Protein AF-0000000086522653 (afdb_homodimer)

Sequence (694 aa):
MHWLTQPCPIPDAALYQAAQQRQAQLTKPTGALGELETVVMRLAALQRRELPTLNAVHISVFAADHGVADEAVSAFPQAVTTQMVANFLHGGAAINVLAQALGATLEVIDVGVKTALTHPALISQRAGDGTANSALHPAMSHAQLHLALQAGADAANRAHTQQADLFIGGEMGIANTTAATALYCALLDLVPLEVTGAGTGLDRAGILHKVTVVQRILNLHRAAHHDPLESLRCMGGFEIAALTGAYLRAAQLGIPVLVDGFISTAAALLAARIQPSMHPWLFLSHTSAEPGHAFAIDALQLRPLLDLGMRLGEGSGAAVAVPLLRMACALHAGMATFAEAAVAGKLMHWLTQPCPIPDAALYQAAQQRQAQLTKPTGALGELETVVMRLAALQRRELPTLNAVHISVFAADHGVADEAVSAFPQAVTTQMVANFLHGGAAINVLAQALGATLEVIDVGVKTALTHPALISQRAGDGTANSALHPAMSHAQLHLALQAGADAANRAHTQQADLFIGGEMGIANTTAATALYCALLDLVPLEVTGAGTGLDRAGILHKVTVVQRILNLHRAAHHDPLESLRCMGGFEIAALTGAYLRAAQLGIPVLVDGFISTAAALLAARIQPSMHPWLFLSHTSAEPGHAFAIDALQLRPLLDLGMRLGEGSGAAVAVPLLRMACALHAGMATFAEAAVAGKL

Foldseek 3Di:
DVLLADFFDFFAPVLLVLLQVLQPFFPDPRCVVPVLSVLQSLLCRLLVHNQAAQLEEEEEEEAAEAQQVVLVLAPDDQVVRVVVLVCVVVQNDLVSVLCVVSVYHYAYEYAADQDDDDDPRYHYQYLYNHFHNLLVWARADPSSLVSLLVLLLVSLVVCVVVVGQEYFYFYTYTCQLLLLLLLLCQQLVDQSLQQFDQQNHNDPVSSVSSSVSSVSSCVVQVVQGNVLSSSCRNRHISSLSSLLSNLLNNSNSSHAYEAEERSSLSSVLSSCSSYVSSLSSYAYQEYELRRNRVSSCVVSVHDHPYYDNDRDTSRNSSSVRVVSNNVSSCCSPPGDGCVRVVNDDDD/DVLLADFFDFFAVVLLVLLQVLQPFFPDPRCVVPVLSVLQSLLCRLLVHNQAAQLEEEEEEEEAEAQQVVLVLAPDDQVVRVVVLVCVVVQNDLVSVLCVVSVYHYAYEYAADQDDDDDPRYHYQYLYNHFHNLLVWARADPSSLVSLLVLLLVSLVVCVVVVGQEYFYFYTYTCQLLLLLLLLCLQLVDQSLQQFDQQNHNDPVSSVSSSVSSVSSCVVQVVQGNVLSSSCRNRHISSLSSLLSNLLNNSNSSHAYEAEERSSLSSVLSSCSSYVSSLSSYAYQEYELRRNRVSSCVVSVHDHPYYDNDRDTSRNSSSVRVVSNNVSSCCSPPGDGCVRVVNDDDD

Solvent-accessible surface area (backbone atoms only — not comparable to full-atom values): 32991 Å² total; per-residue (Å²): 122,72,69,64,61,51,74,28,68,75,62,36,64,68,31,25,50,50,29,49,55,49,58,64,38,29,69,56,51,81,67,24,60,24,50,40,53,56,50,35,23,51,40,5,10,53,66,68,29,73,68,40,70,61,72,40,35,29,34,42,30,26,24,15,26,39,30,46,39,80,70,64,54,48,33,49,60,65,67,37,36,54,26,49,52,52,23,49,78,70,47,26,29,60,43,40,41,48,28,60,75,61,63,31,49,74,46,43,34,36,19,7,41,54,61,88,80,87,53,94,77,52,43,80,43,63,41,44,62,25,30,40,31,31,65,81,40,56,9,44,51,74,68,31,43,51,41,10,23,46,43,12,30,50,52,27,48,52,31,56,74,67,59,32,45,30,39,33,46,20,43,45,34,40,38,44,59,55,22,31,39,39,41,49,22,43,62,65,73,49,59,45,80,68,31,57,48,44,72,64,62,34,53,72,68,44,32,54,51,37,28,53,48,37,47,44,25,48,64,74,45,51,87,27,43,70,37,51,68,48,28,42,28,31,36,37,41,36,26,41,38,13,43,19,24,19,54,44,39,20,21,50,72,55,25,39,33,37,31,14,35,55,51,44,41,44,17,50,52,38,29,29,68,62,25,58,57,37,49,84,34,58,42,43,18,32,44,29,57,46,59,33,32,60,59,54,36,60,73,66,69,56,73,53,61,37,68,46,46,30,59,69,46,46,25,35,54,21,54,63,38,45,60,54,54,40,49,24,27,45,40,72,63,51,35,30,32,26,78,79,47,63,34,74,66,75,109,121,72,69,64,60,52,75,28,67,75,63,36,63,69,32,25,49,51,28,49,54,47,58,63,36,28,68,55,51,81,66,23,61,23,50,40,54,56,51,36,24,50,40,5,10,54,64,69,28,73,69,39,71,62,72,39,36,31,35,41,28,26,24,17,26,39,30,44,40,78,71,65,54,46,33,47,60,65,68,37,37,53,28,48,54,52,22,49,76,69,48,24,28,61,44,40,40,48,28,59,76,63,64,32,50,73,45,45,33,37,20,7,41,54,61,88,80,87,54,94,75,52,42,80,43,62,42,44,63,25,30,41,32,30,66,81,39,58,9,44,50,74,69,30,43,51,40,10,24,46,42,12,30,51,51,27,49,52,31,54,74,67,59,33,45,31,39,30,46,21,44,46,34,40,36,44,58,55,23,33,39,39,41,48,23,43,62,66,74,47,57,44,79,68,31,57,49,42,71,63,62,35,52,73,69,46,33,54,50,37,27,52,49,36,46,45,25,48,63,74,45,53,88,27,43,69,38,52,68,48,29,42,28,31,36,37,40,36,25,43,36,14,42,18,24,18,55,45,39,21,22,49,71,55,24,39,31,37,31,14,35,56,51,45,40,43,16,50,52,38,27,30,68,61,25,58,56,35,48,85,34,59,42,42,19,31,44,29,58,44,59,32,35,60,60,53,38,60,73,67,68,54,72,53,61,36,69,46,45,30,59,70,48,45,24,36,54,22,55,62,39,45,59,53,55,41,48,23,26,45,41,72,64,52,37,28,32,27,78,79,48,63,35,75,66,76,108

Nearest PDB structures (foldseek):
  4kqj-assembly1_A  TM=9.643E-01  e=1.920E-34  Salmonella enterica subsp. enterica serovar Typhimurium str. LT2
  1jh8-assembly1_A  TM=9.637E-01  e=6.547E-34  Salmonella enterica
  4kqg-assembly1_A  TM=9.647E-01  e=1.058E-33  Salmonella enterica subsp. enterica serovar Typhimurium str. LT2
  1d0s-assembly1_A  TM=9.648E-01  e=5.238E-33  Salmonella enterica subsp. enterica serovar Typhimurium
  4kqk-assembly1_B  TM=9.657E-01  e=1.522E-32  Salmonella enterica subsp. enterica serovar Typhimurium str. LT2

Radius of gyration: 26.48 Å; Cα contacts (8 Å, |Δi|>4): 1696; chains: 2; bounding box: 56×76×64 Å

Organism: NCBI:txid111769

Secondary structure (DSSP, 8-state):
-GGGGPPPPPP-HHHHHHHHHHHHHBSS-TTTTTHHHHHHHHHHHHHT-SS-----EEEEEEEE--GGGGG--SSS-THHHHHHHHHHHTT-SHHHHHHHHHT-EEEEEEEE-SS----TTEEE--S-SS---TTTS-SS-HHHHHHHHHHHHHHHHHHHHTT-SEEEEEEE-TTHHHHHHHHHHHHHT--HHHH---TTT--HHHHHHHHHHHHHHHHHTGGGTT-HHHHHHHH--HHHHHHHHHHHHHHHTT--EEE-SHHHHHHHHHHHHH-GGGGGGEEE-B--SSTTHHHHHHHHT---SB-S-----TTHHHHHHHHHHHHHHHHHHHSPBHHHHT-----/-GGGGPPPPPP-HHHHHHHHHHHHHBSS-TTTTTHHHHHHHHHHHHHT-SS-----EEEEEEEE--GGGGG--SSS-THHHHHHHHHHHTT-SHHHHHHHHHT-EEEEEEEE-SS----TTEEE--S-SS---TTTS-SS-HHHHHHHHHHHHHHHHHHHHTT-SEEEEEEE-TTHHHHHHHHHHHHHT--HHHH---TTT--HHHHHHHHHHHHHHHHHTGGGTT-HHHHHHHH--HHHHHHHHHHHHHHHTT--EEE-SHHHHHHHHHHHHH-GGGGGGEEE-B--SSTTHHHHHHHHT---SB-S-----TTHHHHHHHHHHHHHHHHHHHSPBHHHHT-----

Structure (mmCIF, N/CA/C/O backbone):
data_AF-0000000086522653-model_v1
#
loop_
_entity.id
_entity.type
_entity.pdbx_description
1 polymer 'Nicotinate-nucleotide--dimethylbenzimidazole phosphoribosyltransferase'
#
loop_
_atom_site.group_PDB
_atom_site.id
_atom_site.type_symbol
_atom_site.label_atom_id
_atom_site.label_alt_id
_atom_site.label_comp_id
_atom_site.label_asym_id
_atom_site.label_entity_id
_atom_site.label_seq_id
_atom_site.pdbx_PDB_ins_code
_atom_site.Cartn_x
_atom_site.Cartn_y
_atom_site.Cartn_z
_atom_site.occupancy
_atom_site.B_iso_or_equiv
_atom_site.auth_seq_id
_atom_site.auth_comp_id
_atom_site.auth_asym_id
_atom_site.auth_atom_id
_atom_site.pdbx_PDB_model_num
ATOM 1 N N . MET A 1 1 ? 15.789 31.906 15.5 1 79 1 MET A N 1
ATOM 2 C CA . MET A 1 1 ? 15.414 30.578 15.023 1 79 1 MET A CA 1
ATOM 3 C C . MET A 1 1 ? 16.531 29.969 14.172 1 79 1 MET A C 1
ATOM 5 O O . MET A 1 1 ? 16.297 29.531 13.047 1 79 1 MET A O 1
ATOM 9 N N . HIS A 1 2 ? 17.672 30 14.734 1 90.44 2 HIS A N 1
ATOM 10 C CA . HIS A 1 2 ? 18.891 29.594 14.055 1 90.44 2 HIS A CA 1
ATOM 11 C C . HIS A 1 2 ? 18.875 28.094 13.75 1 90.44 2 HIS A C 1
ATOM 13 O O . HIS A 1 2 ? 19.516 27.656 12.797 1 90.44 2 HIS A O 1
ATOM 19 N N . TRP A 1 3 ? 18.047 27.406 14.484 1 95.19 3 TRP A N 1
ATOM 20 C CA . TRP A 1 3 ? 18.078 25.953 14.312 1 95.19 3 TRP A CA 1
ATOM 21 C C . TRP A 1 3 ? 17.438 25.562 12.984 1 95.19 3 TRP A C 1
ATOM 23 O O . TRP A 1 3 ? 17.734 24.484 12.438 1 95.19 3 TRP A O 1
ATOM 33 N N . LEU A 1 4 ? 16.625 26.391 12.398 1 96.62 4 LEU A N 1
ATOM 34 C CA . LEU A 1 4 ? 15.883 26.078 11.18 1 96.62 4 LEU A CA 1
ATOM 35 C C . LEU A 1 4 ? 16.828 25.812 10.016 1 96.62 4 LEU A C 1
ATOM 37 O O . LEU A 1 4 ? 16.531 25.031 9.125 1 96.62 4 LEU A O 1
ATOM 41 N N . THR A 1 5 ? 18 26.453 10.078 1 95.62 5 THR A N 1
ATOM 42 C CA . THR A 1 5 ? 18.875 26.375 8.922 1 95.62 5 THR A CA 1
ATOM 43 C C . THR A 1 5 ? 20.062 25.453 9.195 1 95.62 5 THR A C 1
ATOM 45 O O . THR A 1 5 ? 20.953 25.312 8.367 1 95.62 5 THR A O 1
ATOM 48 N N . GLN A 1 6 ? 20.031 24.844 10.398 1 97.38 6 GLN A N 1
ATOM 49 C CA . GLN A 1 6 ? 21.078 23.875 10.68 1 97.38 6 GLN A CA 1
ATOM 50 C C . GLN A 1 6 ? 20.984 22.672 9.75 1 97.38 6 GLN A C 1
ATOM 52 O O . GLN A 1 6 ? 19.891 22.172 9.484 1 97.38 6 GLN A O 1
ATOM 57 N N . PRO A 1 7 ? 22.078 22.234 9.242 1 97.62 7 PRO A N 1
ATOM 58 C CA . PRO A 1 7 ? 22.047 21.109 8.305 1 97.62 7 PRO A CA 1
ATOM 59 C C . PRO A 1 7 ? 21.641 19.797 8.969 1 97.62 7 PRO A C 1
ATOM 61 O O . PRO A 1 7 ? 21.828 19.641 10.18 1 97.62 7 PRO A O 1
ATOM 64 N N . CYS A 1 8 ? 21.078 18.922 8.211 1 98.38 8 CYS A N 1
ATOM 65 C CA . CYS A 1 8 ? 20.766 17.578 8.641 1 98.38 8 CYS A CA 1
ATOM 66 C C . CYS A 1 8 ? 21.922 16.625 8.359 1 98.38 8 CYS A C 1
ATOM 68 O O . CYS A 1 8 ? 22.75 16.891 7.496 1 98.38 8 CYS A O 1
ATOM 70 N N . PRO A 1 9 ? 22.031 15.547 9.133 1 98.31 9 PRO A N 1
ATOM 71 C CA . PRO A 1 9 ? 23.062 14.555 8.828 1 98.31 9 PRO A CA 1
ATOM 72 C C . PRO A 1 9 ? 22.969 14.016 7.402 1 98.31 9 PRO A C 1
ATOM 74 O O . PRO A 1 9 ? 21.859 13.875 6.863 1 98.31 9 PRO A O 1
ATOM 77 N N . ILE A 1 10 ? 24.094 13.711 6.891 1 98.06 10 ILE A N 1
ATOM 78 C CA . ILE A 1 10 ? 24.156 13.141 5.551 1 98.06 10 ILE A CA 1
ATOM 79 C C . ILE A 1 10 ? 23.906 11.633 5.629 1 98.06 10 ILE A C 1
ATOM 81 O O . ILE A 1 10 ? 24.531 10.938 6.434 1 98.06 10 ILE A O 1
ATOM 85 N N . PRO A 1 11 ? 23 11.109 4.855 1 98.38 11 PRO A N 1
ATOM 86 C CA . PRO A 1 11 ? 22.812 9.656 4.84 1 98.38 11 PRO A CA 1
ATOM 87 C C . PRO A 1 11 ? 24.109 8.891 4.582 1 98.38 11 PRO A C 1
ATOM 89 O O . PRO A 1 11 ? 24.953 9.344 3.803 1 98.38 11 PRO A O 1
ATOM 92 N N . ASP A 1 12 ? 24.328 7.777 5.203 1 98.62 12 ASP A N 1
ATOM 93 C CA . ASP A 1 12 ? 25.547 6.98 5.113 1 98.62 12 ASP A CA 1
ATOM 94 C C . ASP A 1 12 ? 25.609 6.234 3.785 1 98.62 12 ASP A C 1
ATOM 96 O O . ASP A 1 12 ? 24.969 5.195 3.617 1 98.62 12 ASP A O 1
ATOM 100 N N . ALA A 1 13 ? 26.406 6.668 2.932 1 98.38 13 ALA A N 1
ATOM 101 C CA . ALA A 1 13 ? 26.531 6.098 1.593 1 98.38 13 ALA A CA 1
ATOM 102 C C . ALA A 1 13 ? 27.031 4.656 1.653 1 98.38 13 ALA A C 1
ATOM 104 O O . ALA A 1 13 ? 26.641 3.822 0.835 1 98.38 13 ALA A O 1
ATOM 105 N N . ALA A 1 14 ? 27.922 4.34 2.539 1 98.62 14 ALA A N 1
ATOM 106 C CA . ALA A 1 14 ? 28.469 2.992 2.672 1 98.62 14 ALA A CA 1
ATOM 107 C C . ALA A 1 14 ? 27.391 1.996 3.07 1 98.62 14 ALA A C 1
ATOM 109 O O . ALA A 1 14 ? 27.359 0.863 2.582 1 98.62 14 ALA A O 1
ATOM 110 N N . LEU A 1 15 ? 26.531 2.438 3.91 1 98.69 15 LEU A N 1
ATOM 111 C CA . LEU A 1 15 ? 25.469 1.552 4.367 1 98.69 15 LEU A CA 1
ATOM 112 C C . LEU A 1 15 ? 24.391 1.385 3.291 1 98.69 15 LEU A C 1
ATOM 114 O O . LEU A 1 15 ? 23.781 0.318 3.174 1 98.69 15 LEU A O 1
ATOM 118 N N . TYR A 1 16 ? 24.156 2.455 2.518 1 98.75 16 TYR A N 1
ATOM 119 C CA . TYR A 1 16 ? 23.312 2.293 1.337 1 98.75 16 TYR A CA 1
ATOM 120 C C . TYR A 1 16 ? 23.859 1.214 0.416 1 98.75 16 TYR A C 1
ATOM 122 O O . TYR A 1 16 ? 23.125 0.331 -0.03 1 98.75 16 TYR A O 1
ATOM 130 N N . GLN A 1 17 ? 25.125 1.242 0.129 1 98.62 17 GLN A N 1
ATOM 131 C CA . GLN A 1 17 ? 25.781 0.293 -0.762 1 98.62 17 GLN A CA 1
ATOM 132 C C . GLN A 1 17 ? 25.75 -1.119 -0.184 1 98.62 17 GLN A C 1
ATOM 134 O O . GLN A 1 17 ? 25.547 -2.092 -0.917 1 98.62 17 GLN A O 1
ATOM 139 N N . ALA A 1 18 ? 25.984 -1.19 1.092 1 98.69 18 ALA A N 1
ATOM 140 C CA . ALA A 1 18 ? 25.922 -2.492 1.75 1 98.69 18 ALA A CA 1
ATOM 141 C C . ALA A 1 18 ? 24.531 -3.111 1.61 1 98.69 18 ALA A C 1
ATOM 143 O O . ALA A 1 18 ? 24.406 -4.312 1.358 1 98.69 18 ALA A O 1
ATOM 144 N N . ALA A 1 19 ? 23.516 -2.289 1.804 1 98.69 19 ALA A N 1
ATOM 145 C CA . ALA A 1 19 ? 22.141 -2.764 1.639 1 98.69 19 ALA A CA 1
ATOM 146 C C . ALA A 1 19 ? 21.875 -3.186 0.196 1 98.69 19 ALA A C 1
ATOM 148 O O . ALA A 1 19 ? 21.188 -4.18 -0.05 1 98.69 19 ALA A O 1
ATOM 149 N N . GLN A 1 20 ? 22.375 -2.426 -0.691 1 98.5 20 GLN A N 1
ATOM 150 C CA . GLN A 1 20 ? 22.234 -2.75 -2.107 1 98.5 20 GLN A CA 1
ATOM 151 C C . GLN A 1 20 ? 22.906 -4.086 -2.426 1 98.5 20 GLN A C 1
ATOM 153 O O . GLN A 1 20 ? 22.359 -4.895 -3.184 1 98.5 20 GLN A O 1
ATOM 158 N N . GLN A 1 21 ? 24.094 -4.324 -1.899 1 98.31 21 GLN A N 1
ATOM 159 C CA . GLN A 1 21 ? 24.812 -5.586 -2.086 1 98.31 21 GLN A CA 1
ATOM 160 C C . GLN A 1 21 ? 24.031 -6.754 -1.493 1 98.31 21 GLN A C 1
ATOM 162 O O . GLN A 1 21 ? 23.938 -7.824 -2.1 1 98.31 21 GLN A O 1
ATOM 167 N N . ARG A 1 22 ? 23.484 -6.52 -0.381 1 98.44 22 ARG A N 1
ATOM 168 C CA . ARG A 1 22 ? 22.672 -7.574 0.222 1 98.44 22 ARG A CA 1
ATOM 169 C C . ARG A 1 22 ? 21.469 -7.898 -0.646 1 98.44 22 ARG A C 1
ATOM 171 O O . ARG A 1 22 ? 21.172 -9.07 -0.901 1 98.44 22 ARG A O 1
ATOM 178 N N . GLN A 1 23 ? 20.75 -6.828 -1.059 1 98.19 23 GLN A N 1
ATOM 179 C CA . GLN A 1 23 ? 19.594 -7.031 -1.92 1 98.19 23 GLN A CA 1
ATOM 180 C C . GLN A 1 23 ? 19.953 -7.875 -3.139 1 98.19 23 GLN A C 1
ATOM 182 O O . GLN A 1 23 ? 19.156 -8.703 -3.584 1 98.19 23 GLN A O 1
ATOM 187 N N . ALA A 1 24 ? 21.109 -7.691 -3.643 1 97.06 24 ALA A N 1
ATOM 188 C CA . ALA A 1 24 ? 21.562 -8.375 -4.848 1 97.06 24 ALA A CA 1
ATOM 189 C C . ALA A 1 24 ? 21.812 -9.859 -4.574 1 97.06 24 ALA A C 1
ATOM 191 O O . ALA A 1 24 ? 21.828 -10.672 -5.504 1 97.06 24 ALA A O 1
ATOM 192 N N . GLN A 1 25 ? 21.953 -10.242 -3.32 1 97.62 25 GLN A N 1
ATOM 193 C CA . GLN A 1 25 ? 22.297 -11.617 -2.965 1 97.62 25 GLN A CA 1
ATOM 194 C C . GLN A 1 25 ? 21.062 -12.398 -2.525 1 97.62 25 GLN A C 1
ATOM 196 O O . GLN A 1 25 ? 21.109 -13.625 -2.398 1 97.62 25 GLN A O 1
ATOM 201 N N . LEU A 1 26 ? 20 -11.695 -2.24 1 98.12 26 LEU A N 1
ATOM 202 C CA . LEU A 1 26 ? 18.797 -12.367 -1.752 1 98.12 26 LEU A CA 1
ATOM 203 C C . LEU A 1 26 ? 18.188 -13.234 -2.844 1 98.12 26 LEU A C 1
ATOM 205 O O . LEU A 1 26 ? 18.297 -12.922 -4.031 1 98.12 26 LEU A O 1
ATOM 209 N N . THR A 1 27 ? 17.5 -14.305 -2.488 1 96.69 27 THR A N 1
ATOM 210 C CA . THR A 1 27 ? 16.984 -15.312 -3.404 1 96.69 27 THR A CA 1
ATOM 211 C C . THR A 1 27 ? 15.773 -14.789 -4.172 1 96.69 27 THR A C 1
ATOM 213 O O . THR A 1 27 ? 14.672 -15.32 -4.035 1 96.69 27 THR A O 1
ATOM 216 N N . LYS A 1 28 ? 16 -13.875 -5.043 1 96.25 28 LYS A N 1
ATOM 217 C CA . LYS A 1 28 ? 15.031 -13.258 -5.941 1 96.25 28 LYS A CA 1
ATOM 218 C C . LYS A 1 28 ? 15.719 -12.641 -7.156 1 96.25 28 LYS A C 1
ATOM 220 O O . LYS A 1 28 ? 16.891 -12.273 -7.09 1 96.25 28 LYS A O 1
ATOM 225 N N . PRO A 1 29 ? 15.008 -12.594 -8.289 1 95 29 PRO A N 1
ATOM 226 C CA . PRO A 1 29 ? 15.578 -11.773 -9.359 1 95 29 PRO A CA 1
ATOM 227 C C . PRO A 1 29 ? 15.828 -10.328 -8.93 1 95 29 PRO A C 1
ATOM 229 O O . PRO A 1 29 ? 15.055 -9.773 -8.148 1 95 29 PRO A O 1
ATOM 232 N N . THR A 1 30 ? 16.906 -9.75 -9.414 1 94.31 30 THR A N 1
ATOM 233 C CA . THR A 1 30 ? 17.297 -8.391 -9.055 1 94.31 30 THR A CA 1
ATOM 234 C C . THR A 1 30 ? 16.141 -7.422 -9.305 1 94.31 30 THR A C 1
ATOM 236 O O . THR A 1 30 ? 15.547 -7.418 -10.391 1 94.31 30 THR A O 1
ATOM 239 N N . GLY A 1 31 ? 15.742 -6.648 -8.289 1 96.19 31 GLY A N 1
ATOM 240 C CA . GLY A 1 31 ? 14.75 -5.602 -8.438 1 96.19 31 GLY A CA 1
ATOM 241 C C . GLY A 1 31 ? 13.32 -6.113 -8.344 1 96.19 31 GLY A C 1
ATOM 242 O O . GLY A 1 31 ? 12.367 -5.34 -8.453 1 96.19 31 GLY A O 1
ATOM 243 N N . ALA A 1 32 ? 13.117 -7.418 -8.07 1 97.31 32 ALA A N 1
ATOM 244 C CA . ALA A 1 32 ? 11.812 -8.055 -8.195 1 97.31 32 ALA A CA 1
ATOM 245 C C . ALA A 1 32 ? 10.859 -7.578 -7.098 1 97.31 32 ALA A C 1
ATOM 247 O O . ALA A 1 32 ? 9.641 -7.727 -7.215 1 97.31 32 ALA A O 1
ATOM 248 N N . LEU A 1 33 ? 11.391 -7.016 -6.027 1 98.19 33 LEU A N 1
ATOM 249 C CA . LEU A 1 33 ? 10.539 -6.523 -4.953 1 98.19 33 LEU A CA 1
ATOM 250 C C . LEU A 1 33 ? 10.211 -5.047 -5.145 1 98.19 33 LEU A C 1
ATOM 252 O O . LEU A 1 33 ? 9.523 -4.445 -4.32 1 98.19 33 LEU A O 1
ATOM 256 N N . GLY A 1 34 ? 10.703 -4.434 -6.195 1 97.69 34 GLY A N 1
ATOM 257 C CA . GLY A 1 34 ? 10.336 -3.084 -6.59 1 97.69 34 GLY A CA 1
ATOM 258 C C . GLY A 1 34 ? 10.727 -2.037 -5.562 1 97.69 34 GLY A C 1
ATOM 259 O O . GLY A 1 34 ? 11.875 -2.004 -5.109 1 97.69 34 GLY A O 1
ATOM 260 N N . GLU A 1 35 ? 9.812 -1.161 -5.23 1 98.38 35 GLU A N 1
ATOM 261 C CA . GLU A 1 35 ? 10.039 -0.014 -4.355 1 98.38 35 GLU A CA 1
ATOM 262 C C . GLU A 1 35 ? 10.406 -0.461 -2.943 1 98.38 35 GLU A C 1
ATOM 264 O O . GLU A 1 35 ? 10.961 0.315 -2.166 1 98.38 35 GLU A O 1
ATOM 269 N N . LEU A 1 36 ? 10.031 -1.664 -2.559 1 98.69 36 LEU A N 1
ATOM 270 C CA . LEU A 1 36 ? 10.398 -2.152 -1.235 1 98.69 36 LEU A CA 1
ATOM 271 C C . LEU A 1 36 ? 11.914 -2.217 -1.081 1 98.69 36 LEU A C 1
ATOM 273 O O . LEU A 1 36 ? 12.445 -1.985 0.01 1 98.69 36 LEU A O 1
ATOM 277 N N . GLU A 1 37 ? 12.617 -2.564 -2.188 1 98.62 37 GLU A N 1
ATOM 278 C CA . GLU A 1 37 ? 14.078 -2.584 -2.148 1 98.62 37 GLU A CA 1
ATOM 279 C C . GLU A 1 37 ? 14.648 -1.181 -1.962 1 98.62 37 GLU A C 1
ATOM 281 O O . GLU A 1 37 ? 15.547 -0.973 -1.146 1 98.62 37 GLU A O 1
ATOM 286 N N . THR A 1 38 ? 14.078 -0.208 -2.664 1 98.12 38 THR A N 1
ATOM 287 C CA . THR A 1 38 ? 14.555 1.169 -2.609 1 98.12 38 THR A CA 1
ATOM 288 C C . THR A 1 38 ? 14.383 1.746 -1.207 1 98.12 38 THR A C 1
ATOM 290 O O . THR A 1 38 ? 15.289 2.385 -0.674 1 98.12 38 THR A O 1
ATOM 293 N N . VAL A 1 39 ? 13.273 1.471 -0.626 1 98.19 39 VAL A N 1
ATOM 294 C CA . VAL A 1 39 ? 12.93 2.037 0.675 1 98.19 39 VAL A CA 1
ATOM 295 C C . VAL A 1 39 ? 13.898 1.519 1.734 1 98.19 39 VAL A C 1
ATOM 297 O O . VAL A 1 39 ? 14.406 2.291 2.551 1 98.19 39 VAL A O 1
ATOM 300 N N . VAL A 1 40 ? 14.172 0.226 1.719 1 98.62 40 VAL A N 1
ATOM 301 C CA . VAL A 1 40 ? 14.977 -0.35 2.791 1 98.62 40 VAL A CA 1
ATOM 302 C C . VAL A 1 40 ? 16.438 0.078 2.635 1 98.62 40 VAL A C 1
ATOM 304 O O . VAL A 1 40 ? 17.141 0.283 3.627 1 98.62 40 VAL A O 1
ATOM 307 N N . MET A 1 41 ? 16.906 0.204 1.374 1 98.81 41 MET A N 1
ATOM 308 C CA . MET A 1 41 ? 18.25 0.699 1.145 1 98.81 41 MET A CA 1
ATOM 309 C C . MET A 1 41 ? 18.406 2.125 1.663 1 98.81 41 MET A C 1
ATOM 311 O O . MET A 1 41 ? 19.406 2.453 2.305 1 98.81 41 MET A O 1
ATOM 315 N N . ARG A 1 42 ? 17.391 2.967 1.46 1 98.81 42 ARG A N 1
ATOM 316 C CA . ARG A 1 42 ? 17.406 4.324 1.998 1 98.81 42 ARG A CA 1
ATOM 317 C C . ARG A 1 42 ? 17.375 4.309 3.523 1 98.81 42 ARG A C 1
ATOM 319 O O . ARG A 1 42 ? 18.109 5.047 4.172 1 98.81 42 ARG A O 1
ATOM 326 N N . LEU A 1 43 ? 16.531 3.451 4.07 1 98.88 43 LEU A N 1
ATOM 327 C CA . LEU A 1 43 ? 16.422 3.373 5.52 1 98.88 43 LEU A CA 1
ATOM 328 C C . LEU A 1 43 ? 17.734 2.932 6.152 1 98.88 43 LEU A C 1
ATOM 330 O O . LEU A 1 43 ? 18.109 3.424 7.215 1 98.88 43 LEU A O 1
ATOM 334 N N . ALA A 1 44 ? 18.406 1.947 5.48 1 98.88 44 ALA A N 1
ATOM 335 C CA . ALA A 1 44 ? 19.703 1.506 5.977 1 98.88 44 ALA A CA 1
ATOM 336 C C . ALA A 1 44 ? 20.688 2.678 6.09 1 98.88 44 ALA A C 1
ATOM 338 O O . ALA A 1 44 ? 21.344 2.842 7.109 1 98.88 44 ALA A O 1
ATOM 339 N N . ALA A 1 45 ? 20.719 3.504 5.074 1 98.88 45 ALA A N 1
ATOM 340 C CA . ALA A 1 45 ? 21.594 4.672 5.039 1 98.88 45 ALA A CA 1
ATOM 341 C C . ALA A 1 45 ? 21.203 5.691 6.102 1 98.88 45 ALA A C 1
ATOM 343 O O . ALA A 1 45 ? 22.062 6.254 6.785 1 98.88 45 ALA A O 1
ATOM 344 N N . LEU A 1 46 ? 19.906 5.953 6.305 1 98.81 46 LEU A N 1
ATOM 345 C CA . LEU A 1 46 ? 19.406 6.992 7.195 1 98.81 46 LEU A CA 1
ATOM 346 C C . LEU A 1 46 ? 19.562 6.582 8.656 1 98.81 46 LEU A C 1
ATOM 348 O O . LEU A 1 46 ? 19.938 7.406 9.492 1 98.81 46 LEU A O 1
ATOM 352 N N . GLN A 1 47 ? 19.25 5.32 8.93 1 98.38 47 GLN A N 1
ATOM 353 C CA . GLN A 1 47 ? 19.328 4.836 10.305 1 98.38 47 GLN A CA 1
ATOM 354 C C . GLN A 1 47 ? 20.75 4.43 10.672 1 98.38 47 GLN A C 1
ATOM 356 O O . GLN A 1 47 ? 21.016 4.121 11.836 1 98.38 47 GLN A O 1
ATOM 361 N N . ARG A 1 48 ? 21.625 4.359 9.656 1 98 48 ARG A N 1
ATOM 362 C CA . ARG A 1 48 ? 23 3.924 9.844 1 98 48 ARG A CA 1
ATOM 363 C C . ARG A 1 48 ? 23.047 2.525 10.453 1 98 48 ARG A C 1
ATOM 365 O O . ARG A 1 48 ? 23.734 2.309 11.461 1 98 48 ARG A O 1
ATOM 372 N N . ARG A 1 49 ? 22.266 1.646 9.836 1 97.25 49 ARG A N 1
ATOM 373 C CA . ARG A 1 49 ? 22.172 0.227 10.164 1 97.25 49 ARG A CA 1
ATOM 374 C C . ARG A 1 49 ? 22.094 -0.625 8.906 1 97.25 49 ARG A C 1
ATOM 376 O O . ARG A 1 49 ? 21.344 -0.3 7.98 1 97.25 49 ARG A O 1
ATOM 383 N N . GLU A 1 50 ? 22.828 -1.737 8.859 1 97.44 50 GLU A N 1
ATOM 384 C CA . GLU A 1 50 ? 22.75 -2.65 7.723 1 97.44 50 GLU A CA 1
ATOM 385 C C . GLU A 1 50 ? 21.359 -3.234 7.566 1 97.44 50 GLU A C 1
ATOM 387 O O . GLU A 1 50 ? 20.891 -3.455 6.449 1 97.44 50 GLU A O 1
ATOM 392 N N . LEU A 1 51 ? 20.797 -3.553 8.742 1 98.38 51 LEU A N 1
ATOM 393 C CA . LEU A 1 51 ? 19.453 -4.086 8.797 1 98.38 51 LEU A CA 1
ATOM 394 C C . LEU A 1 51 ? 18.516 -3.123 9.516 1 98.38 51 LEU A C 1
ATOM 396 O O . LEU A 1 51 ? 18.312 -3.234 10.727 1 98.38 51 LEU A O 1
ATOM 400 N N . PRO A 1 52 ? 17.938 -2.174 8.766 1 98.44 52 PRO A N 1
ATOM 401 C CA . PRO A 1 52 ? 17.078 -1.183 9.414 1 98.44 52 PRO A CA 1
ATOM 402 C C . PRO A 1 52 ? 15.766 -1.784 9.922 1 98.44 52 PRO A C 1
ATOM 404 O O . PRO A 1 52 ? 15.375 -2.877 9.508 1 98.44 52 PRO A O 1
ATOM 407 N N . THR A 1 53 ? 15.148 -1.171 10.898 1 97.38 53 THR A N 1
ATOM 408 C CA . THR A 1 53 ? 13.859 -1.553 11.461 1 97.38 53 THR A CA 1
ATOM 409 C C . THR A 1 53 ? 12.969 -0.33 11.641 1 97.38 53 THR A C 1
ATOM 411 O O . THR A 1 53 ? 13.445 0.805 11.617 1 97.38 53 THR A O 1
ATOM 414 N N . LEU A 1 54 ? 11.734 -0.555 11.734 1 98.19 54 LEU A N 1
ATOM 415 C CA . LEU A 1 54 ? 10.758 0.484 12.023 1 98.19 54 LEU A CA 1
ATOM 416 C C . LEU A 1 54 ? 9.805 0.04 13.133 1 98.19 54 LEU A C 1
ATOM 418 O O . LEU A 1 54 ? 8.586 0.075 12.961 1 98.19 54 LEU A O 1
ATOM 422 N N . ASN A 1 55 ? 10.352 -0.289 14.258 1 97.81 55 ASN A N 1
ATOM 423 C CA . ASN A 1 55 ? 9.586 -0.779 15.398 1 97.81 55 ASN A CA 1
ATOM 424 C C . ASN A 1 55 ? 8.938 0.365 16.172 1 97.81 55 ASN A C 1
ATOM 426 O O . ASN A 1 55 ? 7.75 0.301 16.5 1 97.81 55 ASN A O 1
ATOM 430 N N . ALA A 1 56 ? 9.688 1.434 16.453 1 98.62 56 ALA A N 1
ATOM 431 C CA . ALA A 1 56 ? 9.203 2.576 17.234 1 98.62 56 ALA A CA 1
ATOM 432 C C . ALA A 1 56 ? 8.742 3.705 16.312 1 98.62 56 ALA A C 1
ATOM 434 O O . ALA A 1 56 ? 9.539 4.566 15.93 1 98.62 56 ALA A O 1
ATOM 435 N N . VAL A 1 57 ? 7.48 3.738 16.078 1 98.88 57 VAL A N 1
ATOM 436 C CA . VAL A 1 57 ? 6.883 4.793 15.266 1 98.88 57 VAL A CA 1
ATOM 437 C C . VAL A 1 57 ? 6.273 5.859 16.172 1 98.88 57 VAL A C 1
ATOM 439 O O . VAL A 1 57 ? 5.574 5.543 17.125 1 98.88 57 VAL A O 1
ATOM 442 N N . HIS A 1 58 ? 6.586 7.113 15.945 1 98.94 58 HIS A N 1
ATOM 443 C CA . HIS A 1 58 ? 6.066 8.242 16.703 1 98.94 58 HIS A CA 1
ATOM 444 C C . HIS A 1 58 ? 5.18 9.133 15.828 1 98.94 58 HIS A C 1
ATOM 446 O O . HIS A 1 58 ? 5.629 9.641 14.797 1 98.94 58 HIS A O 1
ATOM 452 N N . ILE A 1 59 ? 3.926 9.273 16.25 1 98.94 59 ILE A N 1
ATOM 453 C CA . ILE A 1 59 ? 2.965 10.078 15.492 1 98.94 59 ILE A CA 1
ATOM 454 C C . ILE A 1 59 ? 2.559 11.297 16.312 1 98.94 59 ILE A C 1
ATOM 456 O O . ILE A 1 59 ? 2.109 11.172 17.453 1 98.94 59 ILE A O 1
ATOM 460 N N . SER A 1 60 ? 2.744 12.469 15.773 1 98.94 60 SER A N 1
ATOM 461 C CA . SER A 1 60 ? 2.295 13.719 16.375 1 98.94 60 SER A CA 1
ATOM 462 C C . SER A 1 60 ? 1.226 14.391 15.523 1 98.94 60 SER A C 1
ATOM 464 O O . SER A 1 60 ? 1.469 14.727 14.359 1 98.94 60 SER A O 1
ATOM 466 N N . VAL A 1 61 ? 0.079 14.594 16.094 1 98.94 61 VAL A N 1
ATOM 467 C CA . VAL A 1 61 ? -0.979 15.312 15.398 1 98.94 61 VAL A CA 1
ATOM 468 C C . VAL A 1 61 ? -1.048 16.75 15.906 1 98.94 61 VAL A C 1
ATOM 470 O O . VAL A 1 61 ? -1.259 16.984 17.094 1 98.94 61 VAL A O 1
ATOM 473 N N . PHE A 1 62 ? -0.869 17.719 15.031 1 98.94 62 PHE A N 1
ATOM 474 C CA . PHE A 1 62 ? -0.938 19.141 15.352 1 98.94 62 PHE A CA 1
ATOM 475 C C . PHE A 1 62 ? -2.285 19.719 14.945 1 98.94 62 PHE A C 1
ATOM 477 O O . PHE A 1 62 ? -2.73 19.531 13.812 1 98.94 62 PHE A O 1
ATOM 484 N N . ALA A 1 63 ? -2.91 20.438 15.867 1 98.88 63 ALA A N 1
ATOM 485 C CA . ALA A 1 63 ? -4.238 20.984 15.602 1 98.88 63 ALA A CA 1
ATOM 486 C C . ALA A 1 63 ? -4.242 22.5 15.719 1 98.88 63 ALA A C 1
ATOM 488 O O . ALA A 1 63 ? -3.615 23.062 16.625 1 98.88 63 ALA A O 1
ATOM 489 N N . ALA A 1 64 ? -4.852 23.156 14.812 1 98.75 64 ALA A N 1
ATOM 490 C CA . ALA A 1 64 ? -5.035 24.594 14.836 1 98.75 64 ALA A CA 1
ATOM 491 C C . ALA A 1 64 ? -6.211 25.016 13.961 1 98.75 64 ALA A C 1
ATOM 493 O O . ALA A 1 64 ? -6.582 24.312 13.023 1 98.75 64 ALA A O 1
ATOM 494 N N . ASP A 1 65 ? -6.766 26.188 14.281 1 98.5 65 ASP A N 1
ATOM 495 C CA . ASP A 1 65 ? -7.828 26.766 13.461 1 98.5 65 ASP A CA 1
ATOM 496 C C . ASP A 1 65 ? -7.273 27.797 12.484 1 98.5 65 ASP A C 1
ATOM 498 O O . ASP A 1 65 ? -6.18 28.328 12.688 1 98.5 65 ASP A O 1
ATOM 502 N N . HIS A 1 66 ? -8.031 27.984 11.461 1 98.62 66 HIS A N 1
ATOM 503 C CA . HIS A 1 66 ? -7.664 28.922 10.414 1 98.62 66 HIS A CA 1
ATOM 504 C C . HIS A 1 66 ? -8.68 30.062 10.32 1 98.62 66 HIS A C 1
ATOM 506 O O . HIS A 1 66 ? -9.875 29.828 10.125 1 98.62 66 HIS A O 1
ATOM 512 N N . GLY A 1 67 ? -8.18 31.266 10.375 1 98.5 67 GLY A N 1
ATOM 513 C CA . GLY A 1 67 ? -9.07 32.406 10.234 1 98.5 67 GLY A CA 1
ATOM 514 C C . GLY A 1 67 ? -9.766 32.469 8.891 1 98.5 67 GLY A C 1
ATOM 515 O O . GLY A 1 67 ? -10.875 33 8.773 1 98.5 67 GLY A O 1
ATOM 516 N N . VAL A 1 68 ? -9.219 31.922 7.879 1 98.69 68 VAL A N 1
ATOM 517 C CA . VAL A 1 68 ? -9.758 31.969 6.523 1 98.69 68 VAL A CA 1
ATOM 518 C C . VAL A 1 68 ? -11.062 31.172 6.461 1 98.69 68 VAL A C 1
ATOM 520 O O . VAL A 1 68 ? -11.836 31.312 5.508 1 98.69 68 VAL A O 1
ATOM 523 N N . ALA A 1 69 ? -11.352 30.312 7.461 1 98.12 69 ALA A N 1
ATOM 524 C CA . ALA A 1 69 ? -12.633 29.609 7.535 1 98.12 69 ALA A CA 1
ATOM 525 C C . ALA A 1 69 ? -13.797 30.594 7.477 1 98.12 69 ALA A C 1
ATOM 527 O O . ALA A 1 69 ? -14.891 30.25 7.016 1 98.12 69 ALA A O 1
ATOM 528 N N . ASP A 1 70 ? -13.547 31.781 7.879 1 97.94 70 ASP A N 1
ATOM 529 C CA . ASP A 1 70 ? -14.562 32.844 7.867 1 97.94 70 ASP A CA 1
ATOM 530 C C . ASP A 1 70 ? -15.023 33.125 6.445 1 97.94 70 ASP A C 1
ATOM 532 O O . ASP A 1 70 ? -16.062 33.75 6.246 1 97.94 70 ASP A O 1
ATOM 536 N N . GLU A 1 71 ? -14.273 32.719 5.5 1 98.25 71 GLU A N 1
ATOM 537 C CA . GLU A 1 71 ? -14.594 32.969 4.098 1 98.25 71 GLU A CA 1
ATOM 538 C C . GLU A 1 71 ? -15.445 31.844 3.525 1 98.25 71 GLU A C 1
ATOM 540 O O . GLU A 1 71 ? -15.617 31.75 2.311 1 98.25 71 GLU A O 1
ATOM 545 N N . ALA A 1 72 ? -15.93 30.891 4.297 1 97.19 72 ALA A N 1
ATOM 546 C CA . ALA A 1 72 ? -16.812 29.797 3.9 1 97.19 72 ALA A CA 1
ATOM 547 C C . ALA A 1 72 ? -16.141 28.891 2.873 1 97.19 72 ALA A C 1
ATOM 549 O O . ALA A 1 72 ? -16.719 28.594 1.826 1 97.19 72 ALA A O 1
ATOM 550 N N . VAL A 1 73 ? -14.969 28.453 3.244 1 98.06 73 VAL A N 1
ATOM 551 C CA . VAL A 1 73 ? -14.18 27.672 2.301 1 98.06 73 VAL A CA 1
ATOM 552 C C . VAL A 1 73 ? -14.188 26.203 2.713 1 98.06 73 VAL A C 1
ATOM 554 O O . VAL A 1 73 ? -13.375 25.406 2.23 1 98.06 73 VAL A O 1
ATOM 557 N N . SER A 1 74 ? -14.977 25.766 3.648 1 96.25 74 SER A N 1
ATOM 558 C CA . SER A 1 74 ? -15.094 24.391 4.117 1 96.25 74 SER A CA 1
ATOM 559 C C . SER A 1 74 ? -16.562 23.953 4.199 1 96.25 74 SER A C 1
ATOM 561 O O . SER A 1 74 ? -17.438 24.781 4.43 1 96.25 74 SER A O 1
ATOM 563 N N . ALA A 1 75 ? -16.766 22.656 4.027 1 95.44 75 ALA A N 1
ATOM 564 C CA . ALA A 1 75 ? -18.125 22.109 4.121 1 95.44 75 ALA A CA 1
ATOM 565 C C . ALA A 1 75 ? -18.516 21.859 5.574 1 95.44 75 ALA A C 1
ATOM 567 O O . ALA A 1 75 ? -19.672 21.531 5.867 1 95.44 75 ALA A O 1
ATOM 568 N N . PHE A 1 76 ? -17.578 22.016 6.551 1 96.12 76 PHE A N 1
ATOM 569 C CA . PHE A 1 76 ? -17.812 21.781 7.973 1 96.12 76 PHE A CA 1
ATOM 570 C C . PHE A 1 76 ? -17.578 23.062 8.773 1 96.12 76 PHE A C 1
ATOM 572 O O . PHE A 1 76 ? -16.734 23.891 8.391 1 96.12 76 PHE A O 1
ATOM 579 N N . PRO A 1 77 ? -18.359 23.219 9.859 1 95.94 77 PRO A N 1
ATOM 580 C CA . PRO A 1 77 ? -18.109 24.391 10.695 1 95.94 77 PRO A CA 1
ATOM 581 C C . PRO A 1 77 ? -16.766 24.328 11.414 1 95.94 77 PRO A C 1
ATOM 583 O O . PRO A 1 77 ? -16.25 23.234 11.695 1 95.94 77 PRO A O 1
ATOM 586 N N . GLN A 1 78 ? -16.203 25.453 11.664 1 96 78 GLN A N 1
ATOM 587 C CA . GLN A 1 78 ? -14.891 25.562 12.289 1 96 78 GLN A CA 1
ATOM 588 C C . GLN A 1 78 ? -14.859 24.844 13.641 1 96 78 GLN A C 1
ATOM 590 O O . GLN A 1 78 ? -13.82 24.344 14.062 1 96 78 GLN A O 1
ATOM 595 N N . ALA A 1 79 ? -16.062 24.719 14.297 1 95.94 79 ALA A N 1
ATOM 596 C CA . ALA A 1 79 ? -16.172 24.062 15.594 1 95.94 79 ALA A CA 1
ATOM 597 C C . ALA A 1 79 ? -15.727 22.609 15.523 1 95.94 79 ALA A C 1
ATOM 599 O O . ALA A 1 79 ? -15.406 22 16.547 1 95.94 79 ALA A O 1
ATOM 600 N N . VAL A 1 80 ? -15.672 22.047 14.312 1 96.88 80 VAL A N 1
ATOM 601 C CA . VAL A 1 80 ? -15.297 20.656 14.109 1 96.88 80 VAL A CA 1
ATOM 602 C C . VAL A 1 80 ? -13.836 20.453 14.516 1 96.88 80 VAL A C 1
ATOM 604 O O . VAL A 1 80 ? -13.461 19.391 15.008 1 96.88 80 VAL A O 1
ATOM 607 N N . THR A 1 81 ? -12.992 21.5 14.422 1 97.75 81 THR A N 1
ATOM 608 C CA . THR A 1 81 ? -11.594 21.359 14.828 1 97.75 81 THR A CA 1
ATOM 609 C C . THR A 1 81 ? -11.5 20.953 16.297 1 97.75 81 THR A C 1
ATOM 611 O O . THR A 1 81 ? -10.883 19.938 16.625 1 97.75 81 THR A O 1
ATOM 614 N N . THR A 1 82 ? -12.18 21.703 17.109 1 97.75 82 THR A N 1
ATOM 615 C CA . THR A 1 82 ? -12.164 21.422 18.547 1 97.75 82 THR A CA 1
ATOM 616 C C . THR A 1 82 ? -12.797 20.062 18.828 1 97.75 82 THR A C 1
ATOM 618 O O . THR A 1 82 ? -12.297 19.297 19.656 1 97.75 82 THR A O 1
ATOM 621 N N . GLN A 1 83 ? -13.859 19.766 18.172 1 97.44 83 GLN A N 1
ATOM 622 C CA . GLN A 1 83 ? -14.578 18.5 18.375 1 97.44 83 GLN A CA 1
ATOM 623 C C . GLN A 1 83 ? -13.727 17.312 17.969 1 97.44 83 GLN A C 1
ATOM 625 O O . GLN A 1 83 ? -13.719 16.281 18.641 1 97.44 83 GLN A O 1
ATOM 630 N N . MET A 1 84 ? -12.969 17.422 16.906 1 98 84 MET A N 1
ATOM 631 C CA . MET A 1 84 ? -12.109 16.344 16.453 1 98 84 MET A CA 1
ATOM 632 C C . MET A 1 84 ? -10.922 16.156 17.391 1 98 84 MET A C 1
ATOM 634 O O . MET A 1 84 ? -10.477 15.023 17.625 1 98 84 MET A O 1
ATOM 638 N N . VAL A 1 85 ? -10.375 17.25 17.891 1 98.5 85 VAL A N 1
ATOM 639 C CA . VAL A 1 85 ? -9.305 17.125 18.875 1 98.5 85 VAL A CA 1
ATOM 640 C C . VAL A 1 85 ? -9.805 16.328 20.094 1 98.5 85 VAL A C 1
ATOM 642 O O . VAL A 1 85 ? -9.117 15.438 20.578 1 98.5 85 VAL A O 1
ATOM 645 N N . ALA A 1 86 ? -10.984 16.656 20.516 1 98 86 ALA A N 1
ATOM 646 C CA . ALA A 1 86 ? -11.586 15.883 21.594 1 98 86 ALA A CA 1
ATOM 647 C C . ALA A 1 86 ? -11.719 14.414 21.219 1 98 86 ALA A C 1
ATOM 649 O O . ALA A 1 86 ? -11.461 13.523 22.031 1 98 86 ALA A O 1
ATOM 650 N N . ASN A 1 87 ? -12.125 14.141 20.031 1 98.06 87 ASN A N 1
ATOM 651 C CA . ASN A 1 87 ? -12.266 12.781 19.531 1 98.06 87 ASN A CA 1
ATOM 652 C C . ASN A 1 87 ? -10.93 12.047 19.516 1 98.06 87 ASN A C 1
ATOM 654 O O . ASN A 1 87 ? -10.867 10.859 19.844 1 98.06 87 ASN A O 1
ATOM 658 N N . PHE A 1 88 ? -9.844 12.773 19.109 1 98.62 88 PHE A N 1
ATOM 659 C CA . PHE A 1 88 ? -8.516 12.188 19.203 1 98.62 88 PHE A CA 1
ATOM 660 C C . PHE A 1 88 ? -8.203 11.75 20.625 1 98.62 88 PHE A C 1
ATOM 662 O O . PHE A 1 88 ? -7.719 10.641 20.844 1 98.62 88 PHE A O 1
ATOM 669 N N . LEU A 1 89 ? -8.484 12.641 21.516 1 98.19 89 LEU A N 1
ATOM 670 C CA . LEU A 1 89 ? -8.141 12.422 22.906 1 98.19 89 LEU A CA 1
ATOM 671 C C . LEU A 1 89 ? -8.961 11.273 23.5 1 98.19 89 LEU A C 1
ATOM 673 O O . LEU A 1 89 ? -8.531 10.625 24.453 1 98.19 89 LEU A O 1
ATOM 677 N N . HIS A 1 90 ? -10.062 10.977 22.875 1 97.19 90 HIS A N 1
ATOM 678 C CA . HIS A 1 90 ? -10.922 9.891 23.344 1 97.19 90 HIS A CA 1
ATOM 679 C C . HIS A 1 90 ? -10.664 8.617 22.547 1 97.19 90 HIS A C 1
ATOM 681 O O . HIS A 1 90 ? -11.312 7.59 22.781 1 97.19 90 HIS A O 1
ATOM 687 N N . GLY A 1 91 ? -9.828 8.625 21.547 1 98.06 91 GLY A N 1
ATOM 688 C CA . GLY A 1 91 ? -9.367 7.43 20.859 1 98.06 91 GLY A CA 1
ATOM 689 C C . GLY A 1 91 ? -10.273 7.004 19.719 1 98.06 91 GLY A C 1
ATOM 690 O O . GLY A 1 91 ? -10.227 5.852 19.281 1 98.06 91 GLY A O 1
ATOM 691 N N . GLY A 1 92 ? -11.094 7.926 19.203 1 98.25 92 GLY A N 1
ATOM 692 C CA . GLY A 1 92 ? -12.156 7.504 18.297 1 98.25 92 GLY A CA 1
ATOM 693 C C . GLY A 1 92 ? -11.844 7.789 16.828 1 98.25 92 GLY A C 1
ATOM 694 O O . GLY A 1 92 ? -12.523 7.285 15.938 1 98.25 92 GLY A O 1
ATOM 695 N N . ALA A 1 93 ? -10.781 8.555 16.562 1 98.69 93 ALA A N 1
ATOM 696 C CA . ALA A 1 93 ? -10.492 8.977 15.188 1 98.69 93 ALA A CA 1
ATOM 697 C C . ALA A 1 93 ? -9.711 7.906 14.438 1 98.69 93 ALA A C 1
ATOM 699 O O . ALA A 1 93 ? -9.25 6.93 15.039 1 98.69 93 ALA A O 1
ATOM 700 N N . ALA A 1 94 ? -9.609 8.039 13.148 1 98.81 94 ALA A N 1
ATOM 701 C CA . ALA A 1 94 ? -8.891 7.094 12.305 1 98.81 94 ALA A CA 1
ATOM 702 C C . ALA A 1 94 ? -7.457 6.906 12.781 1 98.81 94 ALA A C 1
ATOM 704 O O . ALA A 1 94 ? -6.977 5.773 12.891 1 98.81 94 ALA A O 1
ATOM 705 N N . ILE A 1 95 ? -6.797 8.008 13.133 1 98.88 95 ILE A N 1
ATOM 706 C CA . ILE A 1 95 ? -5.383 7.945 13.5 1 98.88 95 ILE A CA 1
ATOM 707 C C . ILE A 1 95 ? -5.223 7.195 14.812 1 98.88 95 ILE A C 1
ATOM 709 O O . ILE A 1 95 ? -4.207 6.535 15.039 1 98.88 95 ILE A O 1
ATOM 713 N N . ASN A 1 96 ? -6.234 7.285 15.695 1 98.88 96 ASN A N 1
ATOM 714 C CA . ASN A 1 96 ? -6.188 6.508 16.922 1 98.88 96 ASN A CA 1
ATOM 715 C C . ASN A 1 96 ? -6.191 5.008 16.656 1 98.88 96 ASN A C 1
ATOM 717 O O . ASN A 1 96 ? -5.379 4.27 17.203 1 98.88 96 ASN A O 1
ATOM 721 N N . VAL A 1 97 ? -7.09 4.598 15.797 1 98.88 97 VAL A N 1
ATOM 722 C CA . VAL A 1 97 ? -7.23 3.188 15.445 1 98.88 97 VAL A CA 1
ATOM 723 C C . VAL A 1 97 ? -5.945 2.689 14.789 1 98.88 97 VAL A C 1
ATOM 725 O O . VAL A 1 97 ? -5.441 1.616 15.133 1 98.88 97 VAL A O 1
ATOM 728 N N . LEU A 1 98 ? -5.434 3.447 13.891 1 98.88 98 LEU A N 1
ATOM 729 C CA . LEU A 1 98 ? -4.23 3.07 13.148 1 98.88 98 LEU A CA 1
ATOM 730 C C . LEU A 1 98 ? -3.02 3.016 14.078 1 98.88 98 LEU A C 1
ATOM 732 O O . LEU A 1 98 ? -2.207 2.094 13.992 1 98.88 98 LEU A O 1
ATOM 736 N N . ALA A 1 99 ? -2.857 4.031 14.945 1 98.88 99 ALA A N 1
ATOM 737 C CA . ALA A 1 99 ? -1.745 4.047 15.891 1 98.88 99 ALA A CA 1
ATOM 738 C C . ALA A 1 99 ? -1.774 2.816 16.797 1 98.88 99 ALA A C 1
ATOM 740 O O . ALA A 1 99 ? -0.733 2.209 17.062 1 98.88 99 ALA A O 1
ATOM 741 N N . GLN A 1 100 ? -2.941 2.504 17.25 1 98.69 100 GLN A N 1
ATOM 742 C CA . GLN A 1 100 ? -3.094 1.314 18.078 1 98.69 100 GLN A CA 1
ATOM 743 C C . GLN A 1 100 ? -2.686 0.055 17.328 1 98.69 100 GLN A C 1
ATOM 745 O O . GLN A 1 100 ? -1.948 -0.781 17.844 1 98.69 100 GLN A O 1
ATOM 750 N N . ALA A 1 101 ? -3.123 -0.078 16.094 1 98.12 101 ALA A N 1
ATOM 751 C CA . ALA A 1 101 ? -2.799 -1.237 15.273 1 98.12 101 ALA A CA 1
ATOM 752 C C . ALA A 1 101 ? -1.294 -1.349 15.047 1 98.12 101 ALA A C 1
ATOM 754 O O . ALA A 1 101 ? -0.758 -2.453 14.93 1 98.12 101 ALA A O 1
ATOM 755 N N . LEU A 1 102 ? -0.621 -0.244 15 1 98.56 102 LEU A N 1
ATOM 756 C CA . LEU A 1 102 ? 0.805 -0.203 14.695 1 98.56 102 LEU A CA 1
ATOM 757 C C . LEU A 1 102 ? 1.637 -0.331 15.969 1 98.56 102 LEU A C 1
ATOM 759 O O . LEU A 1 102 ? 2.854 -0.52 15.898 1 98.56 102 LEU A O 1
ATOM 763 N N . GLY A 1 103 ? 1.016 -0.21 17.141 1 98.62 103 GLY A N 1
ATOM 764 C CA . GLY A 1 103 ? 1.789 -0.044 18.359 1 98.62 103 GLY A CA 1
ATOM 765 C C . GLY A 1 103 ? 2.604 1.236 18.375 1 98.62 103 GLY A C 1
ATOM 766 O O . GLY A 1 103 ? 3.713 1.263 18.906 1 98.62 103 GLY A O 1
ATOM 767 N N . ALA A 1 104 ? 2.086 2.277 17.75 1 98.81 104 ALA A N 1
ATOM 768 C CA . ALA A 1 104 ? 2.801 3.545 17.625 1 98.81 104 ALA A CA 1
ATOM 769 C C . ALA A 1 104 ? 2.453 4.488 18.781 1 98.81 104 ALA A C 1
ATOM 771 O O . ALA A 1 104 ? 1.36 4.406 19.344 1 98.81 104 ALA A O 1
ATOM 772 N N . THR A 1 105 ? 3.389 5.332 19.156 1 98.75 105 THR A N 1
ATOM 773 C CA . THR A 1 105 ? 3.096 6.461 20.031 1 98.75 105 THR A CA 1
ATOM 774 C C . THR A 1 105 ? 2.271 7.516 19.297 1 98.75 105 THR A C 1
ATOM 776 O O . THR A 1 105 ? 2.588 7.879 18.172 1 98.75 105 THR A O 1
ATOM 779 N N . LEU A 1 106 ? 1.196 7.93 19.938 1 98.88 106 LEU A N 1
ATOM 780 C CA . LEU A 1 106 ? 0.359 8.992 19.375 1 98.88 106 LEU A CA 1
ATOM 781 C C . LEU A 1 106 ? 0.215 10.141 20.375 1 98.88 106 LEU A C 1
ATOM 783 O O . LEU A 1 106 ? -0.137 9.922 21.531 1 98.88 106 LEU A O 1
ATOM 787 N N . GLU A 1 107 ? 0.539 11.297 19.969 1 98.88 107 GLU A N 1
ATOM 788 C CA . GLU A 1 107 ? 0.284 12.477 20.781 1 98.88 107 GLU A CA 1
ATOM 789 C C . GLU A 1 107 ? -0.486 13.531 20 1 98.88 107 GLU A C 1
ATOM 791 O O . GLU A 1 107 ? -0.375 13.609 18.781 1 98.88 107 GLU A O 1
ATOM 796 N N . VAL A 1 108 ? -1.231 14.297 20.688 1 98.88 108 VAL A N 1
ATOM 797 C CA . VAL A 1 108 ? -2.055 15.367 20.141 1 98.88 108 VAL A CA 1
ATOM 798 C C . VAL A 1 108 ? -1.598 16.703 20.703 1 98.88 108 VAL A C 1
ATOM 800 O O . VAL A 1 108 ? -1.52 16.891 21.922 1 98.88 108 VAL A O 1
ATOM 803 N N . ILE A 1 109 ? -1.286 17.641 19.844 1 98.88 109 ILE A N 1
ATOM 804 C CA . ILE A 1 109 ? -0.734 18.938 20.25 1 98.88 109 ILE A CA 1
ATOM 805 C C . ILE A 1 109 ? -1.649 20.062 19.781 1 98.88 109 ILE A C 1
ATOM 807 O O . ILE A 1 109 ? -1.94 20.188 18.594 1 98.88 109 ILE A O 1
ATOM 811 N N . ASP A 1 110 ? -2.084 20.859 20.703 1 98.81 110 ASP A N 1
ATOM 812 C CA . ASP A 1 110 ? -2.795 22.094 20.406 1 98.81 110 ASP A CA 1
ATOM 813 C C . ASP A 1 110 ? -1.817 23.234 20.109 1 98.81 110 ASP A C 1
ATOM 815 O O . ASP A 1 110 ? -1.17 23.75 21.031 1 98.81 110 ASP A O 1
ATOM 819 N N . VAL A 1 111 ? -1.828 23.609 18.844 1 98.69 111 VAL A N 1
ATOM 820 C CA . VAL A 1 111 ? -0.895 24.672 18.469 1 98.69 111 VAL A CA 1
ATOM 821 C C . VAL A 1 111 ? -1.662 25.953 18.172 1 98.69 111 VAL A C 1
ATOM 823 O O . VAL A 1 111 ? -1.061 27 17.906 1 98.69 111 VAL A O 1
ATOM 826 N N . GLY A 1 112 ? -2.938 25.875 18.266 1 98.5 112 GLY A N 1
ATOM 827 C CA . GLY A 1 112 ? -3.705 27.094 18.047 1 98.5 112 GLY A CA 1
ATOM 828 C C . GLY A 1 112 ? -5.164 26.828 17.719 1 98.5 112 GLY A C 1
ATOM 829 O O . GLY A 1 112 ? -5.723 27.438 16.812 1 98.5 112 GLY A O 1
ATOM 830 N N . VAL A 1 113 ? -5.801 25.891 18.406 1 98.25 113 VAL A N 1
ATOM 831 C CA . VAL A 1 113 ? -7.238 25.656 18.281 1 98.25 113 VAL A CA 1
ATOM 832 C C . VAL A 1 113 ? -8 26.844 18.844 1 98.25 113 VAL A C 1
ATOM 834 O O . VAL A 1 113 ? -7.633 27.391 19.891 1 98.25 113 VAL A O 1
ATOM 837 N N . LYS A 1 114 ? -8.953 27.25 18.172 1 96.94 114 LYS A N 1
ATOM 838 C CA . LYS A 1 114 ? -9.656 28.484 18.5 1 96.94 114 LYS A CA 1
ATOM 839 C C . LYS A 1 114 ? -10.32 28.406 19.859 1 96.94 114 LYS A C 1
ATOM 841 O O . LYS A 1 114 ? -10.227 29.328 20.672 1 96.94 114 LYS A O 1
ATOM 846 N N . THR A 1 115 ? -11.031 27.297 20.094 1 93.56 115 THR A N 1
ATOM 847 C CA . THR A 1 115 ? -11.711 27.094 21.359 1 93.56 115 THR A CA 1
ATOM 848 C C . THR A 1 115 ? -10.805 26.328 22.328 1 93.56 115 THR A C 1
ATOM 850 O O . THR A 1 115 ? -10.312 25.25 22.016 1 93.56 115 THR A O 1
ATOM 853 N N . ALA A 1 116 ? -10.664 26.844 23.438 1 85.81 116 ALA A N 1
ATOM 854 C CA . ALA A 1 116 ? -9.781 26.266 24.453 1 85.81 116 ALA A CA 1
ATOM 855 C C . ALA A 1 116 ? -10.227 24.844 24.828 1 85.81 116 ALA A C 1
ATOM 857 O O . ALA A 1 116 ? -11.422 24.578 24.953 1 85.81 116 ALA A O 1
ATOM 858 N N . LEU A 1 117 ? -9.289 23.969 24.812 1 90.94 117 LEU A N 1
ATOM 859 C CA . LEU A 1 117 ? -9.492 22.609 25.281 1 90.94 117 LEU A CA 1
ATOM 860 C C . LEU A 1 117 ? -8.5 22.25 26.375 1 90.94 117 LEU A C 1
ATOM 862 O O . LEU A 1 117 ? -7.344 22.672 26.344 1 90.94 117 LEU A O 1
ATOM 866 N N . THR A 1 118 ? -9.062 21.562 27.453 1 91.44 118 THR A N 1
ATOM 867 C CA . THR A 1 118 ? -8.188 21.047 28.5 1 91.44 118 THR A CA 1
ATOM 868 C C . THR A 1 118 ? -8.367 19.531 28.656 1 91.44 118 THR A C 1
ATOM 870 O O . THR A 1 118 ? -9.492 19.062 28.828 1 91.44 118 THR A O 1
ATOM 873 N N . HIS A 1 119 ? -7.352 18.875 28.531 1 94.81 119 HIS A N 1
ATOM 874 C CA . HIS A 1 119 ? -7.27 17.438 28.719 1 94.81 119 HIS A CA 1
ATOM 875 C C . HIS A 1 119 ? -5.875 17.016 29.156 1 94.81 119 HIS A C 1
ATOM 877 O O . HIS A 1 119 ? -4.875 17.562 28.688 1 94.81 119 HIS A O 1
ATOM 883 N N . PRO A 1 120 ? -5.758 16.047 30.078 1 95.75 120 PRO A N 1
ATOM 884 C CA . PRO A 1 120 ? -4.445 15.664 30.594 1 95.75 120 PRO A CA 1
ATOM 885 C C . PRO A 1 120 ? -3.51 15.141 29.5 1 95.75 120 PRO A C 1
ATOM 887 O O . PRO A 1 120 ? -2.289 15.273 29.625 1 95.75 120 PRO A O 1
ATOM 890 N N . ALA A 1 121 ? -4.062 14.57 28.438 1 97 121 ALA A N 1
ATOM 891 C CA . ALA A 1 121 ? -3.244 13.969 27.391 1 97 121 ALA A CA 1
ATOM 892 C C . ALA A 1 121 ? -2.986 14.961 26.25 1 97 121 ALA A C 1
ATOM 894 O O . ALA A 1 121 ? -2.266 14.648 25.297 1 97 121 ALA A O 1
ATOM 895 N N . LEU A 1 122 ? -3.547 16.125 26.359 1 98.38 122 LEU A N 1
ATOM 896 C CA . LEU A 1 122 ? -3.344 17.141 25.344 1 98.38 122 LEU A CA 1
ATOM 897 C C . LEU A 1 122 ? -2.098 17.969 25.641 1 98.38 122 LEU A C 1
ATOM 899 O O . LEU A 1 122 ? -1.947 18.5 26.734 1 98.38 122 LEU A O 1
ATOM 903 N N . ILE A 1 123 ? -1.19 18.016 24.734 1 98.5 123 ILE A N 1
ATOM 904 C CA . ILE A 1 123 ? -0.039 18.891 24.844 1 98.5 123 ILE A CA 1
ATOM 905 C C . ILE A 1 123 ? -0.403 20.281 24.312 1 98.5 123 ILE A C 1
ATOM 907 O O . ILE A 1 123 ? -0.834 20.422 23.172 1 98.5 123 ILE A O 1
ATOM 911 N N . SER A 1 124 ? -0.297 21.297 25.141 1 98 124 SER A N 1
ATOM 912 C CA . SER A 1 124 ? -0.652 22.656 24.766 1 98 124 SER A CA 1
ATOM 913 C C . SER A 1 124 ? 0.591 23.5 24.469 1 98 124 SER A C 1
ATOM 915 O O . SER A 1 124 ? 1.361 23.812 25.375 1 98 124 SER A O 1
ATOM 917 N N . GLN A 1 125 ? 0.803 23.781 23.25 1 97.94 125 GLN A N 1
ATOM 918 C CA . GLN A 1 125 ? 1.846 24.688 22.766 1 97.94 125 GLN A CA 1
ATOM 919 C C . GLN A 1 125 ? 1.293 25.672 21.75 1 97.94 125 GLN A C 1
ATOM 921 O O . GLN A 1 125 ? 1.706 25.672 20.578 1 97.94 125 GLN A O 1
ATOM 926 N N . ARG A 1 126 ? 0.534 26.594 22.234 1 97.88 126 ARG A N 1
ATOM 927 C CA . ARG A 1 126 ? -0.375 27.391 21.422 1 97.88 126 ARG A CA 1
ATOM 928 C C . ARG A 1 126 ? 0.316 28.656 20.906 1 97.88 126 ARG A C 1
ATOM 930 O O . ARG A 1 126 ? 0.993 29.344 21.672 1 97.88 126 ARG A O 1
ATOM 937 N N . ALA A 1 127 ? 0.105 28.875 19.656 1 98.19 127 ALA A N 1
ATOM 938 C CA . ALA A 1 127 ? 0.588 30.109 19.031 1 98.19 127 ALA A CA 1
ATOM 939 C C . ALA A 1 127 ? -0.511 31.156 18.984 1 98.19 127 ALA A C 1
ATOM 941 O O . ALA A 1 127 ? -0.258 32.312 18.641 1 98.19 127 ALA A O 1
ATOM 942 N N . GLY A 1 128 ? -1.715 30.797 19.344 1 97.56 128 GLY A N 1
ATOM 943 C CA . GLY A 1 128 ? -2.865 31.688 19.344 1 97.56 128 GLY A CA 1
ATOM 944 C C . GLY A 1 128 ? -4.191 30.953 19.297 1 97.56 128 GLY A C 1
ATOM 945 O O . GLY A 1 128 ? -4.234 29.734 19.484 1 97.56 128 GLY A O 1
ATOM 946 N N . ASP A 1 129 ? -5.242 31.75 19.109 1 97.25 129 ASP A N 1
ATOM 947 C CA . ASP A 1 129 ? -6.594 31.203 18.984 1 97.25 129 ASP A CA 1
ATOM 948 C C . ASP A 1 129 ? -7.016 31.141 17.531 1 97.25 129 ASP A C 1
ATOM 950 O O . ASP A 1 129 ? -8.047 31.703 17.141 1 97.25 129 ASP A O 1
ATOM 954 N N . GLY A 1 130 ? -6.207 30.391 16.781 1 9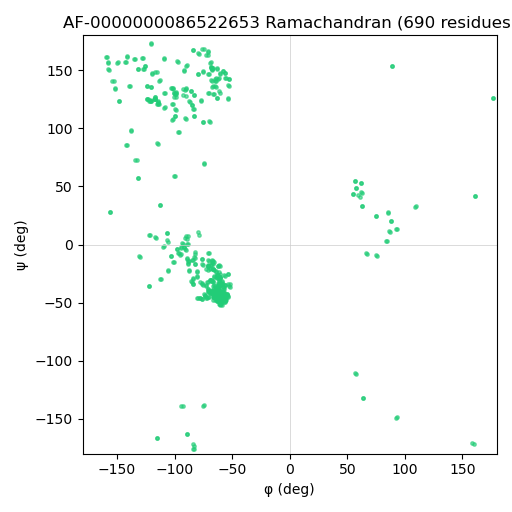8.06 130 GLY A N 1
ATOM 955 C CA . GLY A 1 130 ? -6.375 30.359 15.344 1 98.06 130 GLY A CA 1
ATOM 956 C C . GLY A 1 130 ? -5.598 31.438 14.617 1 98.06 130 GLY A C 1
ATOM 957 O O . GLY A 1 130 ? -5.305 32.5 15.195 1 98.06 130 GLY A O 1
ATOM 958 N N . THR A 1 131 ? -5.277 31.188 13.414 1 98.69 131 THR A N 1
ATOM 959 C CA . THR A 1 131 ? -4.613 32.219 12.625 1 98.69 131 THR A CA 1
ATOM 960 C C . THR A 1 131 ? -5.582 33.344 12.289 1 98.69 131 THR A C 1
ATOM 962 O O . THR A 1 131 ? -6.789 33.219 12.492 1 98.69 131 THR A O 1
ATOM 965 N N . ALA A 1 132 ? -4.992 34.406 11.828 1 98.62 132 ALA A N 1
ATOM 966 C CA . ALA A 1 132 ? -5.812 35.438 11.219 1 98.62 132 ALA A CA 1
ATOM 967 C C . ALA A 1 132 ? -6.34 35 9.852 1 98.62 132 ALA A C 1
ATOM 969 O O . ALA A 1 132 ? -5.93 33.969 9.336 1 98.62 132 ALA A O 1
ATOM 970 N N . ASN A 1 133 ? -7.375 35.719 9.367 1 98.81 133 ASN A N 1
ATOM 971 C CA . ASN A 1 133 ? -7.883 35.469 8.023 1 98.81 133 ASN A CA 1
ATOM 972 C C . ASN A 1 133 ? -6.891 35.906 6.957 1 98.81 133 ASN A C 1
ATOM 974 O O . ASN A 1 133 ? -6.766 37.094 6.68 1 98.81 133 ASN A O 1
ATOM 978 N N . SER A 1 134 ? -6.234 34.938 6.328 1 98.81 134 SER A N 1
ATOM 979 C CA . SER A 1 134 ? -5.148 35.219 5.391 1 98.81 134 SER A CA 1
ATOM 980 C C . SER A 1 134 ? -5.66 35.938 4.152 1 98.81 134 SER A C 1
ATOM 982 O O . SER A 1 134 ? -4.871 36.5 3.381 1 98.81 134 SER A O 1
ATOM 984 N N . ALA A 1 135 ? -6.93 35.969 3.92 1 98.69 135 ALA A N 1
ATOM 985 C CA . ALA A 1 135 ? -7.508 36.719 2.811 1 98.69 135 ALA A CA 1
ATOM 986 C C . ALA A 1 135 ? -7.539 38.219 3.117 1 98.69 135 ALA A C 1
ATOM 988 O O . ALA A 1 135 ? -7.75 39.031 2.219 1 98.69 135 ALA A O 1
ATOM 989 N N . LEU A 1 136 ? -7.301 38.562 4.383 1 98.56 136 LEU A N 1
ATOM 990 C CA . LEU A 1 136 ? -7.398 39.969 4.805 1 98.56 136 LEU A CA 1
ATOM 991 C C . LEU A 1 136 ? -6.082 40.438 5.414 1 98.56 136 LEU A C 1
ATOM 993 O O . LEU A 1 136 ? -5.746 41.625 5.328 1 98.56 136 LEU A O 1
ATOM 997 N N . HIS A 1 137 ? -5.379 39.531 6.145 1 97.69 137 HIS A N 1
ATOM 998 C CA . HIS A 1 137 ? -4.145 39.812 6.875 1 97.69 137 HIS A CA 1
ATOM 999 C C . HIS A 1 137 ? -3.172 38.656 6.77 1 97.69 137 HIS A C 1
ATOM 1001 O O . HIS A 1 137 ? -3.562 37.531 6.383 1 97.69 137 HIS A O 1
ATOM 1007 N N . PRO A 1 138 ? -1.849 38.969 7.082 1 98.75 138 PRO A N 1
ATOM 1008 C CA . PRO A 1 138 ? -1.002 37.812 7.262 1 98.75 138 PRO A CA 1
ATOM 1009 C C . PRO A 1 138 ? -1.576 36.812 8.273 1 98.75 138 PRO A C 1
ATOM 1011 O O . PRO A 1 138 ? -2.121 37.219 9.305 1 98.75 138 PRO A O 1
ATOM 1014 N N . ALA A 1 139 ? -1.521 35.531 7.965 1 98.88 139 ALA A N 1
ATOM 1015 C CA . ALA A 1 139 ? -2.139 34.469 8.781 1 98.88 139 ALA A CA 1
ATOM 1016 C C . ALA A 1 139 ? -1.592 34.5 10.203 1 98.88 139 ALA A C 1
ATOM 1018 O O . ALA A 1 139 ? -2.305 34.188 11.156 1 98.88 139 ALA A O 1
ATOM 1019 N N . MET A 1 140 ? -0.308 34.812 10.398 1 98.56 140 MET A N 1
ATOM 1020 C CA . MET A 1 140 ? 0.278 34.844 11.734 1 98.56 140 MET A CA 1
ATOM 1021 C C . MET A 1 140 ? 1.399 35.844 11.828 1 98.56 140 MET A C 1
ATOM 1023 O O . MET A 1 140 ? 1.934 36.281 10.805 1 98.56 140 MET A O 1
ATOM 1027 N N . SER A 1 141 ? 1.716 36.344 13.031 1 98.75 141 SER A N 1
ATOM 1028 C CA . SER A 1 141 ? 2.867 37.188 13.289 1 98.75 141 SER A CA 1
ATOM 1029 C C . SER A 1 141 ? 4.164 36.406 13.281 1 98.75 141 SER A C 1
ATOM 1031 O O . SER A 1 141 ? 4.141 35.156 13.266 1 98.75 141 SER A O 1
ATOM 1033 N N . HIS A 1 142 ? 5.242 37.156 13.258 1 98.25 142 HIS A N 1
ATOM 1034 C CA . HIS A 1 142 ? 6.535 36.5 13.344 1 98.25 142 HIS A CA 1
ATOM 1035 C C . HIS A 1 142 ? 6.676 35.719 14.648 1 98.25 142 HIS A C 1
ATOM 1037 O O . HIS A 1 142 ? 7.223 34.625 14.664 1 98.25 142 HIS A O 1
ATOM 1043 N N . ALA A 1 143 ? 6.219 36.281 15.695 1 98.5 143 ALA A N 1
ATOM 1044 C CA . ALA A 1 143 ? 6.289 35.625 17 1 98.5 143 ALA A CA 1
ATOM 1045 C C . ALA A 1 143 ? 5.465 34.344 17.016 1 98.5 143 ALA A C 1
ATOM 1047 O O . ALA A 1 143 ? 5.902 33.312 17.547 1 98.5 143 ALA A O 1
ATOM 1048 N N . GLN A 1 144 ? 4.293 34.375 16.438 1 98.75 144 GLN A N 1
ATOM 1049 C CA . GLN A 1 144 ? 3.42 33.219 16.359 1 98.75 144 GLN A CA 1
ATOM 1050 C C . GLN A 1 144 ? 4.047 32.125 15.5 1 98.75 144 GLN A C 1
ATOM 1052 O O . GLN A 1 144 ? 3.986 30.938 15.844 1 98.75 144 GLN A O 1
ATOM 1057 N N . LEU A 1 145 ? 4.605 32.531 14.398 1 98.75 145 LEU A N 1
ATOM 1058 C CA . LEU A 1 145 ? 5.305 31.578 13.539 1 98.75 145 LEU A CA 1
ATOM 1059 C C . LEU A 1 145 ? 6.402 30.844 14.305 1 98.75 145 LEU A C 1
ATOM 1061 O O . LEU A 1 145 ? 6.523 29.609 14.211 1 98.75 145 LEU A O 1
ATOM 1065 N N . HIS A 1 146 ? 7.18 31.609 15.047 1 98.44 146 HIS A N 1
ATOM 1066 C CA . HIS A 1 146 ? 8.266 31.016 15.82 1 98.44 146 HIS A CA 1
ATOM 1067 C C . HIS A 1 146 ? 7.742 30.016 16.828 1 98.44 146 HIS A C 1
ATOM 1069 O O . HIS A 1 146 ? 8.32 28.938 17 1 98.44 146 HIS A O 1
ATOM 1075 N N . LEU A 1 147 ? 6.684 30.375 17.484 1 98.56 147 LEU A N 1
ATOM 1076 C CA . LEU A 1 147 ? 6.09 29.484 18.484 1 98.56 147 LEU A CA 1
ATOM 1077 C C . LEU A 1 147 ? 5.605 28.188 17.844 1 98.56 147 LEU A C 1
ATOM 1079 O O . LEU A 1 147 ? 5.828 27.109 18.375 1 98.56 147 LEU A O 1
ATOM 1083 N N . ALA A 1 148 ? 4.961 28.297 16.734 1 98.81 148 ALA A N 1
ATOM 1084 C CA . ALA A 1 148 ? 4.414 27.141 16.047 1 98.81 148 ALA A CA 1
ATOM 1085 C C . ALA A 1 148 ? 5.527 26.219 15.539 1 98.81 148 ALA A C 1
ATOM 1087 O O . ALA A 1 148 ? 5.453 25 15.688 1 98.81 148 ALA A O 1
ATOM 1088 N N . LEU A 1 149 ? 6.559 26.812 14.938 1 98.88 149 LEU A N 1
ATOM 1089 C CA . LEU A 1 149 ? 7.711 26.047 14.484 1 98.88 149 LEU A CA 1
ATOM 1090 C C . LEU A 1 149 ? 8.367 25.312 15.656 1 98.88 149 LEU A C 1
ATOM 1092 O O . LEU A 1 149 ? 8.75 24.141 15.539 1 98.88 149 LEU A O 1
ATOM 1096 N N . GLN A 1 150 ? 8.461 26.016 16.719 1 98.75 150 GLN A N 1
ATOM 1097 C CA . GLN A 1 150 ? 9.078 25.438 17.922 1 98.75 150 GLN A CA 1
ATOM 1098 C C . GLN A 1 150 ? 8.258 24.281 18.453 1 98.75 150 GLN A C 1
ATOM 1100 O O . GLN A 1 150 ? 8.812 23.281 18.953 1 98.75 150 GLN A O 1
ATOM 1105 N N . ALA A 1 151 ? 6.957 24.391 18.438 1 98.81 151 ALA A N 1
ATOM 1106 C CA . ALA A 1 151 ? 6.098 23.297 18.859 1 98.81 151 ALA A CA 1
ATOM 1107 C C . ALA A 1 151 ? 6.41 22.016 18.078 1 98.81 151 ALA A C 1
ATOM 1109 O O . ALA A 1 151 ? 6.434 20.922 18.641 1 98.81 151 ALA A O 1
ATOM 1110 N N . GLY A 1 152 ? 6.605 22.172 16.797 1 98.88 152 GLY A N 1
ATOM 1111 C CA . GLY A 1 152 ? 7.012 21.062 15.961 1 98.88 152 GLY A CA 1
ATOM 1112 C C . GLY A 1 152 ? 8.352 20.469 16.359 1 98.88 152 GLY A C 1
ATOM 1113 O O . GLY A 1 152 ? 8.508 19.25 16.453 1 98.88 152 GLY A O 1
ATOM 1114 N N . ALA A 1 153 ? 9.312 21.375 16.562 1 98.81 153 ALA A N 1
ATOM 1115 C CA . ALA A 1 153 ? 10.641 20.938 16.984 1 98.81 153 ALA A CA 1
ATOM 1116 C C . ALA A 1 153 ? 10.57 20.156 18.297 1 98.81 153 ALA A C 1
ATOM 1118 O O . ALA A 1 153 ? 11.266 19.156 18.469 1 98.81 153 ALA A O 1
ATOM 1119 N N . ASP A 1 154 ? 9.781 20.625 19.188 1 98.88 154 ASP A N 1
ATOM 1120 C CA . ASP A 1 154 ? 9.625 19.953 20.469 1 98.88 154 ASP A CA 1
ATOM 1121 C C . ASP A 1 154 ? 9.062 18.547 20.312 1 98.88 154 ASP A C 1
ATOM 1123 O O . ASP A 1 154 ? 9.461 17.625 21.016 1 98.88 154 ASP A O 1
ATOM 1127 N N . ALA A 1 155 ? 8.117 18.375 19.422 1 98.94 155 ALA A N 1
ATOM 1128 C CA . ALA A 1 155 ? 7.562 17.047 19.141 1 98.94 155 ALA A CA 1
ATOM 1129 C C . ALA A 1 155 ? 8.641 16.109 18.625 1 98.94 155 ALA A C 1
ATOM 1131 O O . ALA A 1 155 ? 8.711 14.945 19.047 1 98.94 155 ALA A O 1
ATOM 1132 N N . ALA A 1 156 ? 9.445 16.594 17.703 1 98.88 156 ALA A N 1
ATOM 1133 C CA . ALA A 1 156 ? 10.555 15.789 17.188 1 98.88 156 ALA A CA 1
ATOM 1134 C C . ALA A 1 156 ? 11.531 15.43 18.312 1 98.88 156 ALA A C 1
ATOM 1136 O O . ALA A 1 156 ? 12.062 14.312 18.344 1 98.88 156 ALA A O 1
ATOM 1137 N N . ASN A 1 157 ? 11.797 16.422 19.188 1 98.88 157 ASN A N 1
ATOM 1138 C CA . ASN A 1 157 ? 12.656 16.156 20.344 1 98.88 157 ASN A CA 1
ATOM 1139 C C . ASN A 1 157 ? 12.086 15.047 21.219 1 98.88 157 ASN A C 1
ATOM 1141 O O . ASN A 1 157 ? 12.828 14.188 21.703 1 98.88 157 ASN A O 1
ATOM 1145 N N . ARG A 1 158 ? 10.773 15.055 21.453 1 98.88 158 ARG A N 1
ATOM 1146 C CA . ARG A 1 158 ? 10.133 13.992 22.219 1 98.88 158 ARG A CA 1
ATOM 1147 C C . ARG A 1 158 ? 10.273 12.648 21.516 1 98.88 158 ARG A C 1
ATOM 1149 O O . ARG A 1 158 ? 10.547 11.633 22.156 1 98.88 158 ARG A O 1
ATOM 1156 N N . ALA A 1 159 ? 10.086 12.633 20.219 1 98.88 159 ALA A N 1
ATOM 1157 C CA . ALA A 1 159 ? 10.273 11.414 19.438 1 98.88 159 ALA A CA 1
ATOM 1158 C C . ALA A 1 159 ? 11.695 10.883 19.578 1 98.88 159 ALA A C 1
ATOM 1160 O O . ALA A 1 159 ? 11.891 9.672 19.734 1 98.88 159 ALA A O 1
ATOM 1161 N N . HIS A 1 160 ? 12.648 11.781 19.484 1 98.81 160 HIS A N 1
ATOM 1162 C CA . HIS A 1 160 ? 14.047 11.406 19.625 1 98.81 160 HIS A CA 1
ATOM 1163 C C . HIS A 1 160 ? 14.328 10.82 21.016 1 98.81 160 HIS A C 1
ATOM 1165 O O . HIS A 1 160 ? 15.016 9.797 21.125 1 98.81 160 HIS A O 1
ATOM 1171 N N . THR A 1 161 ? 13.797 11.508 22 1 98.69 161 THR A N 1
ATOM 1172 C CA . THR A 1 161 ? 13.969 11.047 23.375 1 98.69 161 THR A CA 1
ATOM 1173 C C . THR A 1 161 ? 13.398 9.641 23.547 1 98.69 161 THR A C 1
ATOM 1175 O O . THR A 1 161 ? 13.945 8.828 24.297 1 98.69 161 THR A O 1
ATOM 1178 N N . GLN A 1 162 ? 12.375 9.344 22.797 1 98.38 162 GLN A N 1
ATOM 1179 C CA . GLN A 1 162 ? 11.719 8.039 22.875 1 98.38 162 GLN A CA 1
ATOM 1180 C C . GLN A 1 162 ? 12.344 7.059 21.891 1 98.38 162 GLN A C 1
ATOM 1182 O O . GLN A 1 162 ? 11.812 5.965 21.672 1 98.38 162 GLN A O 1
ATOM 1187 N N . GLN A 1 163 ? 13.406 7.477 21.234 1 98.25 163 GLN A N 1
ATOM 1188 C CA . GLN A 1 163 ? 14.18 6.641 20.328 1 98.25 163 GLN A CA 1
ATOM 1189 C C . GLN A 1 163 ? 13.328 6.16 19.156 1 98.25 163 GLN A C 1
ATOM 1191 O O . GLN A 1 163 ? 13.336 4.973 18.812 1 98.25 163 GLN A O 1
ATOM 1196 N N . ALA A 1 164 ? 12.57 7.09 18.594 1 98.75 164 ALA A N 1
ATOM 1197 C CA . ALA A 1 164 ? 11.719 6.766 17.453 1 98.75 164 ALA A CA 1
ATOM 1198 C C . ALA A 1 164 ? 12.562 6.375 16.25 1 98.75 164 ALA A C 1
ATOM 1200 O O . ALA A 1 164 ? 13.609 6.973 15.984 1 98.75 164 ALA A O 1
ATOM 1201 N N . ASP A 1 165 ? 12.078 5.332 15.477 1 98.69 165 ASP A N 1
ATOM 1202 C CA . ASP A 1 165 ? 12.688 4.926 14.219 1 98.69 165 ASP A CA 1
ATOM 1203 C C . ASP A 1 165 ? 12.109 5.723 13.047 1 98.69 165 ASP A C 1
ATOM 1205 O O . ASP A 1 165 ? 12.719 5.789 11.977 1 98.69 165 ASP A O 1
ATOM 1209 N N . LEU A 1 166 ? 10.977 6.215 13.266 1 98.88 166 LEU A N 1
ATOM 1210 C CA . LEU A 1 166 ? 10.203 6.887 12.219 1 98.88 166 LEU A CA 1
ATOM 1211 C C . LEU A 1 166 ? 9.289 7.949 12.82 1 98.88 166 LEU A C 1
ATOM 1213 O O . LEU A 1 166 ? 8.656 7.719 13.852 1 98.88 166 LEU A O 1
ATOM 1217 N N . PHE A 1 167 ? 9.273 9.141 12.219 1 98.94 167 PHE A N 1
ATOM 1218 C CA . PHE A 1 167 ? 8.383 10.219 12.648 1 98.94 167 PHE A CA 1
ATOM 1219 C C . PHE A 1 167 ? 7.27 10.438 11.633 1 98.94 167 PHE A C 1
ATOM 1221 O O . PHE A 1 167 ? 7.527 10.523 10.43 1 98.94 167 PHE A O 1
ATOM 1228 N N . ILE A 1 168 ? 6.055 10.484 12.117 1 98.94 168 ILE A N 1
ATOM 1229 C CA . ILE A 1 168 ? 4.887 10.828 11.312 1 98.94 168 ILE A CA 1
ATOM 1230 C C . ILE A 1 168 ? 4.191 12.047 11.898 1 98.94 168 ILE A C 1
ATOM 1232 O O . ILE A 1 168 ? 3.887 12.078 13.094 1 98.94 168 ILE A O 1
ATOM 1236 N N . GLY A 1 169 ? 4.039 13.047 11.102 1 98.94 169 GLY A N 1
ATOM 1237 C CA . GLY A 1 169 ? 3.236 14.195 11.484 1 98.94 169 GLY A CA 1
ATOM 1238 C C . GLY A 1 169 ? 1.862 14.203 10.836 1 98.94 169 GLY A C 1
ATOM 1239 O O . GLY A 1 169 ? 1.725 13.914 9.648 1 98.94 169 GLY A O 1
ATOM 1240 N N . GLY A 1 170 ? 0.868 14.469 11.594 1 98.75 170 GLY A N 1
ATOM 1241 C CA . GLY A 1 170 ? -0.492 14.68 11.125 1 98.75 170 GLY A CA 1
ATOM 1242 C C . GLY A 1 170 ? -1.041 16.047 11.484 1 98.75 170 GLY A C 1
ATOM 1243 O O . GLY A 1 170 ? -0.388 16.828 12.188 1 98.75 170 GLY A O 1
ATOM 1244 N N . GLU A 1 171 ? -2.244 16.344 10.938 1 98.75 171 GLU A N 1
ATOM 1245 C CA . GLU A 1 171 ? -2.812 17.672 11.141 1 98.75 171 GLU A CA 1
ATOM 1246 C C . GLU A 1 171 ? -4.324 17.609 11.328 1 98.75 171 GLU A C 1
ATOM 1248 O O . GLU A 1 171 ? -4.957 16.625 10.953 1 98.75 171 GLU A O 1
ATOM 1253 N N . MET A 1 172 ? -4.801 18.625 11.953 1 98.56 172 MET A N 1
ATOM 1254 C CA . MET A 1 172 ? -6.234 18.844 12.125 1 98.56 172 MET A CA 1
ATOM 1255 C C . MET A 1 172 ? -6.555 20.328 12.148 1 98.56 172 MET A C 1
ATOM 1257 O O . MET A 1 172 ? -5.984 21.094 12.938 1 98.56 172 MET A O 1
ATOM 1261 N N . GLY A 1 173 ? -7.398 20.734 11.281 1 98.25 173 GLY A N 1
ATOM 1262 C CA . GLY A 1 173 ? -7.852 22.125 11.25 1 98.25 173 GLY A CA 1
ATOM 1263 C C . GLY A 1 173 ? -8.781 22.406 10.086 1 98.25 173 GLY A C 1
ATOM 1264 O O . GLY A 1 173 ? -8.422 22.203 8.93 1 98.25 173 GLY A O 1
ATOM 1265 N N . ILE A 1 174 ? -9.945 22.953 10.391 1 97.25 174 ILE A N 1
ATOM 1266 C CA . ILE A 1 174 ? -10.891 23.312 9.344 1 97.25 174 ILE A CA 1
ATOM 1267 C C . ILE A 1 174 ? -10.312 24.438 8.484 1 97.25 174 ILE A C 1
ATOM 1269 O O . ILE A 1 174 ? -9.781 25.422 9.008 1 97.25 174 ILE A O 1
ATOM 1273 N N . ALA A 1 175 ? -10.336 24.234 7.176 1 97.88 175 ALA A N 1
ATOM 1274 C CA . ALA A 1 175 ? -9.891 25.203 6.16 1 97.88 175 ALA A CA 1
ATOM 1275 C C . ALA A 1 175 ? -8.398 25.062 5.898 1 97.88 175 ALA A C 1
ATOM 1277 O O . ALA A 1 175 ? -7.809 25.891 5.195 1 97.88 175 ALA A O 1
ATOM 1278 N N . ASN A 1 176 ? -7.73 24.016 6.395 1 98.38 176 ASN A N 1
ATOM 1279 C CA . ASN A 1 176 ? -6.289 23.938 6.195 1 98.38 176 ASN A CA 1
ATOM 1280 C C . ASN A 1 176 ? -5.945 23.516 4.77 1 98.38 176 ASN A C 1
ATOM 1282 O O . ASN A 1 176 ? -4.82 23.734 4.305 1 98.38 176 ASN A O 1
ATOM 1286 N N . THR A 1 177 ? -6.906 22.938 3.984 1 98.31 177 THR A N 1
ATOM 1287 C CA . THR A 1 177 ? -6.652 22.688 2.57 1 98.31 177 THR A CA 1
ATOM 1288 C C . THR A 1 177 ? -6.523 24 1.803 1 98.31 177 THR A C 1
ATOM 1290 O O . THR A 1 177 ? -5.777 24.078 0.824 1 98.31 177 THR A O 1
ATOM 1293 N N . THR A 1 178 ? -7.234 25.031 2.244 1 98.69 178 THR A N 1
ATOM 1294 C CA . THR A 1 178 ? -7.117 26.344 1.629 1 98.69 178 THR A CA 1
ATOM 1295 C C . THR A 1 178 ? -5.73 26.938 1.864 1 98.69 178 THR A C 1
ATOM 1297 O O . THR A 1 178 ? -5.094 27.422 0.933 1 98.69 178 THR A O 1
ATOM 1300 N N . ALA A 1 179 ? -5.297 26.875 3.08 1 98.81 179 ALA A N 1
ATOM 1301 C CA . ALA A 1 179 ? -3.965 27.359 3.422 1 98.81 179 ALA A CA 1
ATOM 1302 C C . ALA A 1 179 ? -2.887 26.609 2.637 1 98.81 179 ALA A C 1
ATOM 1304 O O . ALA A 1 179 ? -1.986 27.234 2.066 1 98.81 179 ALA A O 1
ATOM 1305 N N . ALA A 1 180 ? -2.961 25.281 2.609 1 98.81 180 ALA A N 1
ATOM 1306 C CA . ALA A 1 180 ? -1.985 24.469 1.884 1 98.81 180 ALA A CA 1
ATOM 1307 C C . ALA A 1 180 ? -1.998 24.797 0.394 1 98.81 180 ALA A C 1
ATOM 1309 O O . ALA A 1 180 ? -0.943 24.891 -0.239 1 98.81 180 ALA A O 1
ATOM 1310 N N . THR A 1 181 ? -3.184 24.969 -0.187 1 98.81 181 THR A N 1
ATOM 1311 C CA . THR A 1 181 ? -3.324 25.312 -1.596 1 98.81 181 THR A CA 1
ATOM 1312 C C . THR A 1 181 ? -2.627 26.641 -1.894 1 98.81 181 THR A C 1
ATOM 1314 O O . THR A 1 181 ? -1.888 26.75 -2.873 1 98.81 181 THR A O 1
ATOM 1317 N N . ALA A 1 182 ? -2.873 27.641 -1.05 1 98.88 182 ALA A N 1
ATOM 1318 C CA . ALA A 1 182 ? -2.217 28.938 -1.224 1 98.88 182 ALA A CA 1
ATOM 1319 C C . ALA A 1 182 ? -0.699 28.797 -1.179 1 98.88 182 ALA A C 1
ATOM 1321 O O . ALA A 1 182 ? 0.012 29.391 -1.99 1 98.88 182 ALA A O 1
ATOM 1322 N N . LEU A 1 183 ? -0.221 28.031 -0.252 1 98.88 183 LEU A N 1
ATOM 1323 C CA . LEU A 1 183 ? 1.214 27.797 -0.119 1 98.88 183 LEU A CA 1
ATOM 1324 C C . LEU A 1 183 ? 1.777 27.141 -1.372 1 98.88 183 LEU A C 1
ATOM 1326 O O . LEU A 1 183 ? 2.826 27.547 -1.877 1 98.88 183 LEU A O 1
ATOM 1330 N N . TYR A 1 184 ? 1.071 26.062 -1.85 1 98.75 184 TYR A N 1
ATOM 1331 C CA . TYR A 1 184 ? 1.505 25.406 -3.08 1 98.75 184 TYR A CA 1
ATOM 1332 C C . TYR A 1 184 ? 1.58 26.406 -4.23 1 98.75 184 TYR A C 1
ATOM 1334 O O . TYR A 1 184 ? 2.572 26.438 -4.961 1 98.75 184 TYR A O 1
ATOM 1342 N N . CYS A 1 185 ? 0.521 27.203 -4.371 1 98.75 185 CYS A N 1
ATOM 1343 C CA . CYS A 1 185 ? 0.473 28.172 -5.457 1 98.75 185 CYS A CA 1
ATOM 1344 C C . CYS A 1 185 ? 1.625 29.156 -5.355 1 98.75 185 CYS A C 1
ATOM 1346 O O . CYS A 1 185 ? 2.293 29.438 -6.352 1 98.75 185 CYS A O 1
ATOM 1348 N N . ALA A 1 186 ? 1.85 29.656 -4.199 1 98.69 186 ALA A N 1
ATOM 1349 C CA . ALA A 1 186 ? 2.887 30.656 -3.979 1 98.69 186 ALA A CA 1
ATOM 1350 C C . ALA A 1 186 ? 4.277 30.078 -4.219 1 98.69 186 ALA A C 1
ATOM 1352 O O . ALA A 1 186 ? 5.102 30.672 -4.91 1 98.69 186 ALA A O 1
ATOM 1353 N N . LEU A 1 187 ? 4.52 28.891 -3.705 1 98.44 187 LEU A N 1
ATOM 1354 C CA . LEU A 1 187 ? 5.859 28.312 -3.693 1 98.44 187 LEU A CA 1
ATOM 1355 C C . LEU A 1 187 ? 6.199 27.688 -5.047 1 98.44 187 LEU A C 1
ATOM 1357 O O . LEU A 1 187 ? 7.371 27.594 -5.41 1 98.44 187 LEU A O 1
ATOM 1361 N N . LEU A 1 188 ? 5.184 27.25 -5.793 1 98.31 188 LEU A N 1
ATOM 1362 C CA . LEU A 1 188 ? 5.434 26.516 -7.02 1 98.31 188 LEU A CA 1
ATOM 1363 C C . LEU A 1 188 ? 4.91 27.266 -8.234 1 98.31 188 LEU A C 1
ATOM 1365 O O . LEU A 1 188 ? 4.934 26.75 -9.352 1 98.31 188 LEU A O 1
ATOM 1369 N N . ASP A 1 189 ? 4.441 28.5 -7.996 1 97.88 189 ASP A N 1
ATOM 1370 C CA . ASP A 1 189 ? 3.939 29.359 -9.07 1 97.88 189 ASP A CA 1
ATOM 1371 C C . ASP A 1 189 ? 2.822 28.672 -9.844 1 97.88 189 ASP A C 1
ATOM 1373 O O . ASP A 1 189 ? 2.904 28.531 -11.07 1 97.88 189 ASP A O 1
ATOM 1377 N N . LEU A 1 190 ? 1.833 28.25 -9.117 1 98.25 190 LEU A N 1
ATOM 1378 C CA . LEU A 1 190 ? 0.706 27.531 -9.711 1 98.25 190 LEU A CA 1
ATOM 1379 C C . LEU A 1 190 ? -0.549 28.406 -9.703 1 98.25 190 LEU A C 1
ATOM 1381 O O . LEU A 1 190 ? -0.653 29.344 -8.914 1 98.25 190 LEU A O 1
ATOM 1385 N N . VAL A 1 191 ? -1.504 28.078 -10.539 1 97.5 191 VAL A N 1
ATOM 1386 C CA . VAL A 1 191 ? -2.793 28.75 -10.594 1 97.5 191 VAL A CA 1
ATOM 1387 C C . VAL A 1 191 ? -3.789 28.047 -9.68 1 97.5 191 VAL A C 1
ATOM 1389 O O . VAL A 1 191 ? -3.869 26.812 -9.664 1 97.5 191 VAL A O 1
ATOM 1392 N N . PRO A 1 192 ? -4.5 28.812 -8.875 1 98.25 192 PRO A N 1
ATOM 1393 C CA . PRO A 1 192 ? -5.406 28.234 -7.891 1 98.25 192 PRO A CA 1
ATOM 1394 C C . PRO A 1 192 ? -6.379 27.219 -8.508 1 98.25 192 PRO A C 1
ATOM 1396 O O . PRO A 1 192 ? -6.672 26.188 -7.895 1 98.25 192 PRO A O 1
ATOM 1399 N N . LEU A 1 193 ? -6.812 27.422 -9.719 1 97.31 193 LEU A N 1
ATOM 1400 C CA . LEU A 1 193 ? -7.812 26.578 -10.367 1 97.31 193 LEU A CA 1
ATOM 1401 C C . LEU A 1 193 ? -7.293 25.156 -10.547 1 97.31 193 LEU A C 1
ATOM 1403 O O . LEU A 1 193 ? -8.07 24.203 -10.516 1 97.31 193 LEU A O 1
ATOM 1407 N N . GLU A 1 194 ? -6 24.984 -10.672 1 96 194 GLU A N 1
ATOM 1408 C CA . GLU A 1 194 ? -5.383 23.688 -10.938 1 96 194 GLU A CA 1
ATOM 1409 C C . GLU A 1 194 ? -5.086 22.938 -9.641 1 96 194 GLU A C 1
ATOM 1411 O O . GLU A 1 194 ? -4.871 21.734 -9.648 1 96 194 GLU A O 1
ATOM 1416 N N . VAL A 1 195 ? -5.082 23.578 -8.539 1 97.69 195 VAL A N 1
ATOM 1417 C CA . VAL A 1 195 ? -4.562 23.031 -7.293 1 97.69 195 VAL A CA 1
ATOM 1418 C C . VAL A 1 195 ? -5.707 22.812 -6.309 1 97.69 195 VAL A C 1
ATOM 1420 O O . VAL A 1 195 ? -5.656 21.906 -5.48 1 97.69 195 VAL A O 1
ATOM 1423 N N . THR A 1 196 ? -6.766 23.641 -6.414 1 98 196 THR A N 1
ATOM 1424 C CA . THR A 1 196 ? -7.824 23.688 -5.414 1 98 196 THR A CA 1
ATOM 1425 C C . THR A 1 196 ? -8.766 22.5 -5.562 1 98 196 THR A C 1
ATOM 1427 O O . THR A 1 196 ? -9.273 22.234 -6.656 1 98 196 THR A O 1
ATOM 1430 N N . GLY A 1 197 ? -8.922 21.766 -4.516 1 96.06 197 GLY A N 1
ATOM 1431 C CA . GLY A 1 197 ? -9.836 20.641 -4.496 1 96.06 197 GLY A CA 1
ATOM 1432 C C . GLY A 1 197 ? -10.984 20.812 -3.525 1 96.06 197 GLY A C 1
ATOM 1433 O O . GLY A 1 197 ? -11.211 21.922 -3.021 1 96.06 197 GLY A O 1
ATOM 1434 N N . ALA A 1 198 ? -11.695 19.703 -3.25 1 94.38 198 ALA A N 1
ATOM 1435 C CA . ALA A 1 198 ? -12.945 19.734 -2.494 1 94.38 198 ALA A CA 1
ATOM 1436 C C . ALA A 1 198 ? -12.68 19.812 -0.994 1 94.38 198 ALA A C 1
ATOM 1438 O O . ALA A 1 198 ? -13.539 20.234 -0.223 1 94.38 198 ALA A O 1
ATOM 1439 N N . GLY A 1 199 ? -11.469 19.359 -0.587 1 93.31 199 GLY A N 1
ATOM 1440 C CA . GLY A 1 199 ? -11.188 19.312 0.839 1 93.31 199 GLY A CA 1
ATOM 1441 C C . GLY A 1 199 ? -12.188 18.469 1.619 1 93.31 199 GLY A C 1
ATOM 1442 O O . GLY A 1 199 ? -12.352 17.281 1.347 1 93.31 199 GLY A O 1
ATOM 1443 N N . THR A 1 200 ? -12.961 19.094 2.418 1 89 200 THR A N 1
ATOM 1444 C CA . THR A 1 200 ? -13.906 18.406 3.291 1 89 200 THR A CA 1
ATOM 1445 C C . THR A 1 200 ? -15.156 18 2.514 1 89 200 THR A C 1
ATOM 1447 O O . THR A 1 200 ? -16.156 17.578 3.109 1 89 200 THR A O 1
ATOM 1450 N N . GLY A 1 201 ? -15.133 18.109 1.244 1 92.62 201 GLY A N 1
ATOM 1451 C CA . GLY A 1 201 ? -16.25 17.641 0.443 1 92.62 201 GLY A CA 1
ATOM 1452 C C . GLY A 1 201 ? -17.062 18.75 -0.178 1 92.62 201 GLY A C 1
ATOM 1453 O O . GLY A 1 201 ? -18.281 18.656 -0.282 1 92.62 201 GLY A O 1
ATOM 1454 N N . LEU A 1 202 ? -16.484 19.859 -0.532 1 94.62 202 LEU A N 1
ATOM 1455 C CA . LEU A 1 202 ? -17.156 20.953 -1.216 1 94.62 202 LEU A CA 1
ATOM 1456 C C . LEU A 1 202 ? -17.703 20.5 -2.561 1 94.62 202 LEU A C 1
ATOM 1458 O O . LEU A 1 202 ? -17.109 19.656 -3.225 1 94.62 202 LEU A O 1
ATOM 1462 N N . ASP A 1 203 ? -18.844 21.109 -2.902 1 95.19 203 ASP A N 1
ATOM 1463 C CA . ASP A 1 203 ? -19.344 20.891 -4.254 1 95.19 203 ASP A CA 1
ATOM 1464 C C . ASP A 1 203 ? -18.656 21.828 -5.254 1 95.19 203 ASP A C 1
ATOM 1466 O O . ASP A 1 203 ? -17.719 22.531 -4.902 1 95.19 203 ASP A O 1
ATOM 1470 N N . ARG A 1 204 ? -19.047 21.797 -6.461 1 94.81 204 ARG A N 1
ATOM 1471 C CA . ARG A 1 204 ? -18.406 22.547 -7.535 1 94.81 204 ARG A CA 1
ATOM 1472 C C . ARG A 1 204 ? -18.422 24.047 -7.238 1 94.81 204 ARG A C 1
ATOM 1474 O O . ARG A 1 204 ? -17.406 24.734 -7.449 1 94.81 204 ARG A O 1
ATOM 1481 N N . ALA A 1 205 ? -19.531 24.547 -6.789 1 97.44 205 ALA A N 1
ATOM 1482 C CA . ALA A 1 205 ? -19.656 25.969 -6.457 1 97.44 205 ALA A CA 1
ATOM 1483 C C . ALA A 1 205 ? -18.719 26.344 -5.305 1 97.44 205 ALA A C 1
ATOM 1485 O O . ALA A 1 205 ? -18.109 27.406 -5.312 1 97.44 205 ALA A O 1
ATOM 1486 N N . GLY A 1 206 ? -18.688 25.453 -4.309 1 97.5 206 GLY A N 1
ATOM 1487 C CA . GLY A 1 206 ? -17.797 25.672 -3.188 1 97.5 206 GLY A CA 1
ATOM 1488 C C . GLY A 1 206 ? -16.328 25.688 -3.59 1 97.5 206 GLY A C 1
ATOM 1489 O O . GLY A 1 206 ? -15.547 26.484 -3.078 1 97.5 206 GLY A O 1
ATOM 1490 N N . ILE A 1 207 ? -15.93 24.844 -4.535 1 98.19 207 ILE A N 1
ATOM 1491 C CA . ILE A 1 207 ? -14.555 24.781 -5.02 1 98.19 207 ILE A CA 1
ATOM 1492 C C . ILE A 1 207 ? -14.195 26.078 -5.742 1 98.19 207 ILE A C 1
ATOM 1494 O O . ILE A 1 207 ? -13.125 26.641 -5.516 1 98.19 207 ILE A O 1
ATOM 1498 N N . LEU A 1 208 ? -15.07 26.562 -6.582 1 98.19 208 LEU A N 1
ATOM 1499 C CA . LEU A 1 208 ? -14.828 27.797 -7.324 1 98.19 208 LEU A CA 1
ATOM 1500 C C . LEU A 1 208 ? -14.695 28.984 -6.375 1 98.19 208 LEU A C 1
ATOM 1502 O O . LEU A 1 208 ? -13.867 29.859 -6.59 1 98.19 208 LEU A O 1
ATOM 1506 N N . HIS A 1 209 ? -15.609 29 -5.371 1 98.56 209 HIS A N 1
ATOM 1507 C CA . HIS A 1 209 ? -15.484 30.047 -4.359 1 98.56 209 HIS A CA 1
ATOM 1508 C C . HIS A 1 209 ? -14.133 29.984 -3.668 1 98.56 209 HIS A C 1
ATOM 1510 O O . HIS A 1 209 ? -13.477 31.016 -3.482 1 98.56 209 HIS A O 1
ATOM 1516 N N . LYS A 1 210 ? -13.75 28.828 -3.266 1 98.31 210 LYS A N 1
ATOM 1517 C CA . LYS A 1 210 ? -12.438 28.641 -2.641 1 98.31 210 LYS A CA 1
ATOM 1518 C C . LYS A 1 210 ? -11.32 29.109 -3.557 1 98.31 210 LYS A C 1
ATOM 1520 O O . LYS A 1 210 ? -10.336 29.688 -3.092 1 98.31 210 LYS A O 1
ATOM 1525 N N . VAL A 1 211 ? -11.367 28.828 -4.824 1 98.81 211 VAL A N 1
ATOM 1526 C CA . VAL A 1 211 ? -10.391 29.297 -5.809 1 98.81 211 VAL A CA 1
ATOM 1527 C C . VAL A 1 211 ? -10.273 30.828 -5.727 1 98.81 211 VAL A C 1
ATOM 1529 O O . VAL A 1 211 ? -9.164 31.359 -5.703 1 98.81 211 VAL A O 1
ATOM 1532 N N . THR A 1 212 ? -11.398 31.516 -5.645 1 98.75 212 THR A N 1
ATOM 1533 C CA . THR A 1 212 ? -11.422 32.969 -5.586 1 98.75 212 THR A CA 1
ATOM 1534 C C . THR A 1 212 ? -10.766 33.469 -4.309 1 98.75 212 THR A C 1
ATOM 1536 O O . THR A 1 212 ? -10.031 34.469 -4.328 1 98.75 212 THR A O 1
ATOM 1539 N N . VAL A 1 213 ? -11.062 32.812 -3.256 1 98.81 213 VAL A N 1
ATOM 1540 C CA . VAL A 1 213 ? -10.484 33.188 -1.974 1 98.81 213 VAL A CA 1
ATOM 1541 C C . VAL A 1 213 ? -8.969 33 -2.016 1 98.81 213 VAL A C 1
ATOM 1543 O O . VAL A 1 213 ? -8.211 33.875 -1.572 1 98.81 213 VAL A O 1
ATOM 1546 N N . VAL A 1 214 ? -8.484 31.875 -2.6 1 98.88 214 VAL A N 1
ATOM 1547 C CA . VAL A 1 214 ? -7.055 31.594 -2.707 1 98.88 214 VAL A CA 1
ATOM 1548 C C . VAL A 1 214 ? -6.391 32.656 -3.586 1 98.88 214 VAL A C 1
ATOM 1550 O O . VAL A 1 214 ? -5.297 33.125 -3.271 1 98.88 214 VAL A O 1
ATOM 1553 N N . GLN A 1 215 ? -7.055 33 -4.625 1 98.69 215 GLN A N 1
ATOM 1554 C CA . GLN A 1 215 ? -6.523 34.031 -5.504 1 98.69 215 GLN A CA 1
ATOM 1555 C C . GLN A 1 215 ? -6.348 35.344 -4.75 1 98.69 215 GLN A C 1
ATOM 1557 O O . GLN A 1 215 ? -5.34 36.031 -4.922 1 98.69 215 GLN A O 1
ATOM 1562 N N . ARG A 1 216 ? -7.336 35.719 -3.967 1 98.75 216 ARG A N 1
ATOM 1563 C CA . ARG A 1 216 ? -7.258 36.938 -3.158 1 98.75 216 ARG A CA 1
ATOM 1564 C C . ARG A 1 216 ? -6.078 36.875 -2.193 1 98.75 216 ARG A C 1
ATOM 1566 O O . ARG A 1 216 ? -5.355 37.844 -2.023 1 98.75 216 ARG A O 1
ATOM 1573 N N . ILE A 1 217 ? -5.914 35.75 -1.613 1 98.88 217 ILE A N 1
ATOM 1574 C CA . ILE A 1 217 ? -4.809 35.531 -0.685 1 98.88 217 ILE A CA 1
ATOM 1575 C C . ILE A 1 217 ? -3.48 35.719 -1.414 1 98.88 217 ILE A C 1
ATOM 1577 O O . ILE A 1 217 ? -2.605 36.469 -0.94 1 98.88 217 ILE A O 1
ATOM 1581 N N . LEU A 1 218 ? -3.33 35.156 -2.557 1 98.81 218 LEU A N 1
ATOM 1582 C CA . LEU A 1 218 ? -2.096 35.219 -3.33 1 98.81 218 LEU A CA 1
ATOM 1583 C C . LEU A 1 218 ? -1.804 36.656 -3.758 1 98.81 218 LEU A C 1
ATOM 1585 O O . LEU A 1 218 ? -0.655 37.094 -3.707 1 98.81 218 LEU A O 1
ATOM 1589 N N . ASN A 1 219 ? -2.867 37.344 -4.148 1 98.56 219 ASN A N 1
ATOM 1590 C CA . ASN A 1 219 ? -2.701 38.719 -4.562 1 98.56 219 ASN A CA 1
ATOM 1591 C C . ASN A 1 219 ? -2.258 39.594 -3.398 1 98.56 219 ASN A C 1
ATOM 1593 O O . ASN A 1 219 ? -1.38 40.438 -3.557 1 98.56 219 ASN A O 1
ATOM 1597 N N . LEU A 1 220 ? -2.846 39.375 -2.309 1 98.75 220 LEU A N 1
ATOM 1598 C CA . LEU A 1 220 ? -2.549 40.188 -1.134 1 98.75 220 LEU A CA 1
ATOM 1599 C C . LEU A 1 220 ? -1.111 39.969 -0.672 1 98.75 220 LEU A C 1
ATOM 1601 O O . LEU A 1 220 ? -0.455 40.906 -0.214 1 98.75 220 LEU A O 1
ATOM 1605 N N . HIS A 1 221 ? -0.654 38.75 -0.776 1 98.75 221 HIS A N 1
ATOM 1606 C CA . HIS A 1 221 ? 0.643 38.438 -0.194 1 98.75 221 HIS A CA 1
ATOM 1607 C C . HIS A 1 221 ? 1.67 38.125 -1.277 1 98.75 221 HIS A C 1
ATOM 1609 O O . HIS A 1 221 ? 2.521 37.25 -1.1 1 98.75 221 HIS A O 1
ATOM 1615 N N . ARG A 1 222 ? 1.602 38.719 -2.352 1 98.19 222 ARG A N 1
ATOM 1616 C CA . ARG A 1 222 ? 2.473 38.469 -3.498 1 98.19 222 ARG A CA 1
ATOM 1617 C C . ARG A 1 222 ? 3.939 38.625 -3.115 1 98.19 222 ARG A C 1
ATOM 1619 O O . ARG A 1 222 ? 4.801 37.906 -3.615 1 98.19 222 ARG A O 1
ATOM 1626 N N . ALA A 1 223 ? 4.223 39.531 -2.234 1 97.69 223 ALA A N 1
ATOM 1627 C CA . ALA A 1 223 ? 5.598 39.844 -1.845 1 97.69 223 ALA A CA 1
ATOM 1628 C C . ALA A 1 223 ? 6.215 38.688 -1.066 1 97.69 223 ALA A C 1
ATOM 1630 O O . ALA A 1 223 ? 7.438 38.594 -0.965 1 97.69 223 ALA A O 1
ATOM 1631 N N . ALA A 1 224 ? 5.379 37.844 -0.523 1 97.06 224 ALA A N 1
ATOM 1632 C CA . ALA A 1 224 ? 5.848 36.75 0.317 1 97.06 224 ALA A CA 1
ATOM 1633 C C . ALA A 1 224 ? 6.098 35.5 -0.512 1 97.06 224 ALA A C 1
ATOM 1635 O O . ALA A 1 224 ? 6.621 34.5 -0.002 1 97.06 224 ALA A O 1
ATOM 1636 N N . HIS A 1 225 ? 5.789 35.594 -1.784 1 96.5 225 HIS A N 1
ATOM 1637 C CA . HIS A 1 225 ? 5.906 34.406 -2.615 1 96.5 225 HIS A CA 1
ATOM 1638 C C . HIS A 1 225 ? 7.348 33.906 -2.68 1 96.5 225 HIS A C 1
ATOM 1640 O O . HIS A 1 225 ? 8.281 34.719 -2.596 1 96.5 225 HIS A O 1
ATOM 1646 N N . HIS A 1 226 ? 7.625 32.656 -2.697 1 94.12 226 HIS A N 1
ATOM 1647 C CA . HIS A 1 226 ? 8.883 31.984 -2.977 1 94.12 226 HIS A CA 1
ATOM 1648 C C . HIS A 1 226 ? 9.852 32.094 -1.805 1 94.12 226 HIS A C 1
ATOM 1650 O O . HIS A 1 226 ? 10.945 31.547 -1.839 1 94.12 226 HIS A O 1
ATOM 1656 N N . ASP A 1 227 ? 9.5 32.938 -0.802 1 97.5 227 ASP A N 1
ATOM 1657 C CA . ASP A 1 227 ? 10.172 32.844 0.49 1 97.5 227 ASP A CA 1
ATOM 1658 C C . ASP A 1 227 ? 9.438 31.891 1.426 1 97.5 227 ASP A C 1
ATOM 1660 O O . ASP A 1 227 ? 8.359 32.219 1.937 1 97.5 227 ASP A O 1
ATOM 1664 N N . PRO A 1 228 ? 10.008 30.781 1.66 1 98.06 228 PRO A N 1
ATOM 1665 C CA . PRO A 1 228 ? 9.266 29.719 2.359 1 98.06 228 PRO A CA 1
ATOM 1666 C C . PRO A 1 228 ? 8.719 30.188 3.711 1 98.06 228 PRO A C 1
ATOM 1668 O O . PRO A 1 228 ? 7.551 29.953 4.023 1 98.06 228 PRO A O 1
ATOM 1671 N N . LEU A 1 229 ? 9.484 30.859 4.547 1 98.38 229 LEU A N 1
ATOM 1672 C CA . LEU A 1 229 ? 9.039 31.281 5.871 1 98.38 229 LEU A CA 1
ATOM 1673 C C . LEU A 1 229 ? 8 32.375 5.777 1 98.38 229 LEU A C 1
ATOM 1675 O O . LEU A 1 229 ? 7.023 32.406 6.527 1 98.38 229 LEU A O 1
ATOM 1679 N N . GLU A 1 230 ? 8.203 33.312 4.848 1 98.69 230 GLU A N 1
ATOM 1680 C CA . GLU A 1 230 ? 7.242 34.406 4.691 1 98.69 230 GLU A CA 1
ATOM 1681 C C . GLU A 1 230 ? 5.934 33.906 4.094 1 98.69 230 GLU A C 1
ATOM 1683 O O . GLU A 1 230 ? 4.855 34.375 4.453 1 98.69 230 GLU A O 1
ATOM 1688 N N . SER A 1 231 ? 6.039 33 3.096 1 98.88 231 SER A N 1
ATOM 1689 C CA . SER A 1 231 ? 4.832 32.375 2.572 1 98.88 231 SER A CA 1
ATOM 1690 C C . SER A 1 231 ? 4.047 31.672 3.68 1 98.88 231 SER A C 1
ATOM 1692 O O . SER A 1 231 ? 2.824 31.812 3.764 1 98.88 231 SER A O 1
ATOM 1694 N N . LEU A 1 232 ? 4.82 30.906 4.512 1 98.88 232 LEU A N 1
ATOM 1695 C CA . LEU A 1 232 ? 4.199 30.203 5.629 1 98.88 232 LEU A CA 1
ATOM 1696 C C . LEU A 1 232 ? 3.562 31.188 6.602 1 98.88 232 LEU A C 1
ATOM 1698 O O . LEU A 1 232 ? 2.432 30.984 7.047 1 98.88 232 LEU A O 1
ATOM 1702 N N . ARG A 1 233 ? 4.207 32.25 6.922 1 98.88 233 ARG A N 1
ATOM 1703 C CA . ARG A 1 233 ? 3.705 33.25 7.855 1 98.88 233 ARG A CA 1
ATOM 1704 C C . ARG A 1 233 ? 2.424 33.875 7.332 1 98.88 233 ARG A C 1
ATOM 1706 O O . ARG A 1 233 ? 1.453 34.031 8.078 1 98.88 233 ARG A O 1
ATOM 1713 N N . CYS A 1 234 ? 2.389 34.219 6.074 1 98.88 234 CYS A N 1
ATOM 1714 C CA . CYS A 1 234 ? 1.318 35.031 5.5 1 98.88 234 CYS A CA 1
ATOM 1715 C C . CYS A 1 234 ? 0.122 34.156 5.129 1 98.88 234 CYS A C 1
ATOM 1717 O O . CYS A 1 234 ? -1.021 34.625 5.18 1 98.88 234 CYS A O 1
ATOM 1719 N N . MET A 1 235 ? 0.344 32.906 4.789 1 98.88 235 MET A N 1
ATOM 1720 C CA . MET A 1 235 ? -0.734 32.188 4.125 1 98.88 235 MET A CA 1
ATOM 1721 C C . MET A 1 235 ? -0.976 30.828 4.793 1 98.88 235 MET A C 1
ATOM 1723 O O . MET A 1 235 ? -1.948 30.141 4.477 1 98.88 235 MET A O 1
ATOM 1727 N N . GLY A 1 236 ? -0.123 30.375 5.688 1 98.75 236 GLY A N 1
ATOM 1728 C CA . GLY A 1 236 ? -0.174 29.031 6.25 1 98.75 236 GLY A CA 1
ATOM 1729 C C . GLY A 1 236 ? -1.044 28.938 7.488 1 98.75 236 GLY A C 1
ATOM 1730 O O . GLY A 1 236 ? -2.012 29.688 7.633 1 98.75 236 GLY A O 1
ATOM 1731 N N . GLY A 1 237 ? -0.908 27.953 8.203 1 98.81 237 GLY A N 1
ATOM 1732 C CA . GLY A 1 237 ? -1.534 27.672 9.492 1 98.81 237 GLY A CA 1
ATOM 1733 C C . GLY A 1 237 ? -0.539 27.297 10.57 1 98.81 237 GLY A C 1
ATOM 1734 O O . GLY A 1 237 ? 0.604 26.938 10.273 1 98.81 237 GLY A O 1
ATOM 1735 N N . PHE A 1 238 ? -0.995 27.438 11.852 1 98.88 238 PHE A N 1
ATOM 1736 C CA . PHE A 1 238 ? -0.106 27.094 12.953 1 98.88 238 PHE A CA 1
ATOM 1737 C C . PHE A 1 238 ? 0.313 25.625 12.883 1 98.88 238 PHE A C 1
ATOM 1739 O O . PHE A 1 238 ? 1.475 25.297 13.125 1 98.88 238 PHE A O 1
ATOM 1746 N N . GLU A 1 239 ? -0.625 24.719 12.57 1 98.88 239 GLU A N 1
ATOM 1747 C CA . GLU A 1 239 ? -0.303 23.297 12.516 1 98.88 239 GLU A CA 1
ATOM 1748 C C . GLU A 1 239 ? 0.605 22.984 11.336 1 98.88 239 GLU A C 1
ATOM 1750 O O . GLU A 1 239 ? 1.42 22.047 11.398 1 98.88 239 GLU A O 1
ATOM 1755 N N . ILE A 1 240 ? 0.521 23.719 10.211 1 98.94 240 ILE A N 1
ATOM 1756 C CA . ILE A 1 240 ? 1.419 23.531 9.078 1 98.94 240 ILE A CA 1
ATOM 1757 C C . ILE A 1 240 ? 2.83 23.984 9.461 1 98.94 240 ILE A C 1
ATOM 1759 O O . ILE A 1 240 ? 3.811 23.312 9.125 1 98.94 240 ILE A O 1
ATOM 1763 N N . ALA A 1 241 ? 2.902 25.109 10.188 1 98.94 241 ALA A N 1
ATOM 1764 C CA . ALA A 1 241 ? 4.191 25.562 10.703 1 98.94 241 ALA A CA 1
ATOM 1765 C C . ALA A 1 241 ? 4.793 24.531 11.656 1 98.94 241 ALA A C 1
ATOM 1767 O O . ALA A 1 241 ? 5.988 24.234 11.586 1 98.94 241 ALA A O 1
ATOM 1768 N N . ALA A 1 242 ? 3.98 24 12.523 1 98.94 242 ALA A N 1
ATOM 1769 C CA . ALA A 1 242 ? 4.449 22.984 13.453 1 98.94 242 ALA A CA 1
ATOM 1770 C C . ALA A 1 242 ? 4.961 21.75 12.703 1 98.94 242 ALA A C 1
ATOM 1772 O O . ALA A 1 242 ? 6.016 21.203 13.031 1 98.94 242 ALA A O 1
ATOM 1773 N N . LEU A 1 243 ? 4.234 21.297 11.711 1 98.94 243 LEU A N 1
ATOM 1774 C CA . LEU A 1 243 ? 4.668 20.172 10.883 1 98.94 243 LEU A CA 1
ATOM 1775 C C . LEU A 1 243 ? 6.016 20.469 10.234 1 98.94 243 LEU A C 1
ATOM 1777 O O . LEU A 1 243 ? 6.898 19.609 10.203 1 98.94 243 LEU A O 1
ATOM 1781 N N . THR A 1 244 ? 6.129 21.672 9.688 1 98.94 244 THR A N 1
ATOM 1782 C CA . THR A 1 244 ? 7.379 22.094 9.055 1 98.94 244 THR A CA 1
ATOM 1783 C C . THR A 1 244 ? 8.539 21.984 10.039 1 98.94 244 THR A C 1
ATOM 1785 O O . THR A 1 244 ? 9.57 21.391 9.719 1 98.94 244 THR A O 1
ATOM 1788 N N . GLY A 1 245 ? 8.328 22.547 11.234 1 98.88 245 GLY A N 1
ATOM 1789 C CA . GLY A 1 245 ? 9.344 22.469 12.266 1 98.88 245 GLY A CA 1
ATOM 1790 C C . GLY A 1 245 ? 9.648 21.031 12.688 1 98.88 245 GLY A C 1
ATOM 1791 O O . GLY A 1 245 ? 10.805 20.672 12.891 1 98.88 245 GLY A O 1
ATOM 1792 N N . ALA A 1 246 ? 8.641 20.234 12.805 1 98.94 246 ALA A N 1
ATOM 1793 C CA . ALA A 1 246 ? 8.797 18.844 13.219 1 98.94 246 ALA A CA 1
ATOM 1794 C C . ALA A 1 246 ? 9.609 18.047 12.203 1 98.94 246 ALA A C 1
ATOM 1796 O O . ALA A 1 246 ? 10.523 17.297 12.578 1 98.94 246 ALA A O 1
ATOM 1797 N N . TYR A 1 247 ? 9.273 18.188 10.922 1 98.94 247 TYR A N 1
ATOM 1798 C CA . TYR A 1 247 ? 9.977 17.469 9.867 1 98.94 247 TYR A CA 1
ATOM 1799 C C . TYR A 1 247 ? 11.445 17.859 9.828 1 98.94 247 TYR A C 1
ATOM 1801 O O . TYR A 1 247 ? 12.328 16.984 9.758 1 98.94 247 TYR A O 1
ATOM 1809 N N . LEU A 1 248 ? 11.695 19.188 9.914 1 98.81 248 LEU A N 1
ATOM 1810 C CA . LEU A 1 248 ? 13.062 19.688 9.906 1 98.81 248 LEU A CA 1
ATOM 1811 C C . LEU A 1 248 ? 13.852 19.141 11.094 1 98.81 248 LEU A C 1
ATOM 1813 O O . LEU A 1 248 ? 14.945 18.594 10.922 1 98.81 248 LEU A O 1
ATOM 1817 N N . ARG A 1 249 ? 13.297 19.281 12.258 1 98.88 249 ARG A N 1
ATOM 1818 C CA . ARG A 1 249 ? 14 18.891 13.469 1 98.88 249 ARG A CA 1
ATOM 1819 C C . ARG A 1 249 ? 14.18 17.375 13.523 1 98.88 249 ARG A C 1
ATOM 1821 O O . ARG A 1 249 ? 15.227 16.875 13.945 1 98.88 249 ARG A O 1
ATOM 1828 N N . ALA A 1 250 ? 13.172 16.594 13.117 1 98.94 250 ALA A N 1
ATOM 1829 C CA . ALA A 1 250 ? 13.305 15.141 13.062 1 98.94 250 ALA A CA 1
ATOM 1830 C C . ALA A 1 250 ? 14.484 14.727 12.188 1 98.94 250 ALA A C 1
ATOM 1832 O O . ALA A 1 250 ? 15.312 13.906 12.602 1 98.94 250 ALA A O 1
ATOM 1833 N N . ALA A 1 251 ? 14.562 15.312 11.016 1 98.88 251 ALA A N 1
ATOM 1834 C CA . ALA A 1 251 ? 15.672 15.031 10.117 1 98.88 251 ALA A CA 1
ATOM 1835 C C . ALA A 1 251 ? 17 15.406 10.758 1 98.88 251 ALA A C 1
ATOM 1837 O O . ALA A 1 251 ? 17.984 14.656 10.664 1 98.88 251 ALA A O 1
ATOM 1838 N N . GLN A 1 252 ? 17.016 16.625 11.414 1 98.75 252 GLN A N 1
ATOM 1839 C CA . GLN A 1 252 ? 18.234 17.094 12.078 1 98.75 252 GLN A CA 1
ATOM 1840 C C . GLN A 1 252 ? 18.672 16.125 13.172 1 98.75 252 GLN A C 1
ATOM 1842 O O . GLN A 1 252 ? 19.859 15.992 13.445 1 98.75 252 GLN A O 1
ATOM 1847 N N . LEU A 1 253 ? 17.734 15.438 13.75 1 98.75 253 LEU A N 1
ATOM 1848 C CA . LEU A 1 253 ? 18 14.516 14.836 1 98.75 253 LEU A CA 1
ATOM 1849 C C . LEU A 1 253 ? 18.25 13.109 14.305 1 98.75 253 LEU A C 1
ATOM 1851 O O . LEU A 1 253 ? 18.5 12.18 15.086 1 98.75 253 LEU A O 1
ATOM 1855 N N . GLY A 1 254 ? 18.156 12.914 13.016 1 98.56 254 GLY A N 1
ATOM 1856 C CA . GLY A 1 254 ? 18.438 11.625 12.398 1 98.56 254 GLY A CA 1
ATOM 1857 C C . GLY A 1 254 ? 17.25 10.688 12.406 1 98.56 254 GLY A C 1
ATOM 1858 O O . GLY A 1 254 ? 17.406 9.469 12.445 1 98.56 254 GLY A O 1
ATOM 1859 N N . ILE A 1 255 ? 16.062 11.195 12.398 1 98.88 255 ILE A N 1
ATOM 1860 C CA . ILE A 1 255 ? 14.859 10.375 12.352 1 98.88 255 ILE A CA 1
ATOM 1861 C C . ILE A 1 255 ? 14.195 10.508 10.977 1 98.88 255 ILE A C 1
ATOM 1863 O O . ILE A 1 255 ? 13.789 11.602 10.586 1 98.88 255 ILE A O 1
ATOM 1867 N N . PRO A 1 256 ? 14.086 9.391 10.211 1 98.88 256 PRO A N 1
ATOM 1868 C CA . PRO A 1 256 ? 13.336 9.484 8.953 1 98.88 256 PRO A CA 1
ATOM 1869 C C . PRO A 1 256 ? 11.898 9.953 9.148 1 98.88 256 PRO A C 1
ATOM 1871 O O . PRO A 1 256 ? 11.297 9.68 10.188 1 98.88 256 PRO A O 1
ATOM 1874 N N . VAL A 1 257 ? 11.398 10.648 8.125 1 98.94 257 VAL A N 1
ATOM 1875 C CA . VAL A 1 257 ? 10.062 11.219 8.18 1 98.94 257 VAL A CA 1
ATOM 1876 C C . VAL A 1 257 ? 9.18 10.586 7.113 1 98.94 257 VAL A C 1
ATOM 1878 O O . VAL A 1 257 ? 9.555 10.523 5.941 1 98.94 257 VAL A O 1
ATOM 1881 N N . LEU A 1 258 ? 8.055 10.039 7.492 1 98.94 258 LEU A N 1
ATOM 1882 C CA . LEU A 1 258 ? 7.023 9.602 6.559 1 98.94 258 LEU A CA 1
ATOM 1883 C C . LEU A 1 258 ? 5.906 10.633 6.461 1 98.94 258 LEU A C 1
ATOM 1885 O O . LEU A 1 258 ? 5.113 10.789 7.395 1 98.94 258 LEU A O 1
ATOM 1889 N N . VAL A 1 259 ? 5.836 11.281 5.316 1 98.94 259 VAL A N 1
ATOM 1890 C CA . VAL A 1 259 ? 4.953 12.422 5.105 1 98.94 259 VAL A CA 1
ATOM 1891 C C . VAL A 1 259 ? 3.564 11.938 4.699 1 98.94 259 VAL A C 1
ATOM 1893 O O . VAL A 1 259 ? 3.43 11.094 3.809 1 98.94 259 VAL A O 1
ATOM 1896 N N . ASP A 1 260 ? 2.6 12.469 5.336 1 98.69 260 ASP A N 1
ATOM 1897 C CA . ASP A 1 260 ? 1.221 12.109 5.016 1 98.69 260 ASP A CA 1
ATOM 1898 C C . ASP A 1 260 ? 0.775 12.766 3.709 1 98.69 260 ASP A C 1
ATOM 1900 O O . ASP A 1 260 ? 1.531 12.797 2.736 1 98.69 260 ASP A O 1
ATOM 1904 N N . GLY A 1 261 ? -0.43 13.273 3.602 1 98 261 GLY A N 1
ATOM 1905 C CA . GLY A 1 261 ? -1.056 13.68 2.354 1 98 261 GLY A CA 1
ATOM 1906 C C . GLY A 1 261 ? -0.834 15.148 2.023 1 98 261 GLY A C 1
ATOM 1907 O O . GLY A 1 261 ? 0.249 15.688 2.262 1 98 261 GLY A O 1
ATOM 1908 N N . PHE A 1 262 ? -1.799 15.836 1.537 1 98.69 262 PHE A N 1
ATOM 1909 C CA . PHE A 1 262 ? -1.796 17.125 0.843 1 98.69 262 PHE A CA 1
ATOM 1910 C C . PHE A 1 262 ? -1.234 18.219 1.738 1 98.69 262 PHE A C 1
ATOM 1912 O O . PHE A 1 262 ? -0.276 18.906 1.366 1 98.69 262 PHE A O 1
ATOM 1919 N N . ILE A 1 263 ? -1.759 18.312 2.947 1 98.69 263 ILE A N 1
ATOM 1920 C CA . ILE A 1 263 ? -1.371 19.375 3.869 1 98.69 263 ILE A CA 1
ATOM 1921 C C . ILE A 1 263 ? 0.027 19.109 4.418 1 98.69 263 ILE A C 1
ATOM 1923 O O . ILE A 1 263 ? 0.869 20 4.469 1 98.69 263 ILE A O 1
ATOM 1927 N N . SER A 1 264 ? 0.305 17.859 4.809 1 98.88 264 SER A N 1
ATOM 1928 C CA . SER A 1 264 ? 1.608 17.469 5.332 1 98.88 264 SER A CA 1
ATOM 1929 C C . SER A 1 264 ? 2.707 17.656 4.297 1 98.88 264 SER A C 1
ATOM 1931 O O . SER A 1 264 ? 3.838 18.016 4.641 1 98.88 264 SER A O 1
ATOM 1933 N N . THR A 1 265 ? 2.375 17.469 3.045 1 98.88 265 THR A N 1
ATOM 1934 C CA . THR A 1 265 ? 3.365 17.625 1.985 1 98.88 265 THR A CA 1
ATOM 1935 C C . THR A 1 265 ? 3.711 19.094 1.78 1 98.88 265 THR A C 1
ATOM 1937 O O . THR A 1 265 ? 4.852 19.422 1.451 1 98.88 265 THR A O 1
ATOM 1940 N N . ALA A 1 266 ? 2.744 20 2.006 1 98.88 266 ALA A N 1
ATOM 1941 C CA . ALA A 1 266 ? 3.072 21.422 1.978 1 98.88 266 ALA A CA 1
ATOM 1942 C C . ALA A 1 266 ? 4.148 21.766 3.006 1 98.88 266 ALA A C 1
ATOM 1944 O O . ALA A 1 266 ? 5.09 22.5 2.707 1 98.88 266 ALA A O 1
ATOM 1945 N N . ALA A 1 267 ? 3.986 21.203 4.184 1 98.94 267 ALA A N 1
ATOM 1946 C CA . ALA A 1 267 ? 4.973 21.391 5.242 1 98.94 267 ALA A CA 1
ATOM 1947 C C . ALA A 1 267 ? 6.324 20.812 4.852 1 98.94 267 ALA A C 1
ATOM 1949 O O . ALA A 1 267 ? 7.367 21.406 5.121 1 98.94 267 ALA A O 1
ATOM 1950 N N . ALA A 1 268 ? 6.312 19.641 4.25 1 98.94 268 ALA A N 1
ATOM 1951 C CA . ALA A 1 268 ? 7.555 19 3.809 1 98.94 268 ALA A CA 1
ATOM 1952 C C . ALA A 1 268 ? 8.258 19.844 2.752 1 98.94 268 ALA A C 1
ATOM 1954 O O . ALA A 1 268 ? 9.484 19.984 2.77 1 98.94 268 ALA A O 1
ATOM 1955 N N . LEU A 1 269 ? 7.465 20.391 1.821 1 98.81 269 LEU A N 1
ATOM 1956 C CA . LEU A 1 269 ? 8 21.266 0.786 1 98.81 269 LEU A CA 1
ATOM 1957 C C . LEU A 1 269 ? 8.656 22.5 1.402 1 98.81 269 LEU A C 1
ATOM 1959 O O . LEU A 1 269 ? 9.758 22.891 1.004 1 98.81 269 LEU A O 1
ATOM 1963 N N . LEU A 1 270 ? 7.984 23.094 2.373 1 98.81 270 LEU A N 1
ATOM 1964 C CA . LEU A 1 270 ? 8.523 24.234 3.1 1 98.81 270 LEU A CA 1
ATOM 1965 C C . LEU A 1 270 ? 9.836 23.875 3.791 1 98.81 270 LEU A C 1
ATOM 1967 O O . LEU A 1 270 ? 10.828 24.594 3.664 1 98.81 270 LEU A O 1
ATOM 1971 N N . ALA A 1 271 ? 9.82 22.75 4.508 1 98.81 271 ALA A N 1
ATOM 1972 C CA . ALA A 1 271 ? 11 22.297 5.234 1 98.81 271 ALA A CA 1
ATOM 1973 C C . ALA A 1 271 ? 12.188 22.125 4.293 1 98.81 271 ALA A C 1
ATOM 1975 O O . ALA A 1 271 ? 13.297 22.578 4.59 1 98.81 271 ALA A O 1
ATOM 1976 N N . ALA A 1 272 ? 11.945 21.516 3.141 1 98.38 272 ALA A N 1
ATOM 1977 C CA . ALA A 1 272 ? 13 21.234 2.174 1 98.38 272 ALA A CA 1
ATOM 1978 C C . ALA A 1 272 ? 13.539 22.516 1.555 1 98.38 272 ALA A C 1
ATOM 1980 O O . ALA A 1 272 ? 14.711 22.594 1.182 1 98.38 272 ALA A O 1
ATOM 1981 N N . ARG A 1 273 ? 12.695 23.531 1.438 1 98 273 ARG A N 1
ATOM 1982 C CA . ARG A 1 273 ? 13.125 24.812 0.898 1 98 273 ARG A CA 1
ATOM 1983 C C . ARG A 1 273 ? 13.906 25.609 1.937 1 98 273 ARG A C 1
ATOM 1985 O O . ARG A 1 273 ? 14.836 26.344 1.592 1 98 273 ARG A O 1
ATOM 1992 N N . ILE A 1 274 ? 13.531 25.422 3.188 1 98.19 274 ILE A N 1
ATOM 1993 C CA . ILE A 1 274 ? 14.211 26.125 4.277 1 98.19 274 ILE A CA 1
ATOM 1994 C C . ILE A 1 274 ? 15.602 25.516 4.48 1 98.19 274 ILE A C 1
ATOM 1996 O O . ILE A 1 274 ? 16.578 26.25 4.613 1 98.19 274 ILE A O 1
ATOM 2000 N N . GLN A 1 275 ? 15.672 24.219 4.508 1 98.19 275 GLN A N 1
ATOM 2001 C CA . GLN A 1 275 ? 16.938 23.5 4.652 1 98.19 275 GLN A CA 1
ATOM 2002 C C . GLN A 1 275 ? 16.984 22.297 3.713 1 98.19 275 GLN A C 1
ATOM 2004 O O . GLN A 1 275 ? 16.578 21.188 4.09 1 98.19 275 GLN A O 1
ATOM 2009 N N . PRO A 1 276 ? 17.625 22.438 2.58 1 98 276 PRO A N 1
ATOM 2010 C CA . PRO A 1 276 ? 17.609 21.422 1.524 1 98 276 PRO A CA 1
ATOM 2011 C C . PRO A 1 276 ? 18.203 20.094 1.979 1 98 276 PRO A C 1
ATOM 2013 O O . PRO A 1 276 ? 17.828 19.031 1.459 1 98 276 PRO A O 1
ATOM 2016 N N . SER A 1 277 ? 19.047 20.094 2.977 1 98.38 277 SER A N 1
ATOM 2017 C CA . SER A 1 277 ? 19.703 18.859 3.408 1 98.38 277 SER A CA 1
ATOM 2018 C C . SER A 1 277 ? 18.703 17.922 4.094 1 98.38 277 SER A C 1
ATOM 2020 O O . SER A 1 277 ? 19.016 16.75 4.328 1 98.38 277 SER A O 1
ATOM 2022 N N . MET A 1 278 ? 17.484 18.391 4.332 1 98.25 278 MET A N 1
ATOM 2023 C CA . MET A 1 278 ? 16.5 17.531 4.98 1 98.25 278 MET A CA 1
ATOM 2024 C C . MET A 1 278 ? 15.797 16.641 3.953 1 98.25 278 MET A C 1
ATOM 2026 O O . MET A 1 278 ? 15.109 15.688 4.32 1 98.25 278 MET A O 1
ATOM 2030 N N . HIS A 1 279 ? 15.953 16.938 2.666 1 98.62 279 HIS A N 1
ATOM 2031 C CA . HIS A 1 279 ? 15.195 16.312 1.584 1 98.62 279 HIS A CA 1
ATOM 2032 C C . HIS A 1 279 ? 15.367 14.805 1.589 1 98.62 279 HIS A C 1
ATOM 2034 O O . HIS A 1 279 ? 14.391 14.062 1.479 1 98.62 279 HIS A O 1
ATOM 2040 N N . PRO A 1 280 ? 16.609 14.258 1.84 1 98.62 280 PRO A N 1
ATOM 2041 C CA . PRO A 1 280 ? 16.797 12.805 1.785 1 98.62 280 PRO A CA 1
ATOM 2042 C C . PRO A 1 280 ? 16.062 12.078 2.91 1 98.62 280 PRO A C 1
ATOM 2044 O O . PRO A 1 280 ? 15.891 10.852 2.855 1 98.62 280 PRO A O 1
ATOM 2047 N N . TRP A 1 281 ? 15.625 12.797 3.896 1 98.88 281 TRP A N 1
ATOM 2048 C CA . TRP A 1 281 ? 15.023 12.195 5.082 1 98.88 281 TRP A CA 1
ATOM 2049 C C . TRP A 1 281 ? 13.523 12.008 4.898 1 98.88 281 TRP A C 1
ATOM 2051 O O . TRP A 1 281 ? 12.852 11.43 5.758 1 98.88 281 TRP A O 1
ATOM 2061 N N . LEU A 1 282 ? 13.016 12.406 3.717 1 98.88 282 LEU A N 1
ATOM 2062 C CA . LEU A 1 282 ? 11.578 12.398 3.473 1 98.88 282 LEU A CA 1
ATOM 2063 C C . LEU A 1 282 ? 11.164 11.148 2.701 1 98.88 282 LEU A C 1
ATOM 2065 O O . LEU A 1 282 ? 11.812 10.781 1.72 1 98.88 282 LEU A O 1
ATOM 2069 N N . PHE A 1 283 ? 10.133 10.461 3.162 1 98.88 283 PHE A N 1
ATOM 2070 C CA . PHE A 1 283 ? 9.336 9.5 2.408 1 98.88 283 PHE A CA 1
ATOM 2071 C C . PHE A 1 283 ? 7.914 10.016 2.211 1 98.88 283 PHE A C 1
ATOM 2073 O O . PHE A 1 283 ? 7.34 10.633 3.111 1 98.88 283 PHE A O 1
ATOM 2080 N N . LEU A 1 284 ? 7.293 9.82 1.077 1 98.75 284 LEU A N 1
ATOM 2081 C CA . LEU A 1 284 ? 5.895 10.156 0.848 1 98.75 284 LEU A CA 1
ATOM 2082 C C . LEU A 1 284 ? 5.008 8.922 0.977 1 98.75 284 LEU A C 1
ATOM 2084 O O . LEU A 1 284 ? 5.262 7.902 0.334 1 98.75 284 LEU A O 1
ATOM 2088 N N . SER A 1 285 ? 4.027 9.062 1.783 1 98.69 285 SER A N 1
ATOM 2089 C CA . SER A 1 285 ? 3.207 7.898 2.102 1 98.69 285 SER A CA 1
ATOM 2090 C C . SER A 1 285 ? 2.256 7.562 0.957 1 98.69 285 SER A C 1
ATOM 2092 O O . SER A 1 285 ? 2.119 6.398 0.577 1 98.69 285 SER A O 1
ATOM 2094 N N . HIS A 1 286 ? 1.587 8.57 0.431 1 98.62 286 HIS A N 1
ATOM 2095 C CA . HIS A 1 286 ? 0.55 8.297 -0.559 1 98.62 286 HIS A CA 1
ATOM 2096 C C . HIS A 1 286 ? 0.257 9.539 -1.404 1 98.62 286 HIS A C 1
ATOM 2098 O O . HIS A 1 286 ? 0.616 10.648 -1.024 1 98.62 286 HIS A O 1
ATOM 2104 N N . THR A 1 287 ? -0.334 9.352 -2.521 1 98.12 287 THR A N 1
ATOM 2105 C CA . THR A 1 287 ? -0.91 10.43 -3.314 1 98.12 287 THR A CA 1
ATOM 2106 C C . THR A 1 287 ? -2.305 10.789 -2.811 1 98.12 287 THR A C 1
ATOM 2108 O O . THR A 1 287 ? -3.207 9.945 -2.816 1 98.12 287 THR A O 1
ATOM 2111 N N . SER A 1 288 ? -2.424 11.977 -2.352 1 97.44 288 SER A N 1
ATOM 2112 C CA . SER A 1 288 ? -3.732 12.445 -1.911 1 97.44 288 SER A CA 1
ATOM 2113 C C . SER A 1 288 ? -4.688 12.609 -3.088 1 97.44 288 SER A C 1
ATOM 2115 O O . SER A 1 288 ? -4.258 12.891 -4.211 1 97.44 288 SER A O 1
ATOM 2117 N N . ALA A 1 289 ? -5.988 12.469 -2.826 1 95.44 289 ALA A N 1
ATOM 2118 C CA . ALA A 1 289 ? -7.012 12.688 -3.844 1 95.44 289 ALA A CA 1
ATOM 2119 C C . ALA A 1 289 ? -7.098 14.164 -4.23 1 95.44 289 ALA A C 1
ATOM 2121 O O . ALA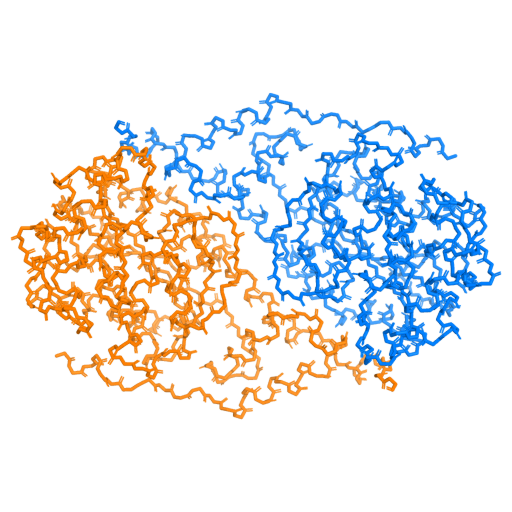 A 1 289 ? -7.699 14.508 -5.25 1 95.44 289 ALA A O 1
ATOM 2122 N N . GLU A 1 290 ? -6.531 15.055 -3.373 1 95.88 290 GLU A N 1
ATOM 2123 C CA . GLU A 1 290 ? -6.492 16.469 -3.707 1 95.88 290 GLU A CA 1
ATOM 2124 C C . GLU A 1 290 ? -5.648 16.719 -4.953 1 95.88 290 GLU A C 1
ATOM 2126 O O . GLU A 1 290 ? -4.473 16.359 -4.996 1 95.88 290 GLU A O 1
ATOM 2131 N N . PRO A 1 291 ? -6.191 17.375 -5.945 1 93.69 291 PRO A N 1
ATOM 2132 C CA . PRO A 1 291 ? -5.535 17.484 -7.254 1 93.69 291 PRO A CA 1
ATOM 2133 C C . PRO A 1 291 ? -4.18 18.172 -7.184 1 93.69 291 PRO A C 1
ATOM 2135 O O . PRO A 1 291 ? -3.258 17.828 -7.922 1 93.69 291 PRO A O 1
ATOM 2138 N N . GLY A 1 292 ? -4.016 19.094 -6.371 1 96.06 292 GLY A N 1
ATOM 2139 C CA . GLY A 1 292 ? -2.791 19.875 -6.309 1 96.06 292 GLY A CA 1
ATOM 2140 C C . GLY A 1 292 ? -1.61 19.078 -5.773 1 96.06 292 GLY A C 1
ATOM 2141 O O . GLY A 1 292 ? -0.46 19.5 -5.91 1 96.06 292 GLY A O 1
ATOM 2142 N N . HIS A 1 293 ? -1.895 17.922 -5.184 1 98.06 293 HIS A N 1
ATOM 2143 C CA . HIS A 1 293 ? -0.841 17.156 -4.527 1 98.06 293 HIS A CA 1
ATOM 2144 C C . HIS A 1 293 ? 0.224 16.719 -5.527 1 98.06 293 HIS A C 1
ATOM 2146 O O . HIS A 1 293 ? 1.412 16.672 -5.199 1 98.06 293 HIS A O 1
ATOM 2152 N N . ALA A 1 294 ? -0.166 16.406 -6.754 1 97.69 294 ALA A N 1
ATOM 2153 C CA . ALA A 1 294 ? 0.732 15.906 -7.793 1 97.69 294 ALA A CA 1
ATOM 2154 C C . ALA A 1 294 ? 1.855 16.906 -8.07 1 97.69 294 ALA A C 1
ATOM 2156 O O . ALA A 1 294 ? 2.99 16.516 -8.344 1 97.69 294 ALA A O 1
ATOM 2157 N N . PHE A 1 295 ? 1.581 18.234 -7.973 1 97.94 295 PHE A N 1
ATOM 2158 C CA . PHE A 1 295 ? 2.58 19.266 -8.219 1 97.94 295 PHE A CA 1
ATOM 2159 C C . PHE A 1 295 ? 3.658 19.25 -7.141 1 97.94 295 PHE A C 1
ATOM 2161 O O . PHE A 1 295 ? 4.84 19.422 -7.434 1 97.94 295 PHE A O 1
ATOM 2168 N N . ALA A 1 296 ? 3.193 19.031 -5.934 1 97.88 296 ALA A N 1
ATOM 2169 C CA . ALA A 1 296 ? 4.141 18.984 -4.824 1 97.88 296 ALA A CA 1
ATOM 2170 C C . ALA A 1 296 ? 5.008 17.719 -4.898 1 97.88 296 ALA A C 1
ATOM 2172 O O . ALA A 1 296 ? 6.203 17.766 -4.598 1 97.88 296 ALA A O 1
ATOM 2173 N N . ILE A 1 297 ? 4.379 16.594 -5.262 1 98.5 297 ILE A N 1
ATOM 2174 C CA . ILE A 1 297 ? 5.102 15.344 -5.453 1 98.5 297 ILE A CA 1
ATOM 2175 C C . ILE A 1 297 ? 6.199 15.531 -6.5 1 98.5 297 ILE A C 1
ATOM 2177 O O . ILE A 1 297 ? 7.348 15.148 -6.2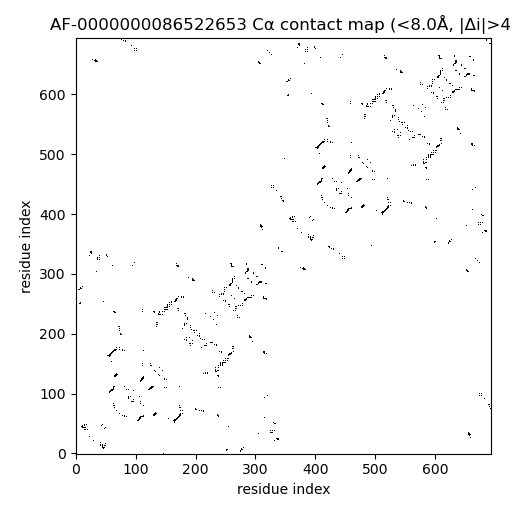77 1 98.5 297 ILE A O 1
ATOM 2181 N N . ASP A 1 298 ? 5.859 16.172 -7.594 1 98.25 298 ASP A N 1
ATOM 2182 C CA . ASP A 1 298 ? 6.809 16.422 -8.672 1 98.25 298 ASP A CA 1
ATOM 2183 C C . ASP A 1 298 ? 7.93 17.359 -8.195 1 98.25 298 ASP A C 1
ATOM 2185 O O . ASP A 1 298 ? 9.102 17.125 -8.5 1 98.25 298 ASP A O 1
ATOM 2189 N N . ALA A 1 299 ? 7.559 18.375 -7.457 1 98.38 299 ALA A N 1
ATOM 2190 C CA . ALA A 1 299 ? 8.539 19.344 -6.969 1 98.38 299 ALA A CA 1
ATOM 2191 C C . ALA A 1 299 ? 9.539 18.688 -6.02 1 98.38 299 ALA A C 1
ATOM 2193 O O . ALA A 1 299 ? 10.719 19.031 -6.016 1 98.38 299 ALA A O 1
ATOM 2194 N N . LEU A 1 300 ? 9.031 17.75 -5.188 1 98.5 300 LEU A N 1
ATOM 2195 C CA . LEU A 1 300 ? 9.875 17.078 -4.203 1 98.5 300 LEU A CA 1
ATOM 2196 C C . LEU A 1 300 ? 10.648 15.93 -4.84 1 98.5 300 LEU A C 1
ATOM 2198 O O . LEU A 1 300 ? 11.609 15.414 -4.25 1 98.5 300 LEU A O 1
ATOM 2202 N N . GLN A 1 301 ? 10.172 15.516 -6.047 1 98.12 301 GLN A N 1
ATOM 2203 C CA . GLN A 1 301 ? 10.797 14.406 -6.762 1 98.12 301 GLN A CA 1
ATOM 2204 C C . GLN A 1 301 ? 10.867 13.164 -5.887 1 98.12 301 GLN A C 1
ATOM 2206 O O . GLN A 1 301 ? 11.922 12.531 -5.785 1 98.12 301 GLN A O 1
ATOM 2211 N N . LEU A 1 302 ? 9.812 12.906 -5.219 1 97.69 302 LEU A N 1
ATOM 2212 C CA . LEU A 1 302 ? 9.656 1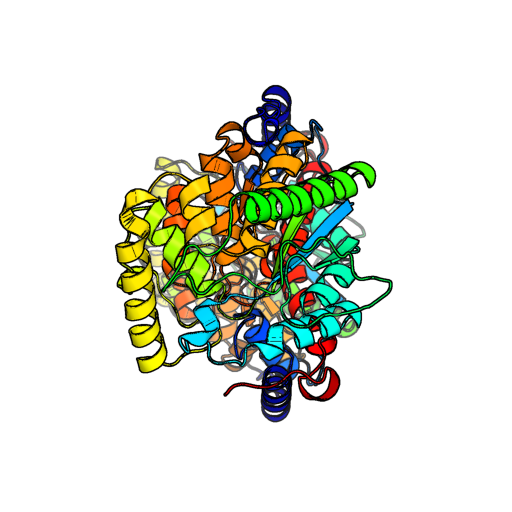1.695 -4.418 1 97.69 302 LEU A CA 1
ATOM 2213 C C . LEU A 1 302 ? 8.516 10.836 -4.949 1 97.69 302 LEU A C 1
ATOM 2215 O O . LEU A 1 302 ? 7.551 11.352 -5.516 1 97.69 302 LEU A O 1
ATOM 2219 N N . ARG A 1 303 ? 8.609 9.578 -4.812 1 97.19 303 ARG A N 1
ATOM 2220 C CA . ARG A 1 303 ? 7.562 8.648 -5.234 1 97.19 303 ARG A CA 1
ATOM 2221 C C . ARG A 1 303 ? 6.707 8.219 -4.051 1 97.19 303 ARG A C 1
ATOM 2223 O O . ARG A 1 303 ? 7.199 7.574 -3.123 1 97.19 303 ARG A O 1
ATOM 2230 N N . PRO A 1 304 ? 5.418 8.57 -4.098 1 98.56 304 PRO A N 1
ATOM 2231 C CA . PRO A 1 304 ? 4.547 8.07 -3.029 1 98.56 304 PRO A CA 1
ATOM 2232 C C . PRO A 1 304 ? 4.426 6.551 -3.021 1 98.56 304 PRO A C 1
ATOM 2234 O O . PRO A 1 304 ? 4.504 5.918 -4.074 1 98.56 304 PRO A O 1
ATOM 2237 N N . LEU A 1 305 ? 4.18 5.977 -1.872 1 98.62 305 LEU A N 1
ATOM 2238 C CA . LEU A 1 305 ? 4.113 4.527 -1.697 1 98.62 305 LEU A CA 1
ATOM 2239 C C . LEU A 1 305 ? 2.729 4 -2.053 1 98.62 305 LEU A C 1
ATOM 2241 O O . LEU A 1 305 ? 2.592 2.867 -2.518 1 98.62 305 LEU A O 1
ATOM 2245 N N . LEU A 1 306 ? 1.694 4.785 -1.784 1 98.69 306 LEU A N 1
ATOM 2246 C CA . LEU A 1 306 ? 0.315 4.352 -1.977 1 98.69 306 LEU A CA 1
ATOM 2247 C C . LEU A 1 306 ? -0.444 5.332 -2.865 1 98.69 306 LEU A C 1
ATOM 2249 O O . LEU A 1 306 ? -0.087 6.508 -2.943 1 98.69 306 LEU A O 1
ATOM 2253 N N . ASP A 1 307 ? -1.433 4.887 -3.527 1 98.31 307 ASP A N 1
ATOM 2254 C CA . ASP A 1 307 ? -2.41 5.676 -4.27 1 98.31 307 ASP A CA 1
ATOM 2255 C C . ASP A 1 307 ? -3.811 5.082 -4.141 1 98.31 307 ASP A C 1
ATOM 2257 O O . ASP A 1 307 ? -4.258 4.34 -5.016 1 98.31 307 ASP A O 1
ATOM 2261 N N . LEU A 1 308 ? -4.527 5.449 -3.061 1 98.31 308 LEU A N 1
ATOM 2262 C CA . LEU A 1 308 ? -5.781 4.797 -2.693 1 98.31 308 LEU A CA 1
ATOM 2263 C C . LEU A 1 308 ? -6.922 5.805 -2.639 1 98.31 308 LEU A C 1
ATOM 2265 O O . LEU A 1 308 ? -8 5.496 -2.125 1 98.31 308 LEU A O 1
ATOM 2269 N N . GLY A 1 309 ? -6.656 7.051 -3.09 1 97.44 309 GLY A N 1
ATOM 2270 C CA . GLY A 1 309 ? -7.695 8.062 -3.078 1 97.44 309 GLY A CA 1
ATOM 2271 C C . GLY A 1 309 ? -7.98 8.617 -1.694 1 97.44 309 GLY A C 1
ATOM 2272 O O . GLY A 1 309 ? -9.086 9.078 -1.42 1 97.44 309 GLY A O 1
ATOM 2273 N N . MET A 1 310 ? -6.992 8.539 -0.79 1 97.81 310 MET A N 1
ATOM 2274 C CA . MET A 1 310 ? -7.164 9.031 0.574 1 97.81 310 MET A CA 1
ATOM 2275 C C . MET A 1 310 ? -7 10.547 0.63 1 97.81 310 MET A C 1
ATOM 2277 O O . MET A 1 310 ? -6.18 11.117 -0.094 1 97.81 310 MET A O 1
ATOM 2281 N N . ARG A 1 311 ? -7.766 11.1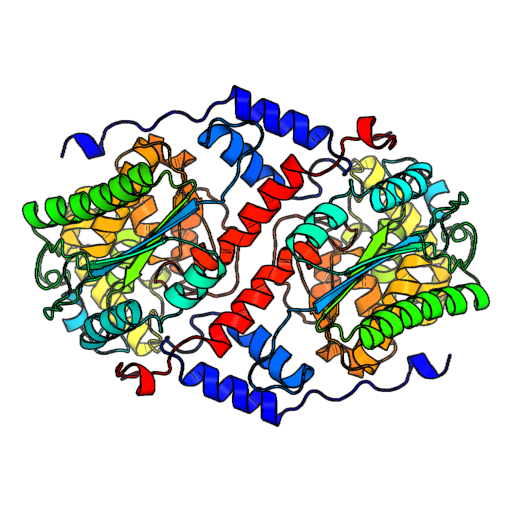64 1.534 1 97.12 311 ARG A N 1
ATOM 2282 C CA . ARG A 1 311 ? -7.668 12.617 1.697 1 97.12 311 ARG A CA 1
ATOM 2283 C C . ARG A 1 311 ? -8.125 13.039 3.086 1 97.12 311 ARG A C 1
ATOM 2285 O O . ARG A 1 311 ? -8.656 14.141 3.26 1 97.12 311 ARG A O 1
ATOM 2292 N N . LEU A 1 312 ? -7.992 12.164 4.07 1 96.75 312 LEU A N 1
ATOM 2293 C CA . LEU A 1 312 ? -8.516 12.422 5.406 1 96.75 312 LEU A CA 1
ATOM 2294 C C . LEU A 1 312 ? -7.602 13.367 6.176 1 96.75 312 LEU A C 1
ATOM 2296 O O . LEU A 1 312 ? -8.078 14.266 6.871 1 96.75 312 LEU A O 1
ATOM 2300 N N . GLY A 1 313 ? -6.301 13.156 6.168 1 97.25 313 GLY A N 1
ATOM 2301 C CA . GLY A 1 313 ? -5.379 13.867 7.031 1 97.25 313 GLY A CA 1
ATOM 2302 C C . GLY A 1 313 ? -5.102 13.148 8.336 1 97.25 313 GLY A C 1
ATOM 2303 O O . GLY A 1 313 ? -4.93 11.93 8.352 1 97.25 313 GLY A O 1
ATOM 2304 N N . GLU A 1 314 ? -4.824 13.883 9.43 1 97.88 314 GLU A N 1
ATOM 2305 C CA . GLU A 1 314 ? -4.562 13.344 10.766 1 97.88 314 GLU A CA 1
ATOM 2306 C C . GLU A 1 314 ? -3.256 12.562 10.797 1 97.88 314 GLU A C 1
ATOM 2308 O O . GLU A 1 314 ? -2.773 12.188 11.875 1 97.88 314 GLU A O 1
ATOM 2313 N N . GLY A 1 315 ? -2.596 12.297 9.68 1 98.81 315 GLY A N 1
ATOM 2314 C CA . GLY A 1 315 ? -1.481 11.375 9.578 1 98.81 315 GLY A CA 1
ATOM 2315 C C . GLY A 1 315 ? -1.907 9.969 9.18 1 98.81 315 GLY A C 1
ATOM 2316 O O . GLY A 1 315 ? -1.119 9.023 9.273 1 98.81 315 GLY A O 1
ATOM 2317 N N . SER A 1 316 ? -3.148 9.852 8.719 1 98.75 316 SER A N 1
ATOM 2318 C CA . SER A 1 316 ? -3.744 8.531 8.531 1 98.75 316 SER A CA 1
ATOM 2319 C C . SER A 1 316 ? -3.105 7.805 7.352 1 98.75 316 SER A C 1
ATOM 2321 O O . SER A 1 316 ? -2.832 6.605 7.434 1 98.75 316 SER A O 1
ATOM 2323 N N . GLY A 1 317 ? -2.928 8.547 6.207 1 98.69 317 GLY A N 1
ATOM 2324 C CA . GLY A 1 317 ? -2.291 7.914 5.062 1 98.69 317 GLY A CA 1
ATOM 2325 C C . GLY A 1 317 ? -0.892 7.41 5.363 1 98.69 317 GLY A C 1
ATOM 2326 O O . GLY A 1 317 ? -0.508 6.324 4.918 1 98.69 317 GLY A O 1
ATOM 2327 N N . ALA A 1 318 ? -0.102 8.188 6.117 1 98.94 318 ALA A N 1
ATOM 2328 C CA . ALA A 1 318 ? 1.233 7.766 6.531 1 98.94 318 ALA A CA 1
ATOM 2329 C C . ALA A 1 318 ? 1.167 6.527 7.422 1 98.94 318 ALA A C 1
ATOM 2331 O O . ALA A 1 318 ? 1.934 5.578 7.23 1 98.94 318 ALA A O 1
ATOM 2332 N N . ALA A 1 319 ? 0.235 6.57 8.359 1 98.88 319 ALA A N 1
ATOM 2333 C CA . ALA A 1 319 ? 0.09 5.434 9.258 1 98.88 319 ALA A CA 1
ATOM 2334 C C . ALA A 1 319 ? -0.262 4.16 8.492 1 98.88 319 ALA A C 1
ATOM 2336 O O . ALA A 1 319 ? 0.281 3.09 8.773 1 98.88 319 ALA A O 1
ATOM 2337 N N . VAL A 1 320 ? -1.112 4.289 7.512 1 98.75 320 VAL A N 1
ATOM 2338 C CA . VAL A 1 320 ? -1.554 3.156 6.703 1 98.75 320 VAL A CA 1
ATOM 2339 C C . VAL A 1 320 ? -0.367 2.568 5.945 1 98.75 320 VAL A C 1
ATOM 2341 O O . VAL A 1 320 ? -0.318 1.363 5.691 1 98.75 320 VAL A O 1
ATOM 2344 N N . ALA A 1 321 ? 0.648 3.35 5.66 1 98.81 321 ALA A N 1
ATOM 2345 C CA . ALA A 1 321 ? 1.779 2.938 4.832 1 98.81 321 ALA A CA 1
ATOM 2346 C C . ALA A 1 321 ? 2.859 2.266 5.676 1 98.81 321 ALA A C 1
ATOM 2348 O O . ALA A 1 321 ? 3.756 1.611 5.137 1 98.81 321 ALA A O 1
ATOM 2349 N N . VAL A 1 322 ? 2.842 2.373 7.004 1 98.88 322 VAL A N 1
ATOM 2350 C CA . VAL A 1 322 ? 3.916 1.933 7.887 1 98.88 322 VAL A CA 1
ATOM 2351 C C . VAL A 1 322 ? 4.141 0.431 7.719 1 98.88 322 VAL A C 1
ATOM 2353 O O . VAL A 1 322 ? 5.281 -0.024 7.617 1 98.88 322 VAL A O 1
ATOM 2356 N N . PRO A 1 323 ? 3.064 -0.424 7.645 1 98.62 323 PRO A N 1
ATOM 2357 C CA . PRO A 1 323 ? 3.314 -1.86 7.504 1 98.62 323 PRO A CA 1
ATOM 2358 C C . PRO A 1 323 ? 4.09 -2.203 6.234 1 98.62 323 PRO A C 1
ATOM 2360 O O . PRO A 1 323 ? 4.871 -3.16 6.223 1 98.62 323 PRO A O 1
ATOM 2363 N N . LEU A 1 324 ? 3.873 -1.467 5.164 1 98.44 324 LEU A N 1
ATOM 2364 C CA . LEU A 1 324 ? 4.633 -1.677 3.936 1 98.44 324 LEU A CA 1
ATOM 2365 C C . LEU A 1 324 ? 6.129 -1.511 4.188 1 98.44 324 LEU A C 1
ATOM 2367 O O . LEU A 1 324 ? 6.934 -2.32 3.723 1 98.44 324 LEU A O 1
ATOM 2371 N N . LEU A 1 325 ? 6.504 -0.454 4.914 1 98.75 325 LEU A N 1
ATOM 2372 C CA . LEU A 1 325 ? 7.902 -0.206 5.25 1 98.75 325 LEU A CA 1
ATOM 2373 C C . LEU A 1 325 ? 8.445 -1.307 6.156 1 98.75 325 LEU A C 1
ATOM 2375 O O . LEU A 1 325 ? 9.586 -1.751 5.984 1 98.75 325 LEU A O 1
ATOM 2379 N N . ARG A 1 326 ? 7.613 -1.702 7.102 1 98.81 326 ARG A N 1
ATOM 2380 C CA . ARG A 1 326 ? 8.023 -2.775 8 1 98.81 326 ARG A CA 1
ATOM 2381 C C . ARG A 1 326 ? 8.266 -4.07 7.234 1 98.81 326 ARG A C 1
ATOM 2383 O O . ARG A 1 326 ? 9.211 -4.809 7.531 1 98.81 326 ARG A O 1
ATOM 2390 N N . MET A 1 327 ? 7.438 -4.348 6.27 1 98.69 327 MET A N 1
ATOM 2391 C CA . MET A 1 327 ? 7.617 -5.543 5.449 1 98.69 327 MET A CA 1
ATOM 2392 C C . MET A 1 327 ? 8.906 -5.453 4.637 1 98.69 327 MET A C 1
ATOM 2394 O O . MET A 1 327 ? 9.602 -6.453 4.465 1 98.69 327 MET A O 1
ATOM 2398 N N . ALA A 1 328 ? 9.219 -4.258 4.086 1 98.75 328 ALA A N 1
ATOM 2399 C CA . ALA A 1 328 ? 10.477 -4.062 3.375 1 98.75 328 ALA A CA 1
ATOM 2400 C C . ALA A 1 328 ? 11.672 -4.406 4.262 1 98.75 328 ALA A C 1
ATOM 2402 O O . ALA A 1 328 ? 12.586 -5.109 3.836 1 98.75 328 ALA A O 1
ATOM 2403 N N . CYS A 1 329 ? 11.633 -3.926 5.504 1 98.88 329 CYS A N 1
ATOM 2404 C CA . CYS A 1 329 ? 12.703 -4.195 6.461 1 98.88 329 CYS A CA 1
ATOM 2405 C C . CYS A 1 329 ? 12.797 -5.684 6.77 1 98.88 329 CYS A C 1
ATOM 2407 O O . CYS A 1 329 ? 13.891 -6.254 6.797 1 98.88 329 CYS A O 1
ATOM 2409 N N . ALA A 1 330 ? 11.648 -6.332 6.973 1 98.81 330 ALA A N 1
ATOM 2410 C CA . ALA A 1 330 ? 11.609 -7.758 7.293 1 98.81 330 ALA A CA 1
ATOM 2411 C C . ALA A 1 330 ? 12.18 -8.594 6.152 1 98.81 330 ALA A C 1
ATOM 2413 O O . ALA A 1 330 ? 12.945 -9.531 6.387 1 98.81 330 ALA A O 1
ATOM 2414 N N . LEU A 1 331 ? 11.828 -8.305 4.977 1 98.88 331 LEU A N 1
ATOM 2415 C CA . LEU A 1 331 ? 12.32 -9.031 3.809 1 98.88 331 LEU A CA 1
ATOM 2416 C C . LEU A 1 331 ? 13.836 -8.898 3.686 1 98.88 331 LEU A C 1
ATOM 2418 O O . LEU A 1 331 ? 14.539 -9.891 3.49 1 98.88 331 LEU A O 1
ATOM 2422 N N . HIS A 1 332 ? 14.297 -7.629 3.805 1 98.81 332 HIS A N 1
ATOM 2423 C CA . HIS A 1 332 ? 15.727 -7.34 3.705 1 98.81 332 HIS A CA 1
ATOM 2424 C C . HIS A 1 332 ? 16.516 -8.125 4.742 1 98.81 332 HIS A C 1
ATOM 2426 O O . HIS A 1 332 ? 17.609 -8.641 4.445 1 98.81 332 HIS A O 1
ATOM 2432 N N . ALA A 1 333 ? 15.984 -8.258 5.871 1 98.62 333 ALA A N 1
ATOM 2433 C CA . ALA A 1 333 ? 16.688 -8.898 6.984 1 98.62 333 ALA A CA 1
ATOM 2434 C C . ALA A 1 333 ? 16.516 -10.414 6.934 1 98.62 333 ALA A C 1
ATOM 2436 O O . ALA A 1 333 ? 17.438 -11.156 7.309 1 98.62 333 ALA A O 1
ATOM 2437 N N . GLY A 1 334 ? 15.406 -10.875 6.438 1 98.69 334 GLY A N 1
ATOM 2438 C CA . GLY A 1 334 ? 15.008 -12.234 6.75 1 98.69 334 GLY A CA 1
ATOM 2439 C C . GLY A 1 334 ? 15.195 -13.195 5.586 1 98.69 334 GLY A C 1
ATOM 2440 O O . GLY A 1 334 ? 15.242 -14.414 5.777 1 98.69 334 GLY A O 1
ATOM 2441 N N . MET A 1 335 ? 15.242 -12.766 4.344 1 98.62 335 MET A N 1
ATOM 2442 C CA . MET A 1 335 ? 15.359 -13.656 3.195 1 98.62 335 MET A CA 1
ATOM 2443 C C . MET A 1 335 ? 16.75 -14.289 3.137 1 98.62 335 MET A C 1
ATOM 2445 O O . MET A 1 335 ? 17.75 -13.641 3.459 1 98.62 335 MET A O 1
ATOM 2449 N N . ALA A 1 336 ? 16.781 -15.484 2.66 1 98.38 336 ALA A N 1
ATOM 2450 C CA . ALA A 1 336 ? 18.047 -16.172 2.439 1 98.38 336 ALA A CA 1
ATOM 2451 C C . ALA A 1 336 ? 18.766 -15.633 1.199 1 98.38 336 ALA A C 1
ATOM 2453 O O . ALA A 1 336 ? 18.109 -15.133 0.277 1 98.38 336 ALA A O 1
ATOM 2454 N N . THR A 1 337 ? 20.078 -15.641 1.195 1 97.62 337 THR A N 1
ATOM 2455 C CA . THR A 1 337 ? 20.875 -15.352 0.006 1 97.62 337 THR A CA 1
ATOM 2456 C C . THR A 1 337 ? 20.922 -16.562 -0.915 1 97.62 337 THR A C 1
ATOM 2458 O O . THR A 1 337 ? 20.594 -17.688 -0.501 1 97.62 337 THR A O 1
ATOM 2461 N N . PHE A 1 338 ? 21.312 -16.359 -2.133 1 96.31 338 PHE A N 1
ATOM 2462 C CA . PHE A 1 338 ? 21.516 -17.453 -3.082 1 96.31 338 PHE A CA 1
ATOM 2463 C C . PHE A 1 338 ? 22.469 -18.5 -2.518 1 96.31 338 PHE A C 1
ATOM 2465 O O . PHE A 1 338 ? 22.203 -19.703 -2.607 1 96.31 338 PHE A O 1
ATOM 2472 N N . ALA A 1 339 ? 23.531 -18.031 -1.894 1 95.75 339 ALA A N 1
ATOM 2473 C CA . ALA A 1 339 ? 24.531 -18.938 -1.338 1 95.75 339 ALA A CA 1
ATOM 2474 C C . ALA A 1 339 ? 23.969 -19.75 -0.185 1 95.75 339 ALA A C 1
ATOM 2476 O O . ALA A 1 339 ? 24.156 -20.969 -0.13 1 95.75 339 ALA A O 1
ATOM 2477 N N . GLU A 1 340 ? 23.234 -19.094 0.691 1 95.81 340 GLU A N 1
ATOM 2478 C CA . GLU A 1 340 ? 22.656 -19.75 1.86 1 95.81 340 GLU A CA 1
ATOM 2479 C C . GLU A 1 340 ? 21.625 -20.797 1.453 1 95.81 340 GLU A C 1
ATOM 2481 O O . GLU A 1 340 ? 21.531 -21.859 2.072 1 95.81 340 GLU A O 1
ATOM 2486 N N . ALA A 1 341 ? 20.859 -20.516 0.375 1 93.5 341 ALA A N 1
ATOM 2487 C CA . ALA A 1 341 ? 19.734 -21.359 -0.014 1 93.5 341 ALA A CA 1
ATOM 2488 C C . ALA A 1 341 ? 20.141 -22.375 -1.08 1 93.5 341 ALA A C 1
ATOM 2490 O O . ALA A 1 341 ? 19.344 -23.219 -1.484 1 93.5 341 ALA A O 1
ATOM 2491 N N . ALA A 1 342 ? 21.344 -22.25 -1.618 1 94.25 342 ALA A N 1
ATOM 2492 C CA . ALA A 1 342 ? 21.828 -23.125 -2.689 1 94.25 342 ALA A CA 1
ATOM 2493 C C . ALA A 1 342 ? 20.953 -23 -3.93 1 94.25 342 ALA A C 1
ATOM 2495 O O . ALA A 1 342 ? 20.5 -24.016 -4.48 1 94.25 342 ALA A O 1
ATOM 2496 N N . VAL A 1 343 ? 20.578 -21.875 -4.242 1 94.88 343 VAL A N 1
ATOM 2497 C CA . VAL A 1 343 ? 19.812 -21.578 -5.445 1 94.88 343 VAL A CA 1
ATOM 2498 C C . VAL A 1 343 ? 20.734 -21 -6.516 1 94.88 343 VAL A C 1
ATOM 2500 O O . VAL A 1 343 ? 21.562 -20.125 -6.23 1 94.88 343 VAL A O 1
ATOM 2503 N N . ALA A 1 344 ? 20.609 -21.484 -7.703 1 91.62 344 ALA A N 1
ATOM 2504 C CA . ALA A 1 344 ? 21.453 -21.016 -8.797 1 91.62 344 ALA A CA 1
ATOM 2505 C C . ALA A 1 344 ? 21.125 -19.578 -9.18 1 91.62 344 ALA A C 1
ATOM 2507 O O . ALA A 1 344 ? 19.969 -19.172 -9.141 1 91.62 344 ALA A O 1
ATOM 2508 N N . GLY A 1 345 ? 22.141 -18.766 -9.516 1 85.12 345 GLY A N 1
ATOM 2509 C CA . GLY A 1 345 ? 21.953 -17.375 -9.945 1 85.12 345 GLY A CA 1
ATOM 2510 C C . GLY A 1 345 ? 21.625 -17.25 -11.422 1 85.12 345 GLY A C 1
ATOM 2511 O O . GLY A 1 345 ? 21.344 -18.25 -12.086 1 85.12 345 GLY A O 1
ATOM 2512 N N . LYS A 1 346 ? 21.609 -16.156 -11.891 1 88 346 LYS A N 1
ATOM 2513 C CA . LYS A 1 346 ? 21.328 -15.812 -13.281 1 88 346 LYS A CA 1
ATOM 2514 C C . LYS A 1 346 ? 22.406 -16.375 -14.219 1 88 346 LYS A C 1
ATOM 2516 O O . LYS A 1 346 ? 23.594 -16.359 -13.891 1 88 346 LYS A O 1
ATOM 2521 N N . LEU A 1 347 ? 21.766 -16.797 -15.391 1 82.38 347 LEU A N 1
ATOM 2522 C CA . LEU A 1 347 ? 22.641 -17.359 -16.406 1 82.38 347 LEU A CA 1
ATOM 2523 C C . LEU A 1 347 ? 23.438 -16.266 -17.109 1 82.38 347 LEU A C 1
ATOM 2525 O O . LEU A 1 347 ? 22.969 -15.125 -17.234 1 82.38 347 LEU A O 1
ATOM 2529 N N . MET B 1 1 ? -15.352 -33.031 -13.852 1 80.81 1 MET B N 1
ATOM 2530 C CA . MET B 1 1 ? -14.969 -31.844 -13.117 1 80.81 1 MET B CA 1
ATOM 2531 C C . MET B 1 1 ? -16.141 -30.875 -13.008 1 80.81 1 MET B C 1
ATOM 2533 O O . MET B 1 1 ? -16.016 -29.703 -13.352 1 80.81 1 MET B O 1
ATOM 2537 N N . HIS B 1 2 ? -17.203 -31.406 -12.57 1 90.62 2 HIS B N 1
ATOM 2538 C CA . HIS B 1 2 ? -18.484 -30.703 -12.508 1 90.62 2 HIS B CA 1
ATOM 2539 C C . HIS B 1 2 ? -18.406 -29.547 -11.516 1 90.62 2 HIS B C 1
ATOM 2541 O O . HIS B 1 2 ? -19.141 -28.562 -11.648 1 90.62 2 HIS B O 1
ATOM 2547 N N . TRP B 1 3 ? -17.469 -29.656 -10.617 1 95.19 3 TRP B N 1
ATOM 2548 C CA . TRP B 1 3 ? -17.422 -28.625 -9.586 1 95.19 3 TRP B CA 1
ATOM 2549 C C . TRP B 1 3 ? -16.938 -27.297 -10.164 1 95.19 3 TRP B C 1
ATOM 2551 O O . TRP B 1 3 ? -17.234 -26.234 -9.609 1 95.19 3 TRP B O 1
ATOM 2561 N N . LEU B 1 4 ? -16.25 -27.297 -11.266 1 96.69 4 LEU B N 1
ATOM 2562 C CA . LEU B 1 4 ? -15.664 -26.094 -11.859 1 96.69 4 LEU B CA 1
ATOM 2563 C C . LEU B 1 4 ? -16.734 -25.078 -12.227 1 96.69 4 LEU B C 1
ATOM 2565 O O . LEU B 1 4 ? -16.5 -23.875 -12.172 1 96.69 4 LEU B O 1
ATOM 2569 N N . THR B 1 5 ? -17.922 -25.578 -12.555 1 95.69 5 THR B N 1
ATOM 2570 C CA . THR B 1 5 ? -18.938 -24.688 -13.078 1 95.69 5 THR B CA 1
ATOM 2571 C C . THR B 1 5 ? -20.016 -24.406 -12.031 1 95.69 5 THR B C 1
ATOM 2573 O O . THR B 1 5 ? -21 -23.719 -12.305 1 95.69 5 THR B O 1
ATOM 2576 N N . GLN B 1 6 ? -19.797 -24.984 -10.828 1 97.38 6 GLN B N 1
ATOM 2577 C CA . GLN B 1 6 ? -20.734 -24.672 -9.758 1 97.38 6 GLN B CA 1
ATOM 2578 C C . GLN B 1 6 ? -20.688 -23.203 -9.383 1 97.38 6 GLN B C 1
ATOM 2580 O O . GLN B 1 6 ? -19.609 -22.609 -9.297 1 97.38 6 GLN B O 1
ATOM 2585 N N . PRO B 1 7 ? -21.812 -22.609 -9.211 1 97.62 7 PRO B N 1
ATOM 2586 C CA . PRO B 1 7 ? -21.844 -21.188 -8.891 1 97.62 7 PRO B CA 1
ATOM 2587 C C . PRO B 1 7 ? -21.266 -20.875 -7.516 1 97.62 7 PRO B C 1
ATOM 2589 O O . PRO B 1 7 ? -21.281 -21.719 -6.625 1 97.62 7 PRO B O 1
ATOM 2592 N N . CYS B 1 8 ? -20.75 -19.703 -7.363 1 98.38 8 CYS B N 1
ATOM 2593 C CA . CYS B 1 8 ? -20.297 -19.188 -6.078 1 98.38 8 CYS B CA 1
ATOM 2594 C C . CYS B 1 8 ? -21.406 -18.469 -5.344 1 98.38 8 CYS B C 1
ATOM 2596 O O . CYS B 1 8 ? -22.359 -18 -5.969 1 98.38 8 CYS B O 1
ATOM 2598 N N . PRO B 1 9 ? -21.344 -18.406 -4.027 1 98.31 9 PRO B N 1
ATOM 2599 C CA . PRO B 1 9 ? -22.344 -17.625 -3.293 1 98.31 9 PRO B CA 1
ATOM 2600 C C . PRO B 1 9 ? -22.406 -16.172 -3.74 1 98.31 9 PRO B C 1
ATOM 2602 O O . PRO B 1 9 ? -21.375 -15.594 -4.098 1 98.31 9 PRO B O 1
ATOM 2605 N N . ILE B 1 10 ? -23.578 -15.648 -3.664 1 98.06 10 ILE B N 1
ATOM 2606 C CA . ILE B 1 10 ? -23.766 -14.242 -4.008 1 98.06 10 ILE B CA 1
ATOM 2607 C C . ILE B 1 10 ? -23.422 -13.367 -2.807 1 98.06 10 ILE B C 1
ATOM 2609 O O . ILE B 1 10 ? -23.891 -13.617 -1.69 1 98.06 10 ILE B O 1
ATOM 2613 N N . PRO B 1 11 ? -22.594 -12.375 -2.973 1 98.38 11 PRO B N 1
ATOM 2614 C CA . PRO B 1 11 ? -22.328 -11.461 -1.862 1 98.38 11 PRO B CA 1
ATOM 2615 C C . PRO B 1 11 ? -23.594 -10.883 -1.245 1 98.38 11 PRO B C 1
ATOM 2617 O O . PRO B 1 11 ? -24.562 -10.602 -1.959 1 98.38 11 PRO B O 1
ATOM 2620 N N . ASP B 1 12 ? -23.641 -10.703 0.037 1 98.62 12 ASP B N 1
ATOM 2621 C CA . ASP B 1 12 ? -24.812 -10.227 0.771 1 98.62 12 ASP B CA 1
ATOM 2622 C C . ASP B 1 12 ? -25.016 -8.727 0.57 1 98.62 12 ASP B C 1
ATOM 2624 O O . ASP B 1 12 ? -24.328 -7.914 1.198 1 98.62 12 ASP B O 1
ATOM 2628 N N . ALA B 1 13 ? -25.938 -8.367 -0.188 1 98.38 13 ALA B N 1
ATOM 2629 C CA . ALA B 1 13 ? -26.188 -6.973 -0.528 1 98.38 13 ALA B CA 1
ATOM 2630 C C . ALA B 1 13 ? -26.578 -6.172 0.708 1 98.38 13 ALA B C 1
ATOM 2632 O O . ALA B 1 13 ? -26.25 -4.988 0.822 1 98.38 13 ALA B O 1
ATOM 2633 N N . ALA B 1 14 ? -27.328 -6.727 1.615 1 98.62 14 ALA B N 1
ATOM 2634 C CA . ALA B 1 14 ? -27.766 -6.039 2.828 1 98.62 14 ALA B CA 1
ATOM 2635 C C . ALA B 1 14 ? -26.578 -5.672 3.709 1 98.62 14 ALA B C 1
ATOM 2637 O O . ALA B 1 14 ? -26.547 -4.59 4.301 1 98.62 14 ALA B O 1
ATOM 2638 N N . LEU B 1 15 ? -25.656 -6.559 3.752 1 98.69 15 LEU B N 1
ATOM 2639 C CA . LEU B 1 15 ? -24.484 -6.309 4.586 1 98.69 15 LEU B CA 1
ATOM 2640 C C . LEU B 1 15 ? -23.562 -5.293 3.93 1 98.69 15 LEU B C 1
ATOM 2642 O O . LEU B 1 15 ? -22.906 -4.508 4.621 1 98.69 15 LEU B O 1
ATOM 2646 N N . TYR B 1 16 ? -23.484 -5.332 2.588 1 98.75 16 TYR B N 1
ATOM 2647 C CA . TYR B 1 16 ? -22.797 -4.25 1.892 1 98.75 16 TYR B CA 1
ATOM 2648 C C . TYR B 1 16 ? -23.391 -2.898 2.258 1 98.75 16 TYR B C 1
ATOM 2650 O O . TYR B 1 16 ? -22.672 -1.958 2.588 1 98.75 16 TYR B O 1
ATOM 2658 N N . GLN B 1 17 ? -24.672 -2.758 2.229 1 98.62 17 GLN B N 1
ATOM 2659 C CA . GLN B 1 17 ? -25.375 -1.516 2.523 1 98.62 17 GLN B CA 1
ATOM 2660 C C . GLN B 1 17 ? -25.172 -1.102 3.979 1 98.62 17 GLN B C 1
ATOM 2662 O O . GLN B 1 17 ? -25.016 0.084 4.277 1 98.62 17 GLN B O 1
ATOM 2667 N N . ALA B 1 18 ? -25.25 -2.08 4.84 1 98.69 18 ALA B N 1
ATOM 2668 C CA . ALA B 1 18 ? -25.016 -1.794 6.254 1 98.69 18 ALA B CA 1
ATOM 2669 C C . ALA B 1 18 ? -23.625 -1.214 6.473 1 98.69 18 ALA B C 1
ATOM 2671 O O . ALA B 1 18 ? -23.453 -0.27 7.25 1 98.69 18 ALA B O 1
ATOM 2672 N N . ALA B 1 19 ? -22.641 -1.803 5.801 1 98.69 19 ALA B N 1
ATOM 2673 C CA . ALA B 1 19 ? -21.266 -1.294 5.895 1 98.69 19 ALA B CA 1
ATOM 2674 C C . ALA B 1 19 ? -21.172 0.117 5.32 1 98.69 19 ALA B C 1
ATOM 2676 O O . ALA B 1 19 ? -20.453 0.966 5.863 1 98.69 19 ALA B O 1
ATOM 2677 N N . GLN B 1 20 ? -21.828 0.316 4.258 1 98.5 20 GLN B N 1
ATOM 2678 C CA . GLN B 1 20 ? -21.859 1.638 3.643 1 98.5 20 GLN B CA 1
ATOM 2679 C C . GLN B 1 20 ? -22.484 2.668 4.59 1 98.5 20 GLN B C 1
ATOM 2681 O O . GLN B 1 20 ? -21.984 3.793 4.691 1 98.5 20 GLN B O 1
ATOM 2686 N N . GLN B 1 21 ? -23.562 2.32 5.246 1 98.31 21 GLN B N 1
ATOM 2687 C CA . GLN B 1 21 ? -24.219 3.195 6.219 1 98.31 21 GLN B CA 1
ATOM 2688 C C . GLN B 1 21 ? -23.281 3.496 7.395 1 98.31 21 GLN B C 1
ATOM 2690 O O . GLN B 1 21 ? -23.219 4.633 7.859 1 98.31 21 GLN B O 1
ATOM 2695 N N . ARG B 1 22 ? -22.625 2.518 7.816 1 98.44 22 ARG B N 1
ATOM 2696 C CA . ARG B 1 22 ? -21.672 2.74 8.898 1 98.44 22 ARG B CA 1
ATOM 2697 C C . ARG B 1 22 ? -20.562 3.701 8.477 1 98.44 22 ARG B C 1
ATOM 2699 O O . ARG B 1 22 ? -20.234 4.637 9.203 1 98.44 22 ARG B O 1
ATOM 2706 N N . GLN B 1 23 ? -19.984 3.41 7.285 1 98.19 23 GLN B N 1
ATOM 2707 C CA . GLN B 1 23 ? -18.922 4.285 6.773 1 98.19 23 GLN B CA 1
ATOM 2708 C C . GLN B 1 23 ? -19.391 5.738 6.746 1 98.19 23 GLN B C 1
ATOM 2710 O O . GLN B 1 23 ? -18.609 6.648 7.027 1 98.19 23 GLN B O 1
ATOM 2715 N N . ALA B 1 24 ? -20.609 5.949 6.453 1 97.06 24 ALA B N 1
ATOM 2716 C CA . ALA B 1 24 ? -21.172 7.293 6.324 1 97.06 24 ALA B CA 1
ATOM 2717 C C . ALA B 1 24 ? -21.281 7.973 7.688 1 97.06 24 ALA B C 1
ATOM 2719 O O . ALA B 1 24 ? -21.375 9.203 7.77 1 97.06 24 ALA B O 1
ATOM 2720 N N . GLN B 1 25 ? -21.234 7.215 8.766 1 97.62 25 GLN B N 1
ATOM 2721 C CA . GLN B 1 25 ? -21.453 7.758 10.102 1 97.62 25 GLN B CA 1
ATOM 2722 C C . GLN B 1 25 ? -20.125 7.969 10.828 1 97.62 25 GLN B C 1
ATOM 2724 O O . GLN B 1 25 ? -20.078 8.617 11.867 1 97.62 25 GLN B O 1
ATOM 2729 N N . LEU B 1 26 ? -19.078 7.379 10.312 1 98.12 26 LEU B N 1
ATOM 2730 C CA . LEU B 1 26 ? -17.781 7.484 10.977 1 98.12 26 LEU B CA 1
ATOM 2731 C C . LEU B 1 26 ? -17.266 8.914 10.914 1 98.12 26 LEU B C 1
ATOM 2733 O O . LEU B 1 26 ? -17.562 9.648 9.977 1 98.12 26 LEU B O 1
ATOM 2737 N N . THR B 1 27 ? -16.469 9.336 11.883 1 96.69 27 THR B N 1
ATOM 2738 C CA . THR B 1 27 ? -16.016 10.711 12.055 1 96.69 27 THR B CA 1
ATOM 2739 C C . THR B 1 27 ? -14.953 11.07 11.023 1 96.69 27 THR B C 1
ATOM 2741 O O . THR B 1 27 ? -13.812 11.375 11.375 1 96.69 27 THR B O 1
ATOM 2744 N N . LYS B 1 28 ? -15.352 11.164 9.812 1 96.31 28 LYS B N 1
ATOM 2745 C CA . LYS B 1 28 ? -14.555 11.555 8.648 1 96.31 28 LYS B CA 1
ATOM 2746 C C . LYS B 1 28 ? -15.438 12.086 7.523 1 96.31 28 LYS B C 1
ATOM 2748 O O . LYS B 1 28 ? -16.609 11.727 7.43 1 96.31 28 LYS B O 1
ATOM 2753 N N . PRO B 1 29 ? -14.891 13.008 6.715 1 95.06 29 PRO B N 1
ATOM 2754 C CA . PRO B 1 29 ? -15.648 13.305 5.5 1 95.06 29 PRO B CA 1
ATOM 2755 C C . PRO B 1 29 ? -15.93 12.062 4.66 1 95.06 29 PRO B C 1
ATOM 2757 O O . PRO B 1 29 ? -15.094 11.156 4.586 1 95.06 29 PRO B O 1
ATOM 2760 N N . THR B 1 30 ? -17.094 12.008 4.051 1 94.31 30 THR B N 1
ATOM 2761 C CA . THR B 1 30 ? -17.516 10.867 3.242 1 94.31 30 THR B CA 1
ATOM 2762 C C . THR B 1 30 ? -16.469 10.547 2.18 1 94.31 30 THR B C 1
ATOM 2764 O O . THR B 1 30 ? -16.031 11.438 1.444 1 94.31 30 THR B O 1
ATOM 2767 N N . GLY B 1 31 ? -15.984 9.297 2.137 1 96.25 31 GLY B N 1
ATOM 2768 C CA . GLY B 1 31 ? -15.086 8.836 1.096 1 96.25 31 GLY B CA 1
ATOM 2769 C C . GLY B 1 31 ? -13.633 9.172 1.373 1 96.25 31 GLY B C 1
ATOM 2770 O O . GLY B 1 31 ? -12.75 8.852 0.573 1 96.25 31 GLY B O 1
ATOM 2771 N N . ALA B 1 32 ? -13.312 9.773 2.537 1 97.31 32 ALA B N 1
ATOM 2772 C CA . ALA B 1 32 ? -12 10.352 2.791 1 97.31 32 ALA B CA 1
ATOM 2773 C C . ALA B 1 32 ? -10.945 9.266 2.959 1 97.31 32 ALA B C 1
ATOM 2775 O O . ALA B 1 32 ? -9.742 9.531 2.848 1 97.31 32 ALA B O 1
ATOM 2776 N N . LEU B 1 33 ? -11.359 8.039 3.232 1 98.25 33 LEU B N 1
ATOM 2777 C CA . LEU B 1 33 ? -10.398 6.949 3.379 1 98.25 33 LEU B CA 1
ATOM 2778 C C . LEU B 1 33 ? -10.203 6.215 2.057 1 98.25 33 LEU B C 1
ATOM 2780 O O . LEU B 1 33 ? -9.461 5.238 1.989 1 98.25 33 LEU B O 1
ATOM 2784 N N . GLY B 1 34 ? -10.859 6.637 1.001 1 97.69 34 GLY B N 1
ATOM 2785 C CA . GLY B 1 34 ? -10.633 6.141 -0.348 1 97.69 34 GLY B CA 1
ATOM 2786 C C . GLY B 1 34 ? -10.961 4.668 -0.505 1 97.69 34 GLY B C 1
ATOM 2787 O O . GLY B 1 34 ? -12.039 4.219 -0.111 1 97.69 34 GLY B O 1
ATOM 2788 N N . GLU B 1 35 ? -10.062 3.928 -1.117 1 98.38 35 GLU B N 1
ATOM 2789 C CA . GLU B 1 35 ? -10.25 2.523 -1.466 1 98.38 35 GLU B CA 1
ATOM 2790 C C . GLU B 1 35 ? -10.398 1.66 -0.216 1 98.38 35 GLU B C 1
ATOM 2792 O O . GLU B 1 35 ? -10.914 0.54 -0.286 1 98.38 35 GLU B O 1
ATOM 2797 N N . LEU B 1 36 ? -9.906 2.104 0.913 1 98.69 36 LEU B N 1
ATOM 2798 C CA . LEU B 1 36 ? -10.07 1.335 2.143 1 98.69 36 LEU B CA 1
ATOM 2799 C C . LEU B 1 36 ? -11.547 1.157 2.484 1 98.69 36 LEU B C 1
ATOM 2801 O O . LEU B 1 36 ? -11.938 0.123 3.027 1 98.69 36 LEU B O 1
ATOM 2805 N N . GLU B 1 37 ? -12.359 2.205 2.188 1 98.62 37 GLU B N 1
ATOM 2806 C CA . GLU B 1 37 ? -13.797 2.094 2.42 1 98.62 37 GLU B CA 1
ATOM 2807 C C . GLU B 1 37 ? -14.422 1.052 1.5 1 98.62 37 GLU B C 1
ATOM 2809 O O . GLU B 1 37 ? -15.227 0.225 1.944 1 98.62 37 GLU B O 1
ATOM 2814 N N . THR B 1 38 ? -14.023 1.048 0.24 1 98.12 38 THR B N 1
ATOM 2815 C CA . THR B 1 38 ? -14.578 0.129 -0.749 1 98.12 38 THR B CA 1
ATOM 2816 C C . THR B 1 38 ? -14.266 -1.317 -0.38 1 98.12 38 THR B C 1
ATOM 2818 O O . THR B 1 38 ? -15.133 -2.186 -0.443 1 98.12 38 THR B O 1
ATOM 2821 N N . VAL B 1 39 ? -13.07 -1.54 0.044 1 98.1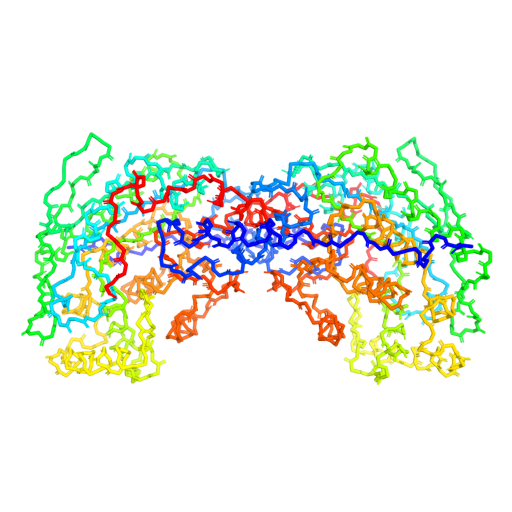9 39 VAL B N 1
ATOM 2822 C CA . VAL B 1 39 ? -12.594 -2.889 0.34 1 98.19 39 VAL B CA 1
ATOM 2823 C C . VAL B 1 39 ? -13.391 -3.467 1.51 1 98.19 39 VAL B C 1
ATOM 2825 O O . VAL B 1 39 ? -13.836 -4.617 1.457 1 98.19 39 VAL B O 1
ATOM 2828 N N . VAL B 1 40 ? -13.586 -2.684 2.555 1 98.56 40 VAL B N 1
ATOM 2829 C CA . VAL B 1 40 ? -14.203 -3.227 3.76 1 98.56 40 VAL B CA 1
ATOM 2830 C C . VAL B 1 40 ? -15.688 -3.459 3.516 1 98.56 40 VAL B C 1
ATOM 2832 O O . VAL B 1 40 ? -16.266 -4.41 4.043 1 98.56 40 VAL B O 1
ATOM 2835 N N . MET B 1 41 ? -16.328 -2.564 2.713 1 98.81 41 MET B N 1
ATOM 2836 C CA . MET B 1 41 ? -17.734 -2.775 2.361 1 98.81 41 MET B CA 1
ATOM 2837 C C . MET B 1 41 ? -17.906 -4.07 1.573 1 98.81 41 MET B C 1
ATOM 2839 O O . MET B 1 41 ? -18.828 -4.84 1.834 1 98.81 41 MET B O 1
ATOM 2843 N N . ARG B 1 42 ? -16.969 -4.363 0.655 1 98.81 42 ARG B N 1
ATOM 2844 C CA . ARG B 1 42 ? -17 -5.621 -0.085 1 98.81 42 ARG B CA 1
ATOM 2845 C C . ARG B 1 42 ? -16.766 -6.809 0.844 1 98.81 42 ARG B C 1
ATOM 2847 O O . ARG B 1 42 ? -17.469 -7.82 0.75 1 98.81 42 ARG B O 1
ATOM 2854 N N . LEU B 1 43 ? -15.812 -6.66 1.74 1 98.88 43 LEU B N 1
ATOM 2855 C CA . LEU B 1 43 ? -15.5 -7.746 2.664 1 98.88 43 LEU B CA 1
ATOM 2856 C C . LEU B 1 43 ? -16.688 -8.055 3.561 1 98.88 43 LEU B C 1
ATOM 2858 O O . LEU B 1 43 ? -16.953 -9.219 3.863 1 98.88 43 LEU B O 1
ATOM 2862 N N . ALA B 1 44 ? -17.391 -6.969 4.016 1 98.88 44 ALA B N 1
ATOM 2863 C CA . ALA B 1 44 ? -18.578 -7.172 4.832 1 98.88 44 ALA B CA 1
ATOM 2864 C C . ALA B 1 44 ? -19.609 -8.039 4.105 1 98.88 44 ALA B C 1
ATOM 2866 O O . ALA B 1 44 ? -20.156 -8.984 4.68 1 98.88 44 ALA B O 1
ATOM 2867 N N . ALA B 1 45 ? -19.828 -7.75 2.844 1 98.88 45 ALA B N 1
ATOM 2868 C CA . ALA B 1 45 ? -20.781 -8.492 2.018 1 98.88 45 ALA B CA 1
ATOM 2869 C C . ALA B 1 45 ? -20.312 -9.93 1.804 1 98.88 45 ALA B C 1
ATOM 2871 O O . ALA B 1 45 ? -21.109 -10.867 1.886 1 98.88 45 ALA B O 1
ATOM 2872 N N . LEU B 1 46 ? -19.016 -10.172 1.557 1 98.81 46 LEU B N 1
ATOM 2873 C CA . LEU B 1 46 ? -18.469 -11.477 1.213 1 98.81 46 LEU B CA 1
ATOM 2874 C C . LEU B 1 46 ? -18.422 -12.391 2.436 1 98.81 46 LEU B C 1
ATOM 2876 O O . LEU B 1 46 ? -18.734 -13.578 2.346 1 98.81 46 LEU B O 1
ATOM 2880 N N . GLN B 1 47 ? -17.984 -11.805 3.551 1 98.31 47 GLN B N 1
ATOM 2881 C CA . GLN B 1 47 ? -17.844 -12.594 4.773 1 98.31 47 GLN B CA 1
ATOM 2882 C C . GLN B 1 47 ? -19.188 -12.727 5.5 1 98.31 47 GLN B C 1
ATOM 2884 O O . GLN B 1 47 ? -19.297 -13.469 6.477 1 98.31 47 GLN B O 1
ATOM 2889 N N . ARG B 1 48 ? -20.172 -11.945 5.062 1 98 48 ARG B N 1
ATOM 2890 C CA . ARG B 1 48 ? -21.484 -11.914 5.695 1 98 48 ARG B CA 1
ATOM 2891 C C . ARG B 1 48 ? -21.375 -11.539 7.168 1 98 48 ARG B C 1
ATOM 2893 O O . ARG B 1 48 ? -21.891 -12.242 8.039 1 98 48 ARG B O 1
ATOM 2900 N N . ARG B 1 49 ? -20.609 -10.453 7.387 1 97.31 49 ARG B N 1
ATOM 2901 C CA . ARG B 1 49 ? -20.391 -9.836 8.688 1 97.31 49 ARG B CA 1
ATOM 2902 C C . ARG B 1 49 ? -20.406 -8.312 8.586 1 97.31 49 ARG B C 1
ATOM 2904 O O . ARG B 1 49 ? -19.812 -7.738 7.68 1 97.31 49 ARG B O 1
ATOM 2911 N N . GLU B 1 50 ? -21.078 -7.637 9.531 1 97.5 50 GLU B N 1
ATOM 2912 C CA . GLU B 1 50 ? -21.094 -6.18 9.555 1 97.5 50 GLU B CA 1
ATOM 2913 C C . GLU B 1 50 ? -19.688 -5.613 9.742 1 97.5 50 GLU B C 1
ATOM 2915 O O . GLU B 1 50 ? -19.359 -4.566 9.18 1 97.5 50 GLU B O 1
ATOM 2920 N N . LEU B 1 51 ? -18.984 -6.305 10.625 1 98.44 51 LEU B N 1
ATOM 2921 C CA . LEU B 1 51 ? -17.594 -5.938 10.906 1 98.44 51 LEU B CA 1
ATOM 2922 C C . LEU B 1 51 ? -16.641 -7.035 10.461 1 98.44 51 LEU B C 1
ATOM 2924 O O . LEU B 1 51 ? -16.266 -7.906 11.25 1 98.44 51 LEU B O 1
ATOM 2928 N N . PRO B 1 52 ? -16.234 -7 9.188 1 98.44 52 PRO B N 1
ATOM 2929 C CA . PRO B 1 52 ? -15.359 -8.062 8.68 1 98.44 52 PRO B CA 1
ATOM 2930 C C . PRO B 1 52 ? -13.961 -8.016 9.297 1 98.44 52 PRO B C 1
ATOM 2932 O O . PRO B 1 52 ? -13.562 -6.992 9.859 1 98.44 52 PRO B O 1
ATOM 2935 N N . THR B 1 53 ? -13.25 -9.117 9.305 1 97.38 53 THR B N 1
ATOM 2936 C CA . THR B 1 53 ? -11.883 -9.242 9.781 1 97.38 53 THR B CA 1
ATOM 2937 C C . THR B 1 53 ? -11.047 -10.07 8.812 1 97.38 53 THR B C 1
ATOM 2939 O O . THR B 1 53 ? -11.594 -10.773 7.957 1 97.38 53 THR B O 1
ATOM 2942 N N . LEU B 1 54 ? -9.805 -9.93 8.883 1 98.19 54 LEU B N 1
ATOM 2943 C CA . LEU B 1 54 ? -8.867 -10.734 8.117 1 98.19 54 LEU B CA 1
ATOM 2944 C C . LEU B 1 54 ? -7.754 -11.273 9.016 1 98.19 54 LEU B C 1
ATOM 2946 O O . LEU B 1 54 ? -6.57 -11.078 8.727 1 98.19 54 LEU B O 1
ATOM 2950 N N . ASN B 1 55 ? -8.125 -11.984 10.023 1 97.81 55 ASN B N 1
ATOM 2951 C CA . ASN B 1 55 ? -7.184 -12.531 10.992 1 97.81 55 ASN B CA 1
ATOM 2952 C C . ASN B 1 55 ? -6.512 -13.797 10.477 1 97.81 55 ASN B C 1
ATOM 2954 O O . ASN B 1 55 ? -5.293 -13.945 10.57 1 97.81 55 ASN B O 1
ATOM 2958 N N . ALA B 1 56 ? -7.289 -14.734 9.906 1 98.62 56 ALA B N 1
ATOM 2959 C CA . ALA B 1 56 ? -6.785 -16.016 9.406 1 98.62 56 ALA B CA 1
ATOM 2960 C C . ALA B 1 56 ? -6.523 -15.945 7.906 1 98.62 56 ALA B C 1
ATOM 2962 O O . ALA B 1 56 ? -7.414 -16.219 7.102 1 98.62 56 ALA B O 1
ATOM 2963 N N . VAL B 1 57 ? -5.301 -15.711 7.574 1 98.88 57 VAL B N 1
ATOM 2964 C CA . VAL B 1 57 ? -4.883 -15.672 6.176 1 98.88 57 VAL B CA 1
ATOM 2965 C C . VAL B 1 57 ? -4.23 -17 5.797 1 98.88 57 VAL B C 1
ATOM 2967 O O . VAL B 1 57 ? -3.391 -17.516 6.535 1 98.88 57 VAL B O 1
ATOM 2970 N N . HIS B 1 58 ? -4.648 -17.609 4.723 1 98.94 58 HIS B N 1
ATOM 2971 C CA . HIS B 1 58 ? -4.109 -18.859 4.219 1 98.94 58 HIS B CA 1
ATOM 2972 C C . HIS B 1 58 ? -3.402 -18.656 2.883 1 98.94 58 HIS B C 1
ATOM 2974 O O . HIS B 1 58 ? -4.012 -18.203 1.916 1 98.94 58 HIS B O 1
ATOM 2980 N N . ILE B 1 59 ? -2.119 -19 2.85 1 98.94 59 ILE B N 1
ATOM 2981 C CA . ILE B 1 59 ? -1.317 -18.828 1.641 1 98.94 59 ILE B CA 1
ATOM 2982 C C . ILE B 1 59 ? -0.887 -20.203 1.116 1 98.94 59 ILE B C 1
ATOM 2984 O O . ILE B 1 59 ? -0.29 -21 1.849 1 98.94 59 ILE B O 1
ATOM 2988 N N . SER B 1 60 ? -1.215 -20.516 -0.091 1 98.94 60 SER B N 1
ATOM 2989 C CA . SER B 1 60 ? -0.768 -21.719 -0.773 1 98.94 60 SER B CA 1
ATOM 2990 C C . SER B 1 60 ? 0.137 -21.391 -1.955 1 98.94 60 SER B C 1
ATOM 2992 O O . SER B 1 60 ? -0.274 -20.688 -2.879 1 98.94 60 SER B O 1
ATOM 2994 N N . VAL B 1 61 ? 1.331 -21.906 -1.927 1 98.94 61 VAL B N 1
ATOM 2995 C CA . VAL B 1 61 ? 2.24 -21.719 -3.053 1 98.94 61 VAL B CA 1
ATOM 2996 C C . VAL B 1 61 ? 2.285 -23 -3.889 1 98.94 61 VAL B C 1
ATOM 2998 O O . VAL B 1 61 ? 2.633 -24.062 -3.381 1 98.94 61 VAL B O 1
ATOM 3001 N N . PHE B 1 62 ? 1.933 -22.906 -5.156 1 98.94 62 PHE B N 1
ATOM 3002 C CA . PHE B 1 62 ? 1.951 -24.031 -6.086 1 98.94 62 PHE B CA 1
ATOM 3003 C C . PHE B 1 62 ? 3.193 -23.984 -6.969 1 98.94 62 PHE B C 1
ATOM 3005 O O . PHE B 1 62 ? 3.496 -22.953 -7.566 1 98.94 62 PHE B O 1
ATOM 3012 N N . ALA B 1 63 ? 3.887 -25.109 -7.051 1 98.88 63 ALA B N 1
ATOM 3013 C CA . ALA B 1 63 ? 5.129 -25.141 -7.816 1 98.88 63 ALA B CA 1
ATOM 3014 C C . ALA B 1 63 ? 5.055 -26.172 -8.938 1 98.88 63 ALA B C 1
ATOM 3016 O O . ALA B 1 63 ? 4.52 -27.266 -8.75 1 98.88 63 ALA B O 1
ATOM 3017 N N . ALA B 1 64 ? 5.496 -25.812 -10.078 1 98.75 64 ALA B N 1
ATOM 3018 C CA . ALA B 1 64 ? 5.59 -26.719 -11.219 1 98.75 64 ALA B CA 1
ATOM 3019 C C . ALA B 1 64 ? 6.613 -26.219 -12.234 1 98.75 64 ALA B C 1
ATOM 3021 O O . ALA B 1 64 ? 6.902 -25.016 -12.289 1 98.75 64 ALA B O 1
ATOM 3022 N N . ASP B 1 65 ? 7.121 -27.141 -13.039 1 98.5 65 ASP B N 1
ATOM 3023 C CA . ASP B 1 65 ? 8.031 -26.766 -14.125 1 98.5 65 ASP B CA 1
ATOM 3024 C C . ASP B 1 65 ? 7.289 -26.672 -15.453 1 98.5 65 ASP B C 1
ATOM 3026 O O . ASP B 1 65 ? 6.195 -27.234 -15.602 1 98.5 65 ASP B O 1
ATOM 3030 N N . HIS B 1 66 ? 7.891 -25.938 -16.312 1 98.62 66 HIS B N 1
ATOM 3031 C CA . HIS B 1 66 ? 7.332 -25.719 -17.641 1 98.62 66 HIS B CA 1
ATOM 3032 C C . HIS B 1 66 ? 8.25 -26.281 -18.719 1 98.62 66 HIS B C 1
ATOM 3034 O O . HIS B 1 66 ? 9.422 -25.891 -18.812 1 98.62 66 HIS B O 1
ATOM 3040 N N . GLY B 1 67 ? 7.703 -27.094 -19.562 1 98.5 67 GLY B N 1
ATOM 3041 C CA . GLY B 1 67 ? 8.492 -27.625 -20.672 1 98.5 67 GLY B CA 1
ATOM 3042 C C . GLY B 1 67 ? 9 -26.547 -21.609 1 98.5 67 GLY B C 1
ATOM 3043 O O . GLY B 1 67 ? 10.047 -26.719 -22.234 1 98.5 67 GLY B O 1
ATOM 3044 N N . VAL B 1 68 ? 8.367 -25.469 -21.734 1 98.69 68 VAL B N 1
ATOM 3045 C CA . VAL B 1 68 ? 8.719 -24.391 -22.656 1 98.69 68 VAL B CA 1
ATOM 3046 C C . VAL B 1 68 ? 10.047 -23.766 -22.234 1 98.69 68 VAL B C 1
ATOM 3048 O O . VAL B 1 68 ? 10.68 -23.047 -23.016 1 98.69 68 VAL B O 1
ATOM 3051 N N . ALA B 1 69 ? 10.516 -24 -20.984 1 98.12 69 ALA B N 1
ATOM 3052 C CA . ALA B 1 69 ? 11.844 -23.547 -20.562 1 98.12 69 ALA B CA 1
ATOM 3053 C C . ALA B 1 69 ? 12.922 -24.031 -21.516 1 98.12 69 ALA B C 1
ATOM 3055 O O . ALA B 1 69 ? 13.969 -23.391 -21.672 1 98.12 69 ALA B O 1
ATOM 3056 N N . ASP B 1 70 ? 12.648 -25.094 -22.172 1 97.94 70 ASP B N 1
ATOM 3057 C CA . ASP B 1 70 ? 13.578 -25.656 -23.141 1 97.94 70 ASP B CA 1
ATOM 3058 C C . ASP B 1 70 ? 13.836 -24.688 -24.297 1 97.94 70 ASP B C 1
ATOM 3060 O O . ASP B 1 70 ? 14.805 -24.859 -25.047 1 97.94 70 ASP B O 1
ATOM 3064 N N . GLU B 1 71 ? 12.992 -23.766 -24.453 1 98.25 71 GLU B N 1
ATOM 3065 C CA . GLU B 1 71 ? 13.109 -22.781 -25.531 1 98.25 71 GLU B CA 1
ATOM 3066 C C . GLU B 1 71 ? 13.953 -21.578 -25.094 1 98.25 71 GLU B C 1
ATOM 3068 O O . GLU B 1 71 ? 13.977 -20.547 -25.766 1 98.25 71 GLU B O 1
ATOM 3073 N N . ALA B 1 72 ? 14.594 -21.578 -23.938 1 97.19 72 ALA B N 1
ATOM 3074 C CA . ALA B 1 72 ? 15.484 -20.531 -23.422 1 97.19 72 ALA B CA 1
ATOM 3075 C C . ALA B 1 72 ? 14.742 -19.219 -23.25 1 97.19 72 ALA B C 1
ATOM 3077 O O . ALA B 1 72 ? 15.203 -18.172 -23.719 1 97.19 72 ALA B O 1
ATOM 3078 N N . VAL B 1 73 ? 13.656 -19.312 -22.531 1 98.06 73 VAL B N 1
ATOM 3079 C CA . VAL B 1 73 ? 12.805 -18.141 -22.391 1 98.06 73 VAL B CA 1
ATOM 3080 C C . VAL B 1 73 ? 12.961 -17.562 -20.984 1 98.06 73 VAL B C 1
ATOM 3082 O O . VAL B 1 73 ? 12.148 -16.75 -20.547 1 98.06 73 VAL B O 1
ATOM 3085 N N . SER B 1 74 ? 13.891 -17.984 -20.188 1 96.25 74 SER B N 1
ATOM 3086 C CA . SER B 1 74 ? 14.156 -17.5 -18.828 1 96.25 74 SER B CA 1
ATOM 3087 C C . SER B 1 74 ? 15.633 -17.203 -18.625 1 96.25 74 SER B C 1
ATOM 3089 O O . SER B 1 74 ? 16.484 -17.828 -19.25 1 96.25 74 SER B O 1
ATOM 3091 N N . ALA B 1 75 ? 15.906 -16.25 -17.734 1 95.5 75 ALA B N 1
ATOM 3092 C CA . ALA B 1 75 ? 17.297 -15.898 -17.422 1 95.5 75 ALA B CA 1
ATOM 3093 C C . ALA B 1 75 ? 17.891 -16.875 -16.406 1 95.5 75 ALA B C 1
ATOM 3095 O O . ALA B 1 75 ? 19.094 -16.844 -16.141 1 95.5 75 ALA B O 1
ATOM 3096 N N . PHE B 1 76 ? 17.078 -17.797 -15.812 1 96.06 76 PHE B N 1
ATOM 3097 C CA . PHE B 1 76 ? 17.516 -18.75 -14.812 1 96.06 76 PHE B CA 1
ATOM 3098 C C . PHE B 1 76 ? 17.297 -20.188 -15.305 1 96.06 76 PHE B C 1
ATOM 3100 O O . PHE B 1 76 ? 16.375 -20.438 -16.078 1 96.06 76 PHE B O 1
ATOM 3107 N N . PRO B 1 77 ? 18.203 -21.078 -14.875 1 96 77 PRO B N 1
ATOM 3108 C CA . PRO B 1 77 ? 17.984 -22.484 -15.258 1 96 77 PRO B CA 1
ATOM 3109 C C . PRO B 1 77 ? 16.75 -23.094 -14.602 1 96 77 PRO B C 1
ATOM 3111 O O . PRO B 1 77 ? 16.359 -22.688 -13.516 1 96 77 PRO B O 1
ATOM 3114 N N . GLN B 1 78 ? 16.172 -24.016 -15.266 1 96 78 GLN B N 1
ATOM 3115 C CA . GLN B 1 78 ? 14.945 -24.672 -14.805 1 96 78 GLN B CA 1
ATOM 3116 C C . GLN B 1 78 ? 15.133 -25.281 -13.422 1 96 78 GLN B C 1
ATOM 3118 O O . GLN B 1 78 ? 14.188 -25.375 -12.641 1 96 78 GLN B O 1
ATOM 3123 N N . ALA B 1 79 ? 16.422 -25.641 -13.086 1 96 79 ALA B N 1
ATOM 3124 C CA . ALA B 1 79 ? 16.734 -26.266 -11.797 1 96 79 ALA B CA 1
ATOM 3125 C C . ALA B 1 79 ? 16.375 -25.344 -10.641 1 96 79 ALA B C 1
ATOM 3127 O O . ALA B 1 79 ? 16.234 -25.797 -9.5 1 96 79 ALA B O 1
ATOM 3128 N N . VAL B 1 80 ? 16.203 -24.047 -10.922 1 96.94 80 VAL B N 1
ATOM 3129 C CA . VAL B 1 80 ? 15.891 -23.062 -9.898 1 96.94 80 VAL B CA 1
ATOM 3130 C C . VAL B 1 80 ? 14.516 -23.344 -9.305 1 96.94 80 VAL B C 1
ATOM 3132 O O . VAL B 1 80 ? 14.281 -23.094 -8.117 1 96.94 80 VAL B O 1
ATOM 3135 N N . THR B 1 81 ? 13.602 -23.969 -10.07 1 97.81 81 THR B N 1
ATOM 3136 C CA . THR B 1 81 ? 12.289 -24.297 -9.531 1 97.81 81 THR B CA 1
ATOM 3137 C C . THR B 1 81 ? 12.414 -25.203 -8.312 1 97.81 81 THR B C 1
ATOM 3139 O O . THR B 1 81 ? 11.914 -24.875 -7.234 1 97.81 81 THR B O 1
ATOM 3142 N N . THR B 1 82 ? 13.125 -26.25 -8.5 1 97.81 82 THR B N 1
ATOM 3143 C CA . THR B 1 82 ? 13.32 -27.219 -7.41 1 97.81 82 THR B CA 1
ATOM 3144 C C . THR B 1 82 ? 14.07 -26.562 -6.25 1 97.81 82 THR B C 1
ATOM 3146 O O . THR B 1 82 ? 13.727 -26.781 -5.086 1 97.81 82 THR B O 1
ATOM 3149 N N . GLN B 1 83 ? 15.062 -25.797 -6.555 1 97.5 83 GLN B N 1
ATOM 3150 C CA . GLN B 1 83 ? 15.883 -25.141 -5.535 1 97.5 83 GLN B CA 1
ATOM 3151 C C . GLN B 1 83 ? 15.062 -24.141 -4.734 1 97.5 83 GLN B C 1
ATOM 3153 O O . GLN B 1 83 ? 15.211 -24.047 -3.514 1 97.5 83 GLN B O 1
ATOM 3158 N N . MET B 1 84 ? 14.164 -23.422 -5.367 1 98 84 MET B N 1
ATOM 3159 C CA . MET B 1 84 ? 13.32 -22.453 -4.672 1 98 84 MET B CA 1
ATOM 3160 C C . MET B 1 84 ? 12.289 -23.156 -3.803 1 98 84 MET B C 1
ATOM 3162 O O . MET B 1 84 ? 11.945 -22.672 -2.723 1 98 84 MET B O 1
ATOM 3166 N N . VAL B 1 85 ? 11.742 -24.266 -4.293 1 98.5 85 VAL B N 1
ATOM 3167 C CA . VAL B 1 85 ? 10.82 -25.031 -3.461 1 98.5 85 VAL B CA 1
ATOM 3168 C C . VAL B 1 85 ? 11.523 -25.469 -2.176 1 98.5 85 VAL B C 1
ATOM 3170 O O . VAL B 1 85 ? 10.961 -25.359 -1.084 1 98.5 85 VAL B O 1
ATOM 3173 N N . ALA B 1 86 ? 12.719 -25.938 -2.324 1 98.06 86 ALA B N 1
ATOM 3174 C CA . ALA B 1 86 ? 13.5 -26.266 -1.141 1 98.06 86 ALA B CA 1
ATOM 3175 C C . ALA B 1 86 ? 13.68 -25.047 -0.235 1 98.06 86 ALA B C 1
ATOM 3177 O O . ALA B 1 86 ? 13.586 -25.156 0.99 1 98.06 86 ALA B O 1
ATOM 3178 N N . ASN B 1 87 ? 13.953 -23.938 -0.788 1 98.12 87 ASN B N 1
ATOM 3179 C CA . ASN B 1 87 ? 14.109 -22.688 -0.041 1 98.12 87 ASN B CA 1
ATOM 3180 C C . ASN B 1 87 ? 12.836 -22.312 0.708 1 98.12 87 ASN B C 1
ATOM 3182 O O . ASN B 1 87 ? 12.891 -21.859 1.848 1 98.12 87 ASN B O 1
ATOM 3186 N N . PHE B 1 88 ? 11.664 -22.516 0.031 1 98.62 88 PHE B N 1
ATOM 3187 C CA . PHE B 1 88 ? 10.391 -22.297 0.716 1 98.62 88 PHE B CA 1
ATOM 3188 C C . PHE B 1 88 ? 10.297 -23.172 1.961 1 98.62 88 PHE B C 1
ATOM 3190 O O . PHE B 1 88 ? 9.922 -22.703 3.033 1 98.62 88 PHE B O 1
ATOM 3197 N N . LEU B 1 89 ? 10.633 -24.406 1.76 1 98.19 89 LEU B N 1
ATOM 3198 C CA . LEU B 1 89 ? 10.484 -25.391 2.822 1 98.19 89 LEU B CA 1
ATOM 3199 C C . LEU B 1 89 ? 11.445 -25.094 3.971 1 98.19 89 LEU B C 1
ATOM 3201 O O . LEU B 1 89 ? 11.188 -25.484 5.113 1 98.19 89 LEU B O 1
ATOM 3205 N N . HIS B 1 90 ? 12.477 -24.359 3.691 1 97.25 90 HIS B N 1
ATOM 3206 C CA . HIS B 1 90 ? 13.453 -24 4.715 1 97.25 90 HIS B CA 1
ATOM 3207 C C . HIS B 1 90 ? 13.18 -22.609 5.273 1 97.25 90 HIS B C 1
ATOM 3209 O O . HIS B 1 90 ? 13.914 -22.125 6.141 1 97.25 90 HIS B O 1
ATOM 3215 N N . GLY B 1 91 ? 12.219 -21.875 4.77 1 98.06 91 GLY B N 1
ATOM 3216 C CA . GLY B 1 91 ? 11.742 -20.641 5.355 1 98.06 91 GLY B CA 1
ATOM 3217 C C . GLY B 1 91 ? 12.523 -19.422 4.883 1 98.06 91 GLY B C 1
ATOM 3218 O O . GLY B 1 91 ? 12.5 -18.375 5.535 1 98.06 91 GLY B O 1
ATOM 3219 N N . GLY B 1 92 ? 13.211 -19.531 3.742 1 98.25 92 GLY B N 1
ATOM 3220 C CA . GLY B 1 92 ? 14.172 -18.484 3.391 1 98.25 92 GLY B CA 1
ATOM 3221 C C . GLY B 1 92 ? 13.656 -17.531 2.326 1 98.25 92 GLY B C 1
ATOM 3222 O O . GLY B 1 92 ? 14.242 -16.484 2.092 1 98.25 92 GLY B O 1
ATOM 3223 N N . ALA B 1 93 ? 12.516 -17.859 1.688 1 98.69 93 ALA B N 1
ATOM 3224 C CA . ALA B 1 93 ? 12.031 -17.062 0.568 1 98.69 93 ALA B CA 1
ATOM 3225 C C . ALA B 1 93 ? 11.227 -15.859 1.061 1 98.69 93 ALA B C 1
ATOM 3227 O O . ALA B 1 93 ? 10.906 -15.766 2.246 1 98.69 93 ALA B O 1
ATOM 3228 N N . ALA B 1 94 ? 10.961 -14.938 0.188 1 98.81 94 ALA B N 1
ATOM 3229 C CA . ALA B 1 94 ? 10.203 -13.734 0.513 1 98.81 94 ALA B CA 1
ATOM 3230 C C . ALA B 1 94 ? 8.852 -14.094 1.14 1 98.81 94 ALA B C 1
ATOM 3232 O O . ALA B 1 94 ? 8.469 -13.516 2.158 1 98.81 94 ALA B O 1
ATOM 3233 N N . ILE B 1 95 ? 8.172 -15.086 0.566 1 98.88 95 ILE B N 1
ATOM 3234 C CA . ILE B 1 95 ? 6.828 -15.422 1.02 1 98.88 95 ILE B CA 1
ATOM 3235 C C . ILE B 1 95 ? 6.891 -16 2.428 1 98.88 95 ILE B C 1
ATOM 3237 O O . ILE B 1 95 ? 5.957 -15.844 3.217 1 98.88 95 ILE B O 1
ATOM 3241 N N . ASN B 1 96 ? 7.988 -16.688 2.756 1 98.88 96 ASN B N 1
ATOM 3242 C CA . ASN B 1 96 ? 8.156 -17.188 4.117 1 98.88 96 ASN B CA 1
ATOM 3243 C C . ASN B 1 96 ? 8.219 -16.062 5.129 1 98.88 96 ASN B C 1
ATOM 3245 O O . ASN B 1 96 ? 7.539 -16.094 6.156 1 98.88 96 ASN B O 1
ATOM 3249 N N . VAL B 1 97 ? 9.023 -15.07 4.824 1 98.88 97 VAL B N 1
ATOM 3250 C CA . VAL B 1 97 ? 9.203 -13.922 5.703 1 98.88 97 VAL B CA 1
ATOM 3251 C C . VAL B 1 97 ? 7.883 -13.18 5.871 1 98.88 97 VAL B C 1
ATOM 3253 O O . VAL B 1 97 ? 7.496 -12.82 6.984 1 98.88 97 VAL B O 1
ATOM 3256 N N . LEU B 1 98 ? 7.207 -12.961 4.793 1 98.88 98 LEU B N 1
ATOM 3257 C CA . LEU B 1 98 ? 5.945 -12.227 4.805 1 98.88 98 LEU B CA 1
ATOM 3258 C C . LEU B 1 98 ? 4.875 -13 5.562 1 98.88 98 LEU B C 1
ATOM 3260 O O . LEU B 1 98 ? 4.121 -12.422 6.348 1 98.88 98 LEU B O 1
ATOM 3264 N N . ALA B 1 99 ? 4.762 -14.32 5.309 1 98.88 99 ALA B N 1
ATOM 3265 C CA . ALA B 1 99 ? 3.783 -15.148 6.012 1 98.88 99 ALA B CA 1
ATOM 3266 C C . ALA B 1 99 ? 4.012 -15.102 7.52 1 98.88 99 ALA B C 1
ATOM 3268 O O . ALA B 1 99 ? 3.055 -15.008 8.297 1 98.88 99 ALA B O 1
ATOM 3269 N N . GLN B 1 100 ? 5.242 -15.195 7.883 1 98.69 100 GLN B N 1
ATOM 3270 C CA . GLN B 1 100 ? 5.578 -15.117 9.305 1 98.69 100 GLN B CA 1
ATOM 3271 C C . GLN B 1 100 ? 5.156 -13.773 9.891 1 98.69 100 GLN B C 1
ATOM 3273 O O . GLN B 1 100 ? 4.555 -13.719 10.961 1 98.69 100 GLN B O 1
ATOM 3278 N N . ALA B 1 101 ? 5.445 -12.703 9.203 1 98.12 101 ALA B N 1
ATOM 3279 C CA . ALA B 1 101 ? 5.09 -11.359 9.656 1 98.12 101 ALA B CA 1
ATOM 3280 C C . ALA B 1 101 ? 3.58 -11.211 9.812 1 98.12 101 ALA B C 1
ATOM 3282 O O . ALA B 1 101 ? 3.104 -10.477 10.68 1 98.12 101 ALA B O 1
ATOM 3283 N N . LEU B 1 102 ? 2.83 -11.891 9 1 98.56 102 LEU B N 1
ATOM 3284 C CA . LEU B 1 102 ? 1.377 -11.773 8.969 1 98.56 102 LEU B CA 1
ATOM 3285 C C . LEU B 1 102 ? 0.729 -12.75 9.945 1 98.56 102 LEU B C 1
ATOM 3287 O O . LEU B 1 102 ? -0.472 -12.664 10.211 1 98.56 102 LEU B O 1
ATOM 3291 N N . GLY B 1 103 ? 1.49 -13.695 10.477 1 98.62 103 GLY B N 1
ATOM 3292 C CA . GLY B 1 103 ? 0.875 -14.812 11.18 1 98.62 103 GLY B CA 1
ATOM 3293 C C . GLY B 1 103 ? -0.009 -15.664 10.289 1 98.62 103 GLY B C 1
ATOM 3294 O O . GLY B 1 103 ? -1.038 -16.172 10.734 1 98.62 103 GLY B O 1
ATOM 3295 N N . ALA B 1 104 ? 0.349 -15.781 9.031 1 98.81 104 ALA B N 1
ATOM 3296 C CA . ALA B 1 104 ? -0.455 -16.5 8.055 1 98.81 104 ALA B CA 1
ATOM 3297 C C . ALA B 1 104 ? -0.021 -17.969 7.957 1 98.81 104 ALA B C 1
ATOM 3299 O O . ALA B 1 104 ? 1.141 -18.297 8.211 1 98.81 104 ALA B O 1
ATOM 3300 N N . THR B 1 105 ? -0.953 -18.844 7.637 1 98.75 105 THR B N 1
ATOM 3301 C CA . THR B 1 105 ? -0.623 -20.203 7.238 1 98.75 105 THR B CA 1
ATOM 3302 C C . THR B 1 105 ? 0.032 -20.219 5.859 1 98.75 105 THR B C 1
ATOM 3304 O O . THR B 1 105 ? -0.449 -19.562 4.93 1 98.75 105 THR B O 1
ATOM 3307 N N . LEU B 1 106 ? 1.146 -20.906 5.781 1 98.88 106 LEU B N 1
ATOM 3308 C CA . LEU B 1 106 ? 1.836 -21.062 4.504 1 98.88 106 LEU B CA 1
ATOM 3309 C C . LEU B 1 106 ? 2.035 -22.547 4.176 1 98.88 106 LEU B C 1
ATOM 3311 O O . LEU B 1 106 ? 2.547 -23.297 5 1 98.88 106 LEU B O 1
ATOM 3315 N N . GLU B 1 107 ? 1.594 -22.953 3.064 1 98.88 107 GLU B N 1
ATOM 3316 C CA . GLU B 1 107 ? 1.876 -24.297 2.596 1 98.88 107 GLU B CA 1
ATOM 3317 C C . GLU B 1 107 ? 2.465 -24.297 1.188 1 98.88 107 GLU B C 1
ATOM 3319 O O . GLU B 1 107 ? 2.184 -23.375 0.401 1 98.88 107 GLU B O 1
ATOM 3324 N N . VAL B 1 108 ? 3.246 -25.25 0.911 1 98.88 108 VAL B N 1
ATOM 3325 C CA . VAL B 1 108 ? 3.922 -25.422 -0.371 1 98.88 108 VAL B CA 1
ATOM 3326 C C . VAL B 1 108 ? 3.457 -26.719 -1.029 1 98.88 108 VAL B C 1
ATOM 3328 O O . VAL B 1 108 ? 3.525 -27.797 -0.422 1 98.88 108 VAL B O 1
ATOM 3331 N N . ILE B 1 109 ? 2.98 -26.625 -2.254 1 98.88 109 ILE B N 1
ATOM 3332 C CA . ILE B 1 109 ? 2.404 -27.781 -2.945 1 98.88 109 ILE B CA 1
ATOM 3333 C C . ILE B 1 109 ? 3.178 -28.047 -4.234 1 98.88 109 ILE B C 1
ATOM 3335 O O . ILE B 1 109 ? 3.303 -27.156 -5.082 1 98.88 109 ILE B O 1
ATOM 3339 N N . ASP B 1 110 ? 3.674 -29.219 -4.363 1 98.81 110 ASP B N 1
ATOM 3340 C CA . ASP B 1 110 ? 4.258 -29.703 -5.617 1 98.81 110 ASP B CA 1
ATOM 3341 C C . ASP B 1 110 ? 3.18 -30.234 -6.559 1 98.81 110 ASP B C 1
ATOM 3343 O O . ASP B 1 110 ? 2.631 -31.312 -6.328 1 98.81 110 ASP B O 1
ATOM 3347 N N . VAL B 1 111 ? 3.002 -29.484 -7.613 1 98.69 111 VAL B N 1
ATOM 3348 C CA . VAL B 1 111 ? 1.963 -29.891 -8.547 1 98.69 111 VAL B CA 1
ATOM 3349 C C . VAL B 1 111 ? 2.602 -30.391 -9.844 1 98.69 111 VAL B C 1
ATOM 3351 O O . VAL B 1 111 ? 1.903 -30.859 -10.75 1 98.69 111 VAL B O 1
ATOM 3354 N N . GLY B 1 112 ? 3.887 -30.328 -9.891 1 98.5 112 GLY B N 1
ATOM 3355 C CA . GLY B 1 112 ? 4.543 -30.859 -11.078 1 98.5 112 GLY B CA 1
ATOM 3356 C C . GLY B 1 112 ? 5.957 -30.344 -11.258 1 98.5 112 GLY B C 1
ATOM 3357 O O . GLY B 1 112 ? 6.348 -29.953 -12.359 1 98.5 112 GLY B O 1
ATOM 3358 N N . VAL B 1 113 ? 6.73 -30.25 -10.188 1 98.19 113 VAL B N 1
ATOM 3359 C CA . VAL B 1 113 ? 8.148 -29.922 -10.273 1 98.19 113 VAL B CA 1
ATOM 3360 C C . VAL B 1 113 ? 8.898 -31.047 -10.969 1 98.19 113 VAL B C 1
ATOM 3362 O O . VAL B 1 113 ? 8.641 -32.219 -10.719 1 98.19 113 VAL B O 1
ATOM 3365 N N . LYS B 1 114 ? 9.734 -30.703 -11.812 1 96.94 114 LYS B N 1
ATOM 3366 C CA . LYS B 1 114 ? 10.398 -31.672 -12.68 1 96.94 114 LYS B CA 1
ATOM 3367 C C . LYS B 1 114 ? 11.234 -32.656 -11.875 1 96.94 114 LYS B C 1
ATOM 3369 O O . LYS B 1 114 ? 11.18 -33.875 -12.094 1 96.94 114 LYS B O 1
ATOM 3374 N N . THR B 1 115 ? 12.039 -32.125 -10.969 1 93.62 115 THR B N 1
ATOM 3375 C CA . THR B 1 115 ? 12.883 -32.938 -10.117 1 93.62 115 THR B CA 1
ATOM 3376 C C . THR B 1 115 ? 12.164 -33.312 -8.82 1 93.62 115 THR B C 1
ATOM 3378 O O . THR B 1 115 ? 11.695 -32.406 -8.102 1 93.62 115 THR B O 1
ATOM 3381 N N . ALA B 1 116 ? 12.133 -34.5 -8.531 1 85.88 116 ALA B N 1
ATOM 3382 C CA . ALA B 1 116 ? 11.43 -34.969 -7.355 1 85.88 116 ALA B CA 1
ATOM 3383 C C . ALA B 1 116 ? 12.008 -34.375 -6.074 1 85.88 116 ALA B C 1
ATOM 3385 O O . ALA B 1 116 ? 13.227 -34.25 -5.945 1 85.88 116 ALA B O 1
ATOM 3386 N N . LEU B 1 117 ? 11.133 -33.906 -5.27 1 91.06 117 LEU B N 1
ATOM 3387 C CA . LEU B 1 117 ? 11.484 -33.406 -3.939 1 91.06 117 LEU B CA 1
ATOM 3388 C C . LEU B 1 117 ? 10.672 -34.125 -2.867 1 91.06 117 LEU B C 1
ATOM 3390 O O . LEU B 1 117 ? 9.5 -34.438 -3.08 1 91.06 117 LEU B O 1
ATOM 3394 N N . THR B 1 118 ? 11.406 -34.5 -1.76 1 91.5 118 THR B N 1
ATOM 3395 C CA . THR B 1 118 ? 10.719 -35.062 -0.605 1 91.5 118 THR B CA 1
ATOM 3396 C C . THR B 1 118 ? 11.016 -34.25 0.652 1 91.5 118 THR B C 1
ATOM 3398 O O . THR B 1 118 ? 12.18 -34.031 0.992 1 91.5 118 THR B O 1
ATOM 3401 N N . HIS B 1 119 ? 10.031 -33.844 1.236 1 94.88 119 HIS B N 1
ATOM 3402 C CA . HIS B 1 119 ? 10.07 -33.094 2.496 1 94.88 119 HIS B CA 1
ATOM 3403 C C . HIS B 1 119 ? 8.773 -33.281 3.275 1 94.88 119 HIS B C 1
ATOM 3405 O O . HIS B 1 119 ? 7.688 -33.312 2.689 1 94.88 119 HIS B O 1
ATOM 3411 N N . PRO B 1 120 ? 8.844 -33.406 4.605 1 95.75 120 PRO B N 1
ATOM 3412 C CA . PRO B 1 120 ? 7.637 -33.656 5.391 1 95.75 120 PRO B CA 1
ATOM 3413 C C . PRO B 1 120 ? 6.602 -32.562 5.266 1 95.75 120 PRO B C 1
ATOM 3415 O O . PRO B 1 120 ? 5.398 -32.812 5.391 1 95.75 120 PRO B O 1
ATOM 3418 N N . ALA B 1 121 ? 7.035 -31.328 4.996 1 97 121 ALA B N 1
ATOM 3419 C CA . ALA B 1 121 ? 6.121 -30.188 4.941 1 97 121 ALA B CA 1
ATOM 3420 C C . ALA B 1 121 ? 5.656 -29.922 3.512 1 97 121 ALA B C 1
ATOM 3422 O O . ALA B 1 121 ? 4.832 -29.031 3.275 1 97 121 ALA B O 1
ATOM 3423 N N . LEU B 1 122 ? 6.16 -30.672 2.588 1 98.38 122 LEU B N 1
ATOM 3424 C CA . LEU B 1 122 ? 5.762 -30.516 1.195 1 98.38 122 LEU B CA 1
ATOM 3425 C C . LEU B 1 122 ? 4.512 -31.328 0.885 1 98.38 122 LEU B C 1
ATOM 3427 O O . LEU B 1 122 ? 4.469 -32.531 1.155 1 98.38 122 LEU B O 1
ATOM 3431 N N . ILE B 1 123 ? 3.498 -30.703 0.425 1 98.5 123 ILE B N 1
ATOM 3432 C CA . ILE B 1 123 ? 2.316 -31.406 -0.055 1 98.5 123 ILE B CA 1
ATOM 3433 C C . ILE B 1 123 ? 2.518 -31.812 -1.512 1 98.5 123 ILE B C 1
ATOM 3435 O O . ILE B 1 123 ? 2.779 -30.969 -2.371 1 98.5 123 ILE B O 1
ATOM 3439 N N . SER B 1 124 ? 2.461 -33.094 -1.794 1 98.06 124 SER B N 1
ATOM 3440 C CA . SER B 1 124 ? 2.674 -33.625 -3.143 1 98.06 124 SER B CA 1
ATOM 3441 C C . SER B 1 124 ? 1.351 -33.969 -3.812 1 98.06 124 SER B C 1
ATOM 3443 O O . SER B 1 124 ? 0.684 -34.938 -3.41 1 98.06 124 SER B O 1
ATOM 3445 N N . GLN B 1 125 ? 0.965 -33.219 -4.754 1 97.94 125 GLN B N 1
ATOM 3446 C CA . GLN B 1 125 ? -0.187 -33.469 -5.617 1 97.94 125 GLN B CA 1
ATOM 3447 C C . GLN B 1 125 ? 0.164 -33.219 -7.082 1 97.94 125 GLN B C 1
ATOM 3449 O O . GLN B 1 125 ? -0.398 -32.344 -7.727 1 97.94 125 GLN B O 1
ATOM 3454 N N . ARG B 1 126 ? 0.919 -34.125 -7.602 1 97.88 126 ARG B N 1
ATOM 3455 C CA . ARG B 1 126 ? 1.663 -33.906 -8.844 1 97.88 126 ARG B CA 1
ATOM 3456 C C . ARG B 1 126 ? 0.833 -34.312 -10.055 1 97.88 126 ARG B C 1
ATOM 3458 O O . ARG B 1 126 ? 0.215 -35.375 -10.055 1 97.88 126 ARG B O 1
ATOM 3465 N N . ALA B 1 127 ? 0.859 -33.469 -11.023 1 98.19 127 ALA B N 1
ATOM 3466 C CA . ALA B 1 127 ? 0.223 -33.781 -12.305 1 98.19 127 ALA B CA 1
ATOM 3467 C C . ALA B 1 127 ? 1.237 -34.312 -13.305 1 98.19 127 ALA B C 1
ATOM 3469 O O . ALA B 1 127 ? 0.867 -34.75 -14.391 1 98.19 127 ALA B O 1
ATOM 3470 N N . GLY B 1 128 ? 2.502 -34.281 -12.961 1 97.56 128 GLY B N 1
ATOM 3471 C CA . GLY B 1 128 ? 3.582 -34.75 -13.812 1 97.56 128 GLY B CA 1
ATOM 3472 C C . GLY B 1 128 ? 4.934 -34.188 -13.43 1 97.56 128 GLY B C 1
ATOM 3473 O O . GLY B 1 128 ? 5.082 -33.594 -12.367 1 97.56 128 GLY B O 1
ATOM 3474 N N . ASP B 1 129 ? 5.898 -34.469 -14.305 1 97.25 129 ASP B N 1
ATOM 3475 C CA . ASP B 1 129 ? 7.254 -33.938 -14.133 1 97.25 129 ASP B CA 1
ATOM 3476 C C . ASP B 1 129 ? 7.488 -32.719 -15.016 1 97.25 129 ASP B C 1
ATOM 3478 O O . ASP B 1 129 ? 8.422 -32.688 -15.82 1 97.25 129 ASP B O 1
ATOM 3482 N N . GLY B 1 130 ? 6.637 -31.734 -14.766 1 98.06 130 GLY B N 1
ATOM 3483 C CA . GLY B 1 130 ? 6.621 -30.562 -15.625 1 98.06 130 GLY B CA 1
ATOM 3484 C C . GLY B 1 130 ? 5.691 -30.703 -16.812 1 98.06 130 GLY B C 1
ATOM 3485 O O . GLY B 1 130 ? 5.406 -31.812 -17.25 1 98.06 130 GLY B O 1
ATOM 3486 N N . THR B 1 131 ? 5.23 -29.625 -17.297 1 98.69 131 THR B N 1
ATOM 3487 C CA . THR B 1 131 ? 4.402 -29.672 -18.5 1 98.69 131 THR B CA 1
ATOM 3488 C C . THR B 1 131 ? 5.246 -30.031 -19.719 1 98.69 131 THR B C 1
ATOM 3490 O O . THR B 1 131 ? 6.477 -30.031 -19.656 1 98.69 131 THR B O 1
ATOM 3493 N N . ALA B 1 132 ? 4.539 -30.375 -20.766 1 98.62 132 ALA B N 1
ATOM 3494 C CA . ALA B 1 132 ? 5.207 -30.469 -22.062 1 98.62 132 ALA B CA 1
ATOM 3495 C C . ALA B 1 132 ? 5.574 -29.094 -22.594 1 98.62 132 ALA B C 1
ATOM 3497 O O . ALA B 1 132 ? 5.176 -28.078 -22.031 1 98.62 132 ALA B O 1
ATOM 3498 N N . ASN B 1 133 ? 6.484 -29.078 -23.578 1 98.81 133 ASN B N 1
ATOM 3499 C CA . ASN B 1 133 ? 6.828 -27.828 -24.25 1 98.81 133 ASN B CA 1
ATOM 3500 C C . ASN B 1 133 ? 5.676 -27.328 -25.125 1 98.81 133 ASN B C 1
ATOM 3502 O O . ASN B 1 133 ? 5.434 -27.859 -26.203 1 98.81 133 ASN B O 1
ATOM 3506 N N . SER B 1 134 ? 5.012 -26.281 -24.656 1 98.81 134 SER B N 1
ATOM 3507 C CA . SER B 1 134 ? 3.797 -25.781 -25.297 1 98.81 134 SER B CA 1
ATOM 3508 C C . SER B 1 134 ? 4.09 -25.219 -26.688 1 98.81 134 SER B C 1
ATOM 3510 O O . SER B 1 134 ? 3.174 -25 -27.484 1 98.81 134 SER B O 1
ATOM 3512 N N . ALA B 1 135 ? 5.32 -24.969 -27 1 98.69 135 ALA B N 1
ATOM 3513 C CA . ALA B 1 135 ? 5.695 -24.516 -28.328 1 98.69 135 ALA B CA 1
ATOM 3514 C C . ALA B 1 135 ? 5.668 -25.672 -29.328 1 98.69 135 ALA B C 1
ATOM 3516 O O . ALA B 1 135 ? 5.707 -25.453 -30.547 1 98.69 135 ALA B O 1
ATOM 3517 N N . LEU B 1 136 ? 5.574 -26.906 -28.812 1 98.56 136 LEU B N 1
ATOM 3518 C CA . LEU B 1 136 ? 5.637 -28.078 -29.672 1 98.56 136 LEU B CA 1
ATOM 3519 C C . LEU B 1 136 ? 4.387 -28.938 -29.516 1 98.56 136 LEU B C 1
ATOM 3521 O O . LEU B 1 136 ? 3.969 -29.625 -30.453 1 98.56 136 LEU B O 1
ATOM 3525 N N . HIS B 1 137 ? 3.844 -29.016 -28.281 1 97.69 137 HIS B N 1
ATOM 3526 C CA . HIS B 1 137 ? 2.705 -29.844 -27.891 1 97.69 137 HIS B CA 1
ATOM 3527 C C . HIS B 1 137 ? 1.802 -29.094 -26.906 1 97.69 137 HIS B C 1
ATOM 3529 O O . HIS B 1 137 ? 2.203 -28.094 -26.328 1 97.69 137 HIS B O 1
ATOM 3535 N N . PRO B 1 138 ? 0.511 -29.641 -26.812 1 98.75 138 PRO B N 1
ATOM 3536 C CA . PRO B 1 138 ? -0.228 -29.109 -25.656 1 98.75 138 PRO B CA 1
ATOM 3537 C C . PRO B 1 138 ? 0.534 -29.266 -24.344 1 98.75 138 PRO B C 1
ATOM 3539 O O . PRO B 1 138 ? 1.18 -30.297 -24.125 1 98.75 138 PRO B O 1
ATOM 3542 N N . ALA B 1 139 ? 0.527 -28.234 -23.516 1 98.88 139 ALA B N 1
ATOM 3543 C CA . ALA B 1 139 ? 1.309 -28.188 -22.281 1 98.88 139 ALA B CA 1
ATOM 3544 C C . ALA B 1 139 ? 0.95 -29.359 -21.375 1 98.88 139 ALA B C 1
ATOM 3546 O O . ALA B 1 139 ? 1.798 -29.859 -20.625 1 98.88 139 ALA B O 1
ATOM 3547 N N . MET B 1 140 ? -0.317 -29.781 -21.328 1 98.56 140 MET B N 1
ATOM 3548 C CA . MET B 1 140 ? -0.722 -30.875 -20.453 1 98.56 140 MET B CA 1
ATOM 3549 C C . MET B 1 140 ? -1.883 -31.656 -21.062 1 98.56 140 MET B C 1
ATOM 3551 O O . MET B 1 140 ? -2.57 -31.156 -21.969 1 98.56 140 MET B O 1
ATOM 3555 N N . SER B 1 141 ? -2.066 -32.906 -20.672 1 98.75 141 SER B N 1
ATOM 3556 C CA . SER B 1 141 ? -3.223 -33.719 -21.047 1 98.75 141 SER B CA 1
ATOM 3557 C C . SER B 1 141 ? -4.461 -33.312 -20.25 1 98.75 141 SER B C 1
ATOM 3559 O O . SER B 1 141 ? -4.363 -32.531 -19.297 1 98.75 141 SER B O 1
ATOM 3561 N N . HIS B 1 142 ? -5.574 -33.844 -20.734 1 98.25 142 HIS B N 1
ATOM 3562 C CA . HIS B 1 142 ? -6.801 -33.594 -19.984 1 98.25 142 HIS B CA 1
ATOM 3563 C C . HIS B 1 142 ? -6.719 -34.156 -18.562 1 98.25 142 HIS B C 1
ATOM 3565 O O . HIS B 1 142 ? -7.184 -33.5 -17.625 1 98.25 142 HIS B O 1
ATOM 3571 N N . ALA B 1 143 ? -6.164 -35.281 -18.438 1 98.5 143 ALA B N 1
ATOM 3572 C CA . ALA B 1 143 ? -6.02 -35.906 -17.125 1 98.5 143 ALA B CA 1
ATOM 3573 C C . ALA B 1 143 ? -5.125 -35.062 -16.203 1 98.5 143 ALA B C 1
ATOM 3575 O O . ALA B 1 143 ? -5.426 -34.906 -15.031 1 98.5 143 ALA B O 1
ATOM 3576 N N . GLN B 1 144 ? -4.039 -34.594 -16.75 1 98.75 144 GLN B N 1
ATOM 3577 C CA . GLN B 1 144 ? -3.115 -33.75 -16 1 98.75 144 GLN B CA 1
ATOM 3578 C C . GLN B 1 144 ? -3.779 -32.438 -15.578 1 98.75 144 GLN B C 1
ATOM 3580 O O . GLN B 1 144 ? -3.602 -31.984 -14.445 1 98.75 144 GLN B O 1
ATOM 3585 N N . LEU B 1 145 ? -4.5 -31.844 -16.484 1 98.75 145 LEU B N 1
ATOM 3586 C CA . LEU B 1 145 ? -5.246 -30.625 -16.156 1 98.75 145 LEU B CA 1
ATOM 3587 C C . LEU B 1 145 ? -6.184 -30.859 -14.984 1 98.75 145 LEU B C 1
ATOM 3589 O O . LEU B 1 145 ? -6.238 -30.047 -14.062 1 98.75 145 LEU B O 1
ATOM 3593 N N . HIS B 1 146 ? -6.906 -31.969 -15.031 1 98.5 146 HIS B N 1
ATOM 3594 C CA . HIS B 1 146 ? -7.844 -32.281 -13.961 1 98.5 146 HIS B CA 1
ATOM 3595 C C . HIS B 1 146 ? -7.129 -32.438 -12.625 1 98.5 146 HIS B C 1
ATOM 3597 O O . HIS B 1 146 ? -7.605 -31.938 -11.602 1 98.5 146 HIS B O 1
ATOM 3603 N N . LEU B 1 147 ? -6.02 -33.094 -12.648 1 98.56 147 LEU B N 1
ATOM 3604 C CA . LEU B 1 147 ? -5.246 -33.312 -11.43 1 98.56 147 LEU B CA 1
ATOM 3605 C C . LEU B 1 147 ? -4.773 -31.969 -10.859 1 98.56 147 LEU B C 1
ATOM 3607 O O . LEU B 1 147 ? -4.852 -31.75 -9.648 1 98.56 147 LEU B O 1
ATOM 3611 N N . ALA B 1 148 ? -4.281 -31.125 -11.703 1 98.81 148 ALA B N 1
ATOM 3612 C CA . ALA B 1 148 ? -3.758 -29.828 -11.266 1 98.81 148 ALA B CA 1
ATOM 3613 C C . ALA B 1 148 ? -4.871 -28.953 -10.711 1 98.81 148 ALA B C 1
ATOM 3615 O O . ALA B 1 148 ? -4.703 -28.312 -9.672 1 98.81 148 ALA B O 1
ATOM 3616 N N . LEU B 1 149 ? -6.004 -28.891 -11.406 1 98.88 149 LEU B N 1
ATOM 3617 C CA . LEU B 1 149 ? -7.156 -28.141 -10.914 1 98.88 149 LEU B CA 1
ATOM 3618 C C . LEU B 1 149 ? -7.605 -28.672 -9.555 1 98.88 149 LEU B C 1
ATOM 3620 O O . LEU B 1 149 ? -7.926 -27.875 -8.656 1 98.88 149 LEU B O 1
ATOM 3624 N N . GLN B 1 150 ? -7.602 -29.938 -9.445 1 98.75 150 GLN B N 1
ATOM 3625 C CA . GLN B 1 150 ? -8.023 -30.562 -8.195 1 98.75 150 GLN B CA 1
ATOM 3626 C C . GLN B 1 150 ? -7.062 -30.219 -7.059 1 98.75 150 GLN B C 1
ATOM 3628 O O . GLN B 1 150 ? -7.484 -30.031 -5.914 1 98.75 150 GLN B O 1
ATOM 3633 N N . ALA B 1 151 ? -5.789 -30.203 -7.34 1 98.81 151 ALA B N 1
ATOM 3634 C CA . ALA B 1 151 ? -4.816 -29.797 -6.328 1 98.81 151 ALA B CA 1
ATOM 3635 C C . ALA B 1 151 ? -5.145 -28.422 -5.762 1 98.81 151 ALA B C 1
ATOM 3637 O O . ALA B 1 151 ? -5.027 -28.203 -4.555 1 98.81 151 ALA B O 1
ATOM 3638 N N . GLY B 1 152 ? -5.52 -27.516 -6.637 1 98.88 152 GLY B N 1
ATOM 3639 C CA . GLY B 1 152 ? -5.957 -26.203 -6.199 1 98.88 152 GLY B CA 1
ATOM 3640 C C . GLY B 1 152 ? -7.199 -26.25 -5.328 1 98.88 152 GLY B C 1
ATOM 3641 O O . GLY B 1 152 ? -7.254 -25.594 -4.289 1 98.88 152 GLY B O 1
ATOM 3642 N N . ALA B 1 153 ? -8.18 -27.031 -5.781 1 98.81 153 ALA B N 1
ATOM 3643 C CA . ALA B 1 153 ? -9.406 -27.172 -5.008 1 98.81 153 ALA B CA 1
ATOM 3644 C C . ALA B 1 153 ? -9.117 -27.734 -3.615 1 98.81 153 ALA B C 1
ATOM 3646 O O . ALA B 1 153 ? -9.711 -27.297 -2.629 1 98.81 153 ALA B O 1
ATOM 3647 N N . ASP B 1 154 ? -8.258 -28.656 -3.545 1 98.88 154 ASP B N 1
ATOM 3648 C CA . ASP B 1 154 ? -7.887 -29.25 -2.268 1 98.88 154 ASP B CA 1
ATOM 3649 C C . ASP B 1 154 ? -7.258 -28.219 -1.335 1 98.88 154 ASP B C 1
ATOM 3651 O O . ASP B 1 154 ? -7.5 -28.234 -0.127 1 98.88 154 ASP B O 1
ATOM 3655 N N . ALA B 1 155 ? -6.418 -27.359 -1.854 1 98.94 155 ALA B N 1
ATOM 3656 C CA . ALA B 1 155 ? -5.824 -26.281 -1.056 1 98.94 155 ALA B CA 1
ATOM 3657 C C . ALA B 1 155 ? -6.898 -25.375 -0.476 1 98.94 155 ALA B C 1
ATOM 3659 O O . ALA B 1 155 ? -6.844 -25 0.699 1 98.94 155 ALA B O 1
ATOM 3660 N N . ALA B 1 156 ? -7.848 -25 -1.309 1 98.88 156 ALA B N 1
ATOM 3661 C CA . ALA B 1 156 ? -8.961 -24.172 -0.84 1 98.88 156 ALA B CA 1
ATOM 3662 C C . ALA B 1 156 ? -9.758 -24.891 0.242 1 98.88 156 ALA B C 1
ATOM 3664 O O . ALA B 1 156 ? -10.211 -24.281 1.206 1 98.88 156 ALA B O 1
ATOM 3665 N N . ASN B 1 157 ? -9.969 -26.219 0.023 1 98.88 157 ASN B N 1
ATOM 3666 C CA . ASN B 1 157 ? -10.656 -27.016 1.041 1 98.88 157 ASN B CA 1
ATOM 3667 C C . ASN B 1 157 ? -9.898 -26.984 2.369 1 98.88 157 ASN B C 1
ATOM 3669 O O . ASN B 1 157 ? -10.516 -26.891 3.434 1 98.88 157 ASN B O 1
ATOM 3673 N N . ARG B 1 158 ? -8.57 -27.094 2.326 1 98.88 158 ARG B N 1
ATOM 3674 C CA . ARG B 1 158 ? -7.777 -27 3.547 1 98.88 158 ARG B CA 1
ATOM 3675 C C . ARG B 1 158 ? -7.918 -25.625 4.195 1 98.88 158 ARG B C 1
ATOM 3677 O O . ARG B 1 158 ? -8.047 -25.516 5.414 1 98.88 158 ARG B O 1
ATOM 3684 N N . ALA B 1 159 ? -7.898 -24.578 3.398 1 98.88 159 ALA B N 1
ATOM 3685 C CA . ALA B 1 159 ? -8.109 -23.234 3.91 1 98.88 159 ALA B CA 1
ATOM 3686 C C . ALA B 1 159 ? -9.461 -23.109 4.609 1 98.88 159 ALA B C 1
ATOM 3688 O O . ALA B 1 159 ? -9.562 -22.516 5.68 1 98.88 159 ALA B O 1
ATOM 3689 N N . HIS B 1 160 ? -10.477 -23.656 3.967 1 98.81 160 HIS B N 1
ATOM 3690 C CA . HIS B 1 160 ? -11.82 -23.625 4.531 1 98.81 160 HIS B CA 1
ATOM 3691 C C . HIS B 1 160 ? -11.875 -24.375 5.863 1 98.81 160 HIS B C 1
ATOM 3693 O O . HIS B 1 160 ? -12.469 -23.891 6.828 1 98.81 160 HIS B O 1
ATOM 3699 N N . THR B 1 161 ? -11.266 -25.531 5.852 1 98.69 161 THR B N 1
ATOM 3700 C CA . THR B 1 161 ? -11.227 -26.344 7.066 1 98.69 161 THR B CA 1
ATOM 3701 C C . THR B 1 161 ? -10.547 -25.578 8.203 1 98.69 161 THR B C 1
ATOM 3703 O O . THR B 1 161 ? -10.938 -25.719 9.359 1 98.69 161 THR B O 1
ATOM 3706 N N . GLN B 1 162 ? -9.617 -24.766 7.855 1 98.38 162 GLN B N 1
ATOM 3707 C CA . GLN B 1 162 ? -8.883 -23.969 8.844 1 98.38 162 GLN B CA 1
ATOM 3708 C C . GLN B 1 162 ? -9.562 -22.641 9.102 1 98.38 162 GLN B C 1
ATOM 3710 O O . GLN B 1 162 ? -9 -21.766 9.766 1 98.38 162 GLN B O 1
ATOM 3715 N N . GLN B 1 163 ? -10.719 -22.438 8.508 1 98.25 163 GLN B N 1
ATOM 3716 C CA . GLN B 1 163 ? -11.555 -21.266 8.727 1 98.25 163 GLN B CA 1
ATOM 3717 C C . GLN B 1 163 ? -10.836 -19.984 8.289 1 98.25 163 GLN B C 1
ATOM 3719 O O . GLN B 1 163 ? -10.812 -19 9.016 1 98.25 163 GLN B O 1
ATOM 3724 N N . ALA B 1 164 ? -10.211 -20.078 7.121 1 98.75 164 ALA B N 1
ATOM 3725 C CA . ALA B 1 164 ? -9.5 -18.922 6.574 1 98.75 164 ALA B CA 1
ATOM 3726 C C . ALA B 1 164 ? -10.469 -17.781 6.258 1 98.75 164 ALA B C 1
ATOM 3728 O O . ALA B 1 164 ? -11.57 -18.016 5.766 1 98.75 164 ALA B O 1
ATOM 3729 N N . ASP B 1 165 ? -10.023 -16.516 6.551 1 98.69 165 ASP B N 1
ATOM 3730 C CA . ASP B 1 165 ? -10.766 -15.305 6.191 1 98.69 165 ASP B CA 1
ATOM 3731 C C . ASP B 1 165 ? -10.398 -14.836 4.785 1 98.69 165 ASP B C 1
ATOM 3733 O O . ASP B 1 165 ? -11.141 -14.062 4.168 1 98.69 165 ASP B O 1
ATOM 3737 N N . LEU B 1 166 ? -9.289 -15.242 4.379 1 98.88 166 LEU B N 1
ATOM 3738 C CA . LEU B 1 166 ? -8.703 -14.781 3.121 1 98.88 166 LEU B CA 1
ATOM 3739 C C . LEU B 1 166 ? -7.789 -15.852 2.527 1 98.88 166 LEU B C 1
ATOM 3741 O O . LEU B 1 166 ? -7.012 -16.484 3.248 1 98.88 166 LEU B O 1
ATOM 3745 N N . PHE B 1 167 ? -7.918 -16.094 1.229 1 98.94 167 PHE B N 1
ATOM 3746 C CA . PHE B 1 167 ? -7.051 -17.031 0.527 1 98.94 167 PHE B CA 1
ATOM 3747 C C . PHE B 1 167 ? -6.098 -16.297 -0.405 1 98.94 167 PHE B C 1
ATOM 3749 O O . PHE B 1 167 ? -6.512 -15.422 -1.163 1 98.94 167 PHE B O 1
ATOM 3756 N N . ILE B 1 168 ? -4.84 -16.625 -0.313 1 98.94 168 ILE B N 1
ATOM 3757 C CA . ILE B 1 168 ? -3.812 -16.125 -1.22 1 98.94 168 ILE B CA 1
ATOM 3758 C C . ILE B 1 168 ? -3.125 -17.312 -1.916 1 98.94 168 ILE B C 1
ATOM 3760 O O . ILE B 1 168 ? -2.67 -18.25 -1.259 1 98.94 168 ILE B O 1
ATOM 3764 N N . GLY B 1 169 ? -3.143 -17.281 -3.201 1 98.94 169 GLY B N 1
ATOM 3765 C CA . GLY B 1 169 ? -2.371 -18.234 -3.98 1 98.94 169 GLY B CA 1
ATOM 3766 C C . GLY B 1 169 ? -1.097 -17.641 -4.555 1 98.94 169 GLY B C 1
ATOM 3767 O O . GLY B 1 169 ? -1.103 -16.531 -5.07 1 98.94 169 GLY B O 1
ATOM 3768 N N . GLY B 1 170 ? -0.032 -18.328 -4.441 1 98.75 170 GLY B N 1
ATOM 3769 C CA . GLY B 1 170 ? 1.236 -18 -5.07 1 98.75 170 GLY B CA 1
ATOM 3770 C C . GLY B 1 170 ? 1.74 -19.078 -6.004 1 98.75 170 GLY B C 1
ATOM 3771 O O . GLY B 1 170 ? 1.14 -20.156 -6.098 1 98.75 170 GLY B O 1
ATOM 3772 N N . GLU B 1 171 ? 2.842 -18.766 -6.719 1 98.75 171 GLU B N 1
ATOM 3773 C CA . GLU B 1 171 ? 3.346 -19.703 -7.719 1 98.75 171 GLU B CA 1
ATOM 3774 C C . GLU B 1 171 ? 4.871 -19.703 -7.746 1 98.75 171 GLU B C 1
ATOM 3776 O O . GLU B 1 171 ? 5.512 -18.766 -7.277 1 98.75 171 GLU B O 1
ATOM 3781 N N . MET B 1 172 ? 5.363 -20.781 -8.234 1 98.56 172 MET B N 1
ATOM 3782 C CA . MET B 1 172 ? 6.789 -20.969 -8.492 1 98.56 172 MET B CA 1
ATOM 3783 C C . MET B 1 172 ? 7.012 -21.875 -9.695 1 98.56 172 MET B C 1
ATOM 3785 O O . MET B 1 172 ? 6.5 -23 -9.727 1 98.56 172 MET B O 1
ATOM 3789 N N . GLY B 1 173 ? 7.711 -21.391 -10.641 1 98.19 173 GLY B N 1
ATOM 3790 C CA . GLY B 1 173 ? 8.062 -22.188 -11.812 1 98.19 173 GLY B CA 1
ATOM 3791 C C . GLY B 1 173 ? 8.82 -21.391 -12.859 1 98.19 173 GLY B C 1
ATOM 3792 O O . GLY B 1 173 ? 8.328 -20.375 -13.352 1 98.19 173 GLY B O 1
ATOM 3793 N N . ILE B 1 174 ? 9.969 -21.891 -13.258 1 97.19 174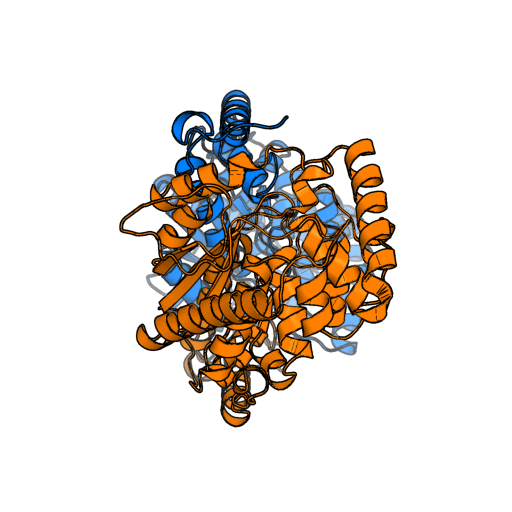 ILE B N 1
ATOM 3794 C CA . ILE B 1 174 ? 10.75 -21.219 -14.297 1 97.19 174 ILE B CA 1
ATOM 3795 C C . ILE B 1 174 ? 10 -21.281 -15.617 1 97.19 174 ILE B C 1
ATOM 3797 O O . ILE B 1 174 ? 9.484 -22.328 -16.016 1 97.19 174 ILE B O 1
ATOM 3801 N N . ALA B 1 175 ? 9.859 -20.125 -16.266 1 97.88 175 ALA B N 1
ATOM 3802 C CA . ALA B 1 175 ? 9.234 -19.938 -17.562 1 97.88 175 ALA B CA 1
ATOM 3803 C C . ALA B 1 175 ? 7.723 -19.75 -17.438 1 97.88 175 ALA B C 1
ATOM 3805 O O . ALA B 1 175 ? 7 -19.734 -18.422 1 97.88 175 ALA B O 1
ATOM 3806 N N . ASN B 1 176 ? 7.195 -19.547 -16.219 1 98.38 176 ASN B N 1
ATOM 3807 C CA . ASN B 1 176 ? 5.746 -19.422 -16.078 1 98.38 176 ASN B CA 1
ATOM 3808 C C . ASN B 1 176 ? 5.246 -18.062 -16.562 1 98.38 176 ASN B C 1
ATOM 3810 O O . ASN B 1 176 ? 4.062 -17.906 -16.875 1 98.38 176 ASN B O 1
ATOM 3814 N N . THR B 1 177 ? 6.125 -17.031 -16.703 1 98.31 177 THR B N 1
ATOM 3815 C CA . THR B 1 177 ? 5.699 -15.789 -17.328 1 98.31 177 THR B CA 1
ATOM 3816 C C . THR B 1 177 ? 5.387 -16 -18.797 1 98.31 177 THR B C 1
ATOM 3818 O O . THR B 1 177 ? 4.516 -15.328 -19.359 1 98.31 177 THR B O 1
ATOM 3821 N N . THR B 1 178 ? 6.09 -16.922 -19.453 1 98.69 178 THR B N 1
ATOM 3822 C CA . THR B 1 178 ? 5.812 -17.25 -20.844 1 98.69 178 THR B CA 1
ATOM 3823 C C . THR B 1 178 ? 4.43 -17.875 -20.984 1 98.69 178 THR B C 1
ATOM 3825 O O . THR B 1 178 ? 3.646 -17.484 -21.844 1 98.69 178 THR B O 1
ATOM 3828 N N . ALA B 1 179 ? 4.164 -18.828 -20.141 1 98.81 179 ALA B N 1
ATOM 3829 C CA . ALA B 1 179 ? 2.861 -19.484 -20.141 1 98.81 179 ALA B CA 1
ATOM 3830 C C . ALA B 1 179 ? 1.74 -18.484 -19.891 1 98.81 179 ALA B C 1
ATOM 3832 O O . ALA B 1 179 ? 0.735 -18.469 -20.609 1 98.81 179 ALA B O 1
ATOM 3833 N N . ALA B 1 180 ? 1.893 -17.641 -18.875 1 98.81 180 ALA B N 1
ATOM 3834 C CA . ALA B 1 180 ? 0.883 -16.641 -18.547 1 98.81 180 ALA B CA 1
ATOM 3835 C C . ALA B 1 180 ? 0.682 -15.664 -19.703 1 98.81 180 ALA B C 1
ATOM 3837 O O . ALA B 1 180 ? -0.45 -15.289 -20.016 1 98.81 180 ALA B O 1
ATOM 3838 N N . THR B 1 181 ? 1.774 -15.227 -20.328 1 98.81 181 THR B N 1
ATOM 3839 C CA . THR B 1 181 ? 1.708 -14.328 -21.469 1 98.81 181 THR B CA 1
ATOM 3840 C C . THR B 1 181 ? 0.896 -14.953 -22.609 1 98.81 181 THR B C 1
ATOM 3842 O O . THR B 1 181 ? 0.027 -14.297 -23.188 1 98.81 181 THR B O 1
ATOM 3845 N N . ALA B 1 182 ? 1.182 -16.219 -22.922 1 98.88 182 ALA B N 1
ATOM 3846 C CA . ALA B 1 182 ? 0.429 -16.906 -23.953 1 98.88 182 ALA B CA 1
ATOM 3847 C C . ALA B 1 182 ? -1.059 -16.953 -23.625 1 98.88 182 ALA B C 1
ATOM 3849 O O . ALA B 1 182 ? -1.905 -16.734 -24.484 1 98.88 182 ALA B O 1
ATOM 3850 N N . LEU B 1 183 ? -1.355 -17.25 -22.391 1 98.88 183 LEU B N 1
ATOM 3851 C CA . LEU B 1 183 ? -2.742 -17.312 -21.953 1 98.88 183 LEU B CA 1
ATOM 3852 C C . LEU B 1 183 ? -3.424 -15.953 -22.109 1 98.88 183 LEU B C 1
ATOM 3854 O O . LEU B 1 183 ? -4.551 -15.875 -22.609 1 98.88 183 LEU B O 1
ATOM 3858 N N . TYR B 1 184 ? -2.721 -14.867 -21.641 1 98.75 184 TYR B N 1
ATOM 3859 C CA . TYR B 1 184 ? -3.271 -13.523 -21.812 1 98.75 184 TYR B CA 1
ATOM 3860 C C . TYR B 1 184 ? -3.559 -13.242 -23.281 1 98.75 184 TYR B C 1
ATOM 3862 O O . TYR B 1 184 ? -4.637 -12.75 -23.625 1 98.75 184 TYR B O 1
ATOM 3870 N N . CYS B 1 185 ? -2.58 -13.539 -24.125 1 98.75 185 CYS B N 1
ATOM 3871 C CA . CYS B 1 185 ? -2.736 -13.273 -25.547 1 98.75 185 CYS B CA 1
ATOM 3872 C C . CYS B 1 185 ? -3.924 -14.039 -26.125 1 98.75 185 CYS B C 1
ATOM 3874 O O . CYS B 1 185 ? -4.734 -13.477 -26.859 1 98.75 185 CYS B O 1
ATOM 3876 N N . ALA B 1 186 ? -4.023 -15.273 -25.781 1 98.69 186 ALA B N 1
ATOM 3877 C CA . ALA B 1 186 ? -5.082 -16.141 -26.297 1 98.69 186 ALA B CA 1
ATOM 3878 C C . ALA B 1 186 ? -6.453 -15.672 -25.812 1 98.69 186 ALA B C 1
ATOM 3880 O O . ALA B 1 186 ? -7.395 -15.57 -26.594 1 98.69 186 ALA B O 1
ATOM 3881 N N . LEU B 1 187 ? -6.551 -15.359 -24.531 1 98.44 187 LEU B N 1
ATOM 3882 C CA . LEU B 1 187 ? -7.84 -15.102 -23.891 1 98.44 187 LEU B CA 1
ATOM 3883 C C . LEU B 1 187 ? -8.312 -13.688 -24.188 1 98.44 187 LEU B C 1
ATOM 3885 O O . LEU B 1 187 ? -9.516 -13.414 -24.172 1 98.44 187 LEU B O 1
ATOM 3889 N N . LEU B 1 188 ? -7.387 -12.766 -24.422 1 98.31 188 LEU B N 1
ATOM 3890 C CA . LEU B 1 188 ? -7.746 -11.359 -24.547 1 98.31 188 LEU B CA 1
ATOM 3891 C C . LEU B 1 188 ? -7.434 -10.836 -25.953 1 98.31 188 LEU B C 1
ATOM 3893 O O . LEU B 1 188 ? -7.574 -9.641 -26.219 1 98.31 188 LEU B O 1
ATOM 3897 N N . ASP B 1 189 ? -7.012 -11.75 -26.828 1 97.81 189 ASP B N 1
ATOM 3898 C CA . ASP B 1 189 ? -6.715 -11.406 -28.219 1 97.81 189 ASP B CA 1
ATOM 3899 C C . ASP B 1 189 ? -5.664 -10.297 -28.297 1 97.81 189 ASP B C 1
ATOM 3901 O O . ASP B 1 189 ? -5.898 -9.258 -28.906 1 97.81 189 ASP B O 1
ATOM 3905 N N . LEU B 1 190 ? -4.562 -10.547 -27.656 1 98.25 190 LEU B N 1
ATOM 3906 C CA . LEU B 1 190 ? -3.477 -9.57 -27.594 1 98.25 190 LEU B CA 1
ATOM 3907 C C . LEU B 1 190 ? -2.291 -10.031 -28.438 1 98.25 190 LEU B C 1
ATOM 3909 O O . LEU B 1 190 ? -2.15 -11.227 -28.719 1 98.25 190 LEU B O 1
ATOM 3913 N N . VAL B 1 191 ? -1.434 -9.102 -28.797 1 97.5 191 VAL B N 1
ATOM 3914 C CA . VAL B 1 191 ? -0.21 -9.398 -29.547 1 97.5 191 VAL B CA 1
ATOM 3915 C C . VAL B 1 191 ? 0.942 -9.625 -28.562 1 97.5 191 VAL B C 1
ATOM 3917 O O . VAL B 1 191 ? 1.098 -8.867 -27.594 1 97.5 191 VAL B O 1
ATOM 3920 N N . PRO B 1 192 ? 1.71 -10.672 -28.781 1 98.25 192 PRO B N 1
ATOM 3921 C CA . PRO B 1 192 ? 2.771 -11.031 -27.828 1 98.25 192 PRO B CA 1
ATOM 3922 C C . PRO B 1 192 ? 3.711 -9.867 -27.531 1 98.25 192 PRO B C 1
ATOM 3924 O O . PRO B 1 192 ? 4.145 -9.695 -26.391 1 98.25 192 PRO B O 1
ATOM 3927 N N . LEU B 1 193 ? 3.971 -9.008 -28.484 1 97.38 193 LEU B N 1
ATOM 3928 C CA . LEU B 1 193 ? 4.926 -7.914 -28.344 1 97.38 193 LEU B CA 1
ATOM 3929 C C . LEU B 1 193 ? 4.477 -6.934 -27.25 1 97.38 193 LEU B C 1
ATOM 3931 O O . LEU B 1 193 ? 5.309 -6.324 -26.578 1 97.38 193 LEU B O 1
ATOM 3935 N N . GLU B 1 194 ? 3.195 -6.824 -27.031 1 96 194 GLU B N 1
ATOM 3936 C CA . GLU B 1 194 ? 2.631 -5.859 -26.094 1 96 194 GLU B CA 1
ATOM 3937 C C . GLU B 1 194 ? 2.553 -6.441 -24.688 1 96 194 GLU B C 1
ATOM 3939 O O . GLU B 1 194 ? 2.418 -5.703 -23.703 1 96 194 GLU B O 1
ATOM 3944 N N . VAL B 1 195 ? 2.656 -7.688 -24.516 1 97.69 195 VAL B N 1
ATOM 3945 C CA . VAL B 1 195 ? 2.338 -8.375 -23.266 1 97.69 195 VAL B CA 1
ATOM 3946 C C . VAL B 1 195 ? 3.615 -8.938 -22.656 1 97.69 195 VAL B C 1
ATOM 3948 O O . VAL B 1 195 ? 3.732 -9.023 -21.422 1 97.69 195 VAL B O 1
ATOM 3951 N N . THR B 1 196 ? 4.594 -9.289 -23.5 1 98.06 196 THR B N 1
ATOM 3952 C CA . THR B 1 196 ? 5.77 -10.039 -23.078 1 98.06 196 THR B CA 1
ATOM 3953 C C . THR B 1 196 ? 6.754 -9.133 -22.344 1 98.06 196 THR B C 1
ATOM 3955 O O . THR B 1 196 ? 7.133 -8.078 -22.859 1 98.06 196 THR B O 1
ATOM 3958 N N . GLY B 1 197 ? 7.086 -9.5 -21.156 1 96.06 197 GLY B N 1
ATOM 3959 C CA . GLY B 1 197 ? 8.062 -8.766 -20.375 1 96.06 197 GLY B CA 1
ATOM 3960 C C . GLY B 1 197 ? 9.32 -9.562 -20.078 1 96.06 197 GLY B C 1
ATOM 3961 O O . GLY B 1 197 ? 9.539 -10.625 -20.672 1 96.06 197 GLY B O 1
ATOM 3962 N N . ALA B 1 198 ? 10.125 -9.047 -19.125 1 94.38 198 ALA B N 1
ATOM 3963 C CA . ALA B 1 198 ? 11.453 -9.586 -18.859 1 94.38 198 ALA B CA 1
ATOM 3964 C C . ALA B 1 198 ? 11.375 -10.828 -17.984 1 94.38 198 ALA B C 1
ATOM 3966 O O . ALA B 1 198 ? 12.305 -11.641 -17.969 1 94.38 198 ALA B O 1
ATOM 3967 N N . GLY B 1 199 ? 10.273 -10.953 -17.219 1 93.38 199 GLY B N 1
ATOM 3968 C CA . GLY B 1 199 ? 10.18 -12.062 -16.281 1 93.38 199 GLY B CA 1
ATOM 3969 C C . GLY B 1 199 ? 11.328 -12.109 -15.289 1 93.38 199 GLY B C 1
ATOM 3970 O O . GLY B 1 199 ? 11.539 -11.156 -14.539 1 93.38 199 GLY B O 1
ATOM 3971 N N . THR B 1 200 ? 12.156 -13.062 -15.406 1 88.88 200 THR B N 1
ATOM 3972 C CA . THR B 1 200 ? 13.258 -13.273 -14.469 1 88.88 200 THR B CA 1
ATOM 3973 C C . THR B 1 200 ? 14.406 -12.32 -14.766 1 88.88 200 THR B C 1
ATOM 3975 O O . THR B 1 200 ? 15.508 -12.477 -14.219 1 88.88 200 THR B O 1
ATOM 3978 N N . GLY B 1 201 ? 14.211 -11.398 -15.625 1 92.62 201 GLY B N 1
ATOM 3979 C CA . GLY B 1 201 ? 15.242 -10.398 -15.875 1 92.62 201 GLY B CA 1
ATOM 3980 C C . GLY B 1 201 ? 15.891 -10.547 -17.234 1 92.62 201 GLY B C 1
ATOM 3981 O O . GLY B 1 201 ? 17.094 -10.328 -17.375 1 92.62 201 GLY B O 1
ATOM 3982 N N . LEU B 1 202 ? 15.211 -10.977 -18.25 1 94.75 202 LEU B N 1
ATOM 3983 C CA . LEU B 1 202 ? 15.719 -11.07 -19.609 1 94.75 202 LEU B CA 1
ATOM 3984 C C . LEU B 1 202 ? 16.125 -9.695 -20.125 1 94.75 202 LEU B C 1
ATOM 3986 O O . LEU B 1 202 ? 15.508 -8.688 -19.781 1 94.75 202 LEU B O 1
ATOM 3990 N N . ASP B 1 203 ? 17.156 -9.734 -20.969 1 95.19 203 ASP B N 1
ATOM 3991 C CA . ASP B 1 203 ? 17.5 -8.5 -21.672 1 95.19 203 ASP B CA 1
ATOM 3992 C C . ASP B 1 203 ? 16.625 -8.328 -22.922 1 95.19 203 ASP B C 1
ATOM 3994 O O . ASP B 1 203 ? 15.68 -9.086 -23.141 1 95.19 203 ASP B O 1
ATOM 3998 N N . ARG B 1 204 ? 16.859 -7.34 -23.672 1 94.88 204 ARG B N 1
ATOM 3999 C CA . ARG B 1 204 ? 16.031 -6.992 -24.828 1 94.88 204 ARG B CA 1
ATOM 4000 C C . ARG B 1 204 ? 15.984 -8.141 -25.828 1 94.88 204 ARG B C 1
ATOM 4002 O O . ARG B 1 204 ? 14.922 -8.461 -26.359 1 94.88 204 ARG B O 1
ATOM 4009 N N . ALA B 1 205 ? 17.125 -8.734 -26.109 1 97.38 205 ALA B N 1
ATOM 4010 C CA . ALA B 1 205 ? 17.188 -9.852 -27.031 1 97.38 205 ALA B CA 1
ATOM 4011 C C . ALA B 1 205 ? 16.391 -11.047 -26.516 1 97.38 205 ALA B C 1
ATOM 4013 O O . ALA B 1 205 ? 15.711 -11.734 -27.281 1 97.38 205 ALA B O 1
ATOM 4014 N N . GLY B 1 206 ? 16.547 -11.297 -25.219 1 97.5 206 GLY B N 1
ATOM 4015 C CA . GLY B 1 206 ? 15.797 -12.367 -24.594 1 97.5 206 GLY B CA 1
ATOM 4016 C C . GLY B 1 206 ? 14.297 -12.148 -24.656 1 97.5 206 GLY B C 1
ATOM 4017 O O . GLY B 1 206 ? 13.531 -13.094 -24.875 1 97.5 206 GLY B O 1
ATOM 4018 N N . ILE B 1 207 ? 13.828 -10.914 -24.5 1 98.12 207 ILE B N 1
ATOM 4019 C CA . ILE B 1 207 ? 12.406 -10.578 -24.562 1 98.12 207 ILE B CA 1
ATOM 4020 C C . ILE B 1 207 ? 11.883 -10.828 -25.969 1 98.12 207 ILE B C 1
ATOM 4022 O O . ILE B 1 207 ? 10.812 -11.422 -26.141 1 98.12 207 ILE B O 1
ATOM 4026 N N . LEU B 1 208 ? 12.602 -10.414 -26.984 1 98.19 208 LEU B N 1
ATOM 4027 C CA . LEU B 1 208 ? 12.188 -10.602 -28.359 1 98.19 208 LEU B CA 1
ATOM 4028 C C . LEU B 1 208 ? 12.109 -12.086 -28.719 1 98.19 208 LEU B C 1
ATOM 4030 O O . LEU B 1 208 ? 11.203 -12.516 -29.422 1 98.19 208 LEU B O 1
ATOM 4034 N N . HIS B 1 209 ? 13.141 -12.828 -28.234 1 98.56 209 HIS B N 1
ATOM 4035 C CA . HIS B 1 209 ? 13.086 -14.273 -28.438 1 98.56 209 HIS B CA 1
ATOM 4036 C C . HIS B 1 209 ? 11.836 -14.867 -27.797 1 98.56 209 HIS B C 1
ATOM 4038 O O . HIS B 1 209 ? 11.148 -15.688 -28.406 1 98.56 209 HIS B O 1
ATOM 4044 N N . LYS B 1 210 ? 11.578 -14.5 -26.609 1 98.38 210 LYS B N 1
ATOM 4045 C CA . LYS B 1 210 ? 10.383 -14.961 -25.906 1 98.38 210 LYS B CA 1
ATOM 4046 C C . LYS B 1 210 ? 9.117 -14.602 -26.688 1 98.38 210 LYS B C 1
ATOM 4048 O O . LYS B 1 210 ? 8.172 -15.391 -26.734 1 98.38 210 LYS B O 1
ATOM 4053 N N . VAL B 1 211 ? 9.016 -13.422 -27.234 1 98.81 211 VAL B N 1
ATOM 4054 C CA . VAL B 1 211 ? 7.895 -13 -28.062 1 98.81 211 VAL B CA 1
ATOM 4055 C C . VAL B 1 211 ? 7.691 -14.008 -29.203 1 98.81 211 VAL B C 1
ATOM 4057 O O . VAL B 1 211 ? 6.566 -14.43 -29.469 1 98.81 211 VAL B O 1
ATOM 4060 N N . THR B 1 212 ? 8.781 -14.43 -29.844 1 98.75 212 THR B N 1
ATOM 4061 C CA . THR B 1 212 ? 8.719 -15.367 -30.953 1 98.75 212 THR B CA 1
ATOM 4062 C C . THR B 1 212 ? 8.195 -16.719 -30.5 1 98.75 212 THR B C 1
ATOM 4064 O O . THR B 1 212 ? 7.414 -17.359 -31.203 1 98.75 212 THR B O 1
ATOM 4067 N N . VAL B 1 213 ? 8.672 -17.125 -29.375 1 98.81 213 VAL B N 1
ATOM 4068 C CA . VAL B 1 213 ? 8.234 -18.406 -28.828 1 98.81 213 VAL B CA 1
ATOM 4069 C C . VAL B 1 213 ? 6.746 -18.359 -28.5 1 98.81 213 VAL B C 1
ATOM 4071 O O . VAL B 1 213 ? 6 -19.281 -28.828 1 98.81 213 VAL B O 1
ATOM 4074 N N . VAL B 1 214 ? 6.262 -17.219 -27.906 1 98.88 214 VAL B N 1
ATOM 4075 C CA . VAL B 1 214 ? 4.852 -17.062 -27.562 1 98.88 214 VAL B CA 1
ATOM 4076 C C . VAL B 1 214 ? 4.012 -17.062 -28.844 1 98.88 214 VAL B C 1
ATOM 4078 O O . VAL B 1 214 ? 2.941 -17.672 -28.891 1 98.88 214 VAL B O 1
ATOM 4081 N N . GLN B 1 215 ? 4.516 -16.406 -29.828 1 98.69 215 GLN B N 1
ATOM 4082 C CA . GLN B 1 215 ? 3.814 -16.391 -31.109 1 98.69 215 GLN B CA 1
ATOM 4083 C C . GLN B 1 215 ? 3.654 -17.812 -31.672 1 98.69 215 GLN B C 1
ATOM 4085 O O . GLN B 1 215 ? 2.592 -18.156 -32.188 1 98.69 215 GLN B O 1
ATOM 4090 N N . ARG B 1 216 ? 4.711 -18.594 -31.609 1 98.75 216 ARG B N 1
ATOM 4091 C CA . ARG B 1 216 ? 4.66 -19.969 -32.062 1 98.75 216 ARG B CA 1
ATOM 4092 C C . ARG B 1 216 ? 3.623 -20.766 -31.281 1 98.75 216 ARG B C 1
ATOM 4094 O O . ARG B 1 216 ? 2.865 -21.547 -31.859 1 98.75 216 ARG B O 1
ATOM 4101 N N . ILE B 1 217 ? 3.602 -20.547 -30.031 1 98.88 217 ILE B N 1
ATOM 4102 C CA . ILE B 1 217 ? 2.641 -21.219 -29.172 1 98.88 217 ILE B CA 1
ATOM 4103 C C . ILE B 1 217 ? 1.221 -20.859 -29.594 1 98.88 217 ILE B C 1
ATOM 4105 O O . ILE B 1 217 ? 0.371 -21.734 -29.766 1 98.88 217 ILE B O 1
ATOM 4109 N N . LEU B 1 218 ? 0.97 -19.609 -29.797 1 98.81 218 LEU B N 1
ATOM 4110 C CA . LEU B 1 218 ? -0.358 -19.125 -30.156 1 98.81 218 LEU B CA 1
ATOM 4111 C C . LEU B 1 218 ? -0.792 -19.688 -31.516 1 98.81 218 LEU B C 1
ATOM 4113 O O . LEU B 1 218 ? -1.948 -20.078 -31.688 1 98.81 218 LEU B O 1
ATOM 4117 N N . ASN B 1 219 ? 0.163 -19.719 -32.406 1 98.56 219 ASN B N 1
ATOM 4118 C CA . ASN B 1 219 ? -0.144 -20.25 -33.719 1 98.56 219 ASN B CA 1
ATOM 4119 C C . ASN B 1 219 ? -0.489 -21.734 -33.656 1 98.56 219 ASN B C 1
ATOM 4121 O O . ASN B 1 219 ? -1.433 -22.188 -34.312 1 98.56 219 ASN B O 1
ATOM 4125 N N . LEU B 1 220 ? 0.24 -22.422 -32.906 1 98.75 220 LEU B N 1
ATOM 4126 C CA . LEU B 1 220 ? 0.048 -23.859 -32.812 1 98.75 220 LEU B CA 1
ATOM 4127 C C . LEU B 1 220 ? -1.3 -24.188 -32.156 1 98.75 220 LEU B C 1
ATOM 4129 O O . LEU B 1 220 ? -1.949 -25.156 -32.531 1 98.75 220 LEU B O 1
ATOM 4133 N N . HIS B 1 221 ? -1.683 -23.375 -31.203 1 98.75 221 HIS B N 1
ATOM 4134 C CA . HIS B 1 221 ? -2.867 -23.719 -30.438 1 98.75 221 HIS B CA 1
ATOM 4135 C C . HIS B 1 221 ? -4.008 -22.75 -30.703 1 98.75 221 HIS B C 1
ATOM 4137 O O . HIS B 1 221 ? -4.77 -22.406 -29.797 1 98.75 221 HIS B O 1
ATOM 4143 N N . ARG B 1 222 ? -4.121 -22.266 -31.828 1 98.19 222 ARG B N 1
ATOM 4144 C CA . ARG B 1 222 ? -5.117 -21.266 -32.219 1 98.19 222 ARG B CA 1
ATOM 4145 C C . ARG B 1 222 ? -6.531 -21.766 -31.922 1 98.19 222 ARG B C 1
ATOM 4147 O O . ARG B 1 222 ? -7.402 -20.984 -31.547 1 98.19 222 ARG B O 1
ATOM 4154 N N . ALA B 1 223 ? -6.754 -23.031 -32.062 1 97.62 223 ALA B N 1
ATOM 4155 C CA . ALA B 1 223 ? -8.086 -23.609 -31.891 1 97.62 223 ALA B CA 1
ATOM 4156 C C . ALA B 1 223 ? -8.516 -23.547 -30.422 1 97.62 223 ALA B C 1
ATOM 4158 O O . ALA B 1 223 ? -9.711 -23.641 -30.125 1 97.62 223 ALA B O 1
ATOM 4159 N N . ALA B 1 224 ? -7.566 -23.422 -29.547 1 97 224 ALA B N 1
ATOM 4160 C CA . ALA B 1 224 ? -7.852 -23.438 -28.125 1 97 224 ALA B CA 1
ATOM 4161 C C . ALA B 1 224 ? -8.133 -22.031 -27.609 1 97 224 ALA B C 1
ATOM 4163 O O . ALA B 1 224 ? -8.531 -21.859 -26.453 1 97 224 ALA B O 1
ATOM 4164 N N . HIS B 1 225 ? -7.98 -21.062 -28.484 1 96.44 225 HIS B N 1
ATOM 4165 C CA . HIS B 1 225 ? -8.133 -19.688 -28.031 1 96.44 225 HIS B CA 1
ATOM 4166 C C . HIS B 1 225 ? -9.539 -19.438 -27.5 1 96.44 225 HIS B C 1
ATOM 4168 O O . HIS B 1 225 ? -10.5 -20.047 -27.969 1 96.44 225 HIS B O 1
ATOM 4174 N N . HIS B 1 226 ? -9.734 -18.672 -26.484 1 94.12 226 HIS B N 1
ATOM 4175 C CA . HIS B 1 226 ? -10.969 -18.109 -25.953 1 94.12 226 HIS B CA 1
ATOM 4176 C C . HIS B 1 226 ? -11.781 -19.172 -25.219 1 94.12 226 HIS B C 1
ATOM 4178 O O . HIS B 1 226 ? -12.836 -18.875 -24.656 1 94.12 226 HIS B O 1
ATOM 4184 N N . ASP B 1 227 ? -11.359 -20.453 -25.328 1 97.5 227 ASP B N 1
ATOM 4185 C CA . ASP B 1 227 ? -11.844 -21.453 -24.391 1 97.5 227 ASP B CA 1
ATOM 4186 C C . ASP B 1 227 ? -10.938 -21.562 -23.156 1 97.5 227 ASP B C 1
ATOM 4188 O O . ASP B 1 227 ? -9.828 -22.078 -23.25 1 97.5 227 ASP B O 1
ATOM 4192 N N . PRO B 1 228 ? -11.406 -21.094 -22.078 1 98.06 228 PRO B N 1
ATOM 4193 C CA . PRO B 1 228 ? -10.516 -20.953 -20.922 1 98.06 228 PRO B CA 1
ATOM 4194 C C . PRO B 1 228 ? -9.828 -22.266 -20.547 1 98.06 228 PRO B C 1
ATOM 4196 O O . PRO B 1 228 ? -8.617 -22.297 -20.312 1 98.06 228 PRO B O 1
ATOM 4199 N N . LEU B 1 229 ? -10.516 -23.391 -20.469 1 98.38 229 LEU B N 1
ATOM 4200 C CA . LEU B 1 229 ? -9.938 -24.656 -20.047 1 98.38 229 LEU B CA 1
ATOM 4201 C C . LEU B 1 229 ? -8.984 -25.203 -21.125 1 98.38 229 LEU B C 1
ATOM 4203 O O . LEU B 1 229 ? -7.918 -25.734 -20.797 1 98.38 229 LEU B O 1
ATOM 4207 N N . GLU B 1 230 ? -9.367 -25.062 -22.391 1 98.69 230 GLU B N 1
ATOM 4208 C CA . GLU B 1 230 ? -8.508 -25.531 -23.469 1 98.69 230 GLU B CA 1
ATOM 4209 C C . GLU B 1 230 ? -7.258 -24.672 -23.594 1 98.69 230 GLU B C 1
ATOM 4211 O O . GLU B 1 230 ? -6.172 -25.172 -23.891 1 98.69 230 GLU B O 1
ATOM 4216 N N . SER B 1 231 ? -7.441 -23.344 -23.469 1 98.88 231 SER B N 1
ATOM 4217 C CA . SER B 1 231 ? -6.273 -22.469 -23.453 1 98.88 231 SER B CA 1
ATOM 4218 C C . SER B 1 231 ? -5.309 -22.859 -22.344 1 98.88 231 SER B C 1
ATOM 4220 O O . SER B 1 231 ? -4.098 -22.938 -22.562 1 98.88 231 SER B O 1
ATOM 4222 N N . LEU B 1 232 ? -5.918 -23.094 -21.141 1 98.88 232 LEU B N 1
ATOM 4223 C CA . LEU B 1 232 ? -5.109 -23.5 -19.984 1 98.88 232 LEU B CA 1
ATOM 4224 C C . LEU B 1 232 ? -4.414 -24.828 -20.266 1 98.88 232 LEU B C 1
ATOM 4226 O O . LEU B 1 232 ? -3.225 -24.969 -19.969 1 98.88 232 LEU B O 1
ATOM 4230 N N . ARG B 1 233 ? -5.074 -25.766 -20.812 1 98.88 233 ARG B N 1
ATOM 4231 C CA . ARG B 1 233 ? -4.516 -27.078 -21.109 1 98.88 233 ARG B CA 1
ATOM 4232 C C . ARG B 1 233 ? -3.359 -26.984 -22.094 1 98.88 233 ARG B C 1
ATOM 4234 O O . ARG B 1 233 ? -2.311 -27.594 -21.891 1 98.88 233 ARG B O 1
ATOM 4241 N N . CYS B 1 234 ? -3.514 -26.203 -23.109 1 98.88 234 CYS B N 1
ATOM 4242 C CA . CYS B 1 234 ? -2.578 -26.172 -24.234 1 98.88 234 CYS B CA 1
ATOM 4243 C C . CYS B 1 234 ? -1.391 -25.266 -23.938 1 98.88 234 CYS B C 1
ATOM 4245 O O . CYS B 1 234 ? -0.28 -25.516 -24.406 1 98.88 234 CYS B O 1
ATOM 4247 N N . MET B 1 235 ? -1.574 -24.25 -23.125 1 98.88 235 MET B N 1
ATOM 4248 C CA . MET B 1 235 ? -0.551 -23.203 -23.094 1 98.88 235 MET B CA 1
ATOM 4249 C C . MET B 1 235 ? -0.136 -22.891 -21.656 1 98.88 235 MET B C 1
ATOM 4251 O O . MET B 1 235 ? 0.828 -22.156 -21.438 1 98.88 235 MET B O 1
ATOM 4255 N N . GLY B 1 236 ? -0.835 -23.375 -20.656 1 98.75 236 GLY B N 1
ATOM 4256 C CA . GLY B 1 236 ? -0.624 -22.984 -19.266 1 98.75 236 GLY B CA 1
ATOM 4257 C C . GLY B 1 236 ? 0.404 -23.844 -18.562 1 98.75 236 GLY B C 1
ATOM 4258 O O . GLY B 1 236 ? 1.325 -24.375 -19.188 1 98.75 236 GLY B O 1
ATOM 4259 N N . GLY B 1 237 ? 0.431 -23.812 -17.312 1 98.81 237 GLY B N 1
ATOM 4260 C CA . GLY B 1 237 ? 1.234 -24.609 -16.406 1 98.81 237 GLY B CA 1
ATOM 4261 C C . GLY B 1 237 ? 0.414 -25.297 -15.336 1 98.81 237 GLY B C 1
ATOM 4262 O O . GLY B 1 237 ? -0.734 -24.922 -15.094 1 98.81 237 GLY B O 1
ATOM 4263 N N . PHE B 1 238 ? 1.024 -26.359 -14.727 1 98.88 238 PHE B N 1
ATOM 4264 C CA . PHE B 1 238 ? 0.311 -27.078 -13.68 1 98.88 238 PHE B CA 1
ATOM 4265 C C . PHE B 1 238 ? -0.022 -26.141 -12.516 1 98.88 238 PHE B C 1
ATOM 4267 O O . PHE B 1 238 ? -1.119 -26.203 -11.961 1 98.88 238 PHE B O 1
ATOM 4274 N N . GLU B 1 239 ? 0.919 -25.281 -12.117 1 98.88 239 GLU B N 1
ATOM 4275 C CA . GLU B 1 239 ? 0.685 -24.391 -10.984 1 98.88 239 GLU B CA 1
ATOM 4276 C C . GLU B 1 239 ? -0.348 -23.328 -11.328 1 98.88 239 GLU B C 1
ATOM 4278 O O . GLU B 1 239 ? -1.086 -22.859 -10.453 1 98.88 239 GLU B O 1
ATOM 4283 N N . ILE B 1 240 ? -0.456 -22.891 -12.594 1 98.94 240 ILE B N 1
ATOM 4284 C CA . ILE B 1 240 ? -1.482 -21.938 -13.023 1 98.94 240 ILE B CA 1
ATOM 4285 C C . ILE B 1 240 ? -2.855 -22.609 -12.961 1 98.94 240 ILE B C 1
ATOM 4287 O O . ILE B 1 240 ? -3.826 -22 -12.508 1 98.94 240 ILE B O 1
ATOM 4291 N N . ALA B 1 241 ? -2.898 -23.875 -13.398 1 98.94 241 ALA B N 1
ATOM 4292 C CA . ALA B 1 241 ? -4.137 -24.641 -13.273 1 98.94 241 ALA B CA 1
ATOM 4293 C C . ALA B 1 241 ? -4.543 -24.797 -11.812 1 98.94 241 ALA B C 1
ATOM 4295 O O . ALA B 1 241 ? -5.715 -24.641 -11.469 1 98.94 241 ALA B O 1
ATOM 4296 N N . ALA B 1 242 ? -3.596 -25.109 -10.977 1 98.94 242 ALA B N 1
ATOM 4297 C CA . ALA B 1 242 ? -3.871 -25.234 -9.555 1 98.94 242 ALA B CA 1
ATOM 4298 C C . ALA B 1 242 ? -4.395 -23.938 -8.969 1 98.94 242 ALA B C 1
ATOM 4300 O O . ALA B 1 242 ? -5.363 -23.922 -8.211 1 98.94 242 ALA B O 1
ATOM 4301 N N . LEU B 1 243 ? -3.781 -22.828 -9.305 1 98.94 243 LEU B N 1
ATOM 4302 C CA . LEU B 1 243 ? -4.246 -21.516 -8.867 1 98.94 243 LEU B CA 1
ATOM 4303 C C . LEU B 1 243 ? -5.684 -21.266 -9.312 1 98.94 243 LEU B C 1
ATOM 4305 O O . LEU B 1 243 ? -6.508 -20.781 -8.539 1 98.94 243 LEU B O 1
ATOM 4309 N N . THR B 1 244 ? -5.941 -21.594 -10.578 1 98.94 244 THR B N 1
ATOM 4310 C CA . THR B 1 244 ? -7.289 -21.422 -11.117 1 98.94 244 THR B CA 1
ATOM 4311 C C . THR B 1 244 ? -8.305 -22.203 -10.289 1 98.94 244 THR B C 1
ATOM 4313 O O . THR B 1 244 ? -9.328 -21.656 -9.875 1 98.94 244 THR B O 1
ATOM 4316 N N . GLY B 1 245 ? -7.977 -23.484 -10.047 1 98.88 245 GLY B N 1
ATOM 4317 C CA . GLY B 1 245 ? -8.844 -24.312 -9.219 1 98.88 245 GLY B CA 1
ATOM 4318 C C . GLY B 1 245 ? -8.992 -23.781 -7.805 1 98.88 245 GLY B C 1
ATOM 4319 O O . GLY B 1 245 ? -10.094 -23.797 -7.246 1 98.88 245 GLY B O 1
ATOM 4320 N N . ALA B 1 246 ? -7.926 -23.328 -7.227 1 98.94 246 ALA B N 1
ATOM 4321 C CA . ALA B 1 246 ? -7.934 -22.812 -5.863 1 98.94 246 ALA B CA 1
ATOM 4322 C C . ALA B 1 246 ? -8.828 -21.578 -5.75 1 98.94 246 ALA B C 1
ATOM 4324 O O . ALA B 1 246 ? -9.633 -21.469 -4.816 1 98.94 246 ALA B O 1
ATOM 4325 N N . TYR B 1 247 ? -8.672 -20.625 -6.676 1 98.94 247 TYR B N 1
ATOM 4326 C CA . TYR B 1 247 ? -9.461 -19.391 -6.652 1 98.94 247 TYR B CA 1
ATOM 4327 C C . TYR B 1 247 ? -10.945 -19.703 -6.793 1 98.94 247 TYR B C 1
ATOM 4329 O O . TYR B 1 247 ? -11.773 -19.172 -6.043 1 98.94 247 TYR B O 1
ATOM 4337 N N . LEU B 1 248 ? -11.266 -20.609 -7.754 1 98.81 248 LEU B N 1
ATOM 4338 C CA . LEU B 1 248 ? -12.656 -21 -7.973 1 98.81 248 LEU B CA 1
ATOM 4339 C C . LEU B 1 248 ? -13.242 -21.641 -6.723 1 98.81 248 LEU B C 1
ATOM 4341 O O . LEU B 1 248 ? -14.312 -21.25 -6.254 1 98.81 248 LEU B O 1
ATOM 4345 N N . ARG B 1 249 ? -12.555 -22.609 -6.215 1 98.81 249 ARG B N 1
ATOM 4346 C CA . ARG B 1 249 ? -13.062 -23.359 -5.07 1 98.81 249 ARG B CA 1
ATOM 4347 C C . ARG B 1 249 ? -13.133 -22.484 -3.826 1 98.81 249 ARG B C 1
ATOM 4349 O O . ARG B 1 249 ? -14.086 -22.594 -3.045 1 98.81 249 ARG B O 1
ATOM 4356 N N . ALA B 1 250 ? -12.141 -21.625 -3.59 1 98.94 250 ALA B N 1
ATOM 4357 C CA . ALA B 1 250 ? -12.18 -20.703 -2.461 1 98.94 250 ALA B CA 1
ATOM 4358 C C . ALA B 1 250 ? -13.438 -19.844 -2.508 1 98.94 250 ALA B C 1
ATOM 4360 O O . ALA B 1 250 ? -14.148 -19.703 -1.51 1 98.94 250 ALA B O 1
ATOM 4361 N N . ALA B 1 251 ? -13.711 -19.281 -3.664 1 98.88 251 ALA B N 1
ATOM 4362 C CA . ALA B 1 251 ? -14.914 -18.469 -3.842 1 98.88 251 ALA B CA 1
ATOM 4363 C C . ALA B 1 251 ? -16.172 -19.281 -3.582 1 98.88 251 ALA B C 1
ATOM 4365 O O . ALA B 1 251 ? -17.094 -18.828 -2.916 1 98.88 251 ALA B O 1
ATOM 4366 N N . GLN B 1 252 ? -16.172 -20.547 -4.141 1 98.75 252 GLN B N 1
ATOM 4367 C CA . GLN B 1 252 ? -17.312 -21.438 -3.959 1 98.75 252 GLN B CA 1
ATOM 4368 C C . GLN B 1 252 ? -17.547 -21.734 -2.48 1 98.75 252 GLN B C 1
ATOM 4370 O O . GLN B 1 252 ? -18.688 -21.938 -2.059 1 98.75 252 GLN B O 1
ATOM 4375 N N . LEU B 1 253 ? -16.5 -21.703 -1.714 1 98.75 253 LEU B N 1
ATOM 4376 C CA . LEU B 1 253 ? -16.562 -22.016 -0.289 1 98.75 253 LEU B CA 1
ATOM 4377 C C . LEU B 1 253 ? -16.797 -20.75 0.53 1 98.75 253 LEU B C 1
ATOM 4379 O O . LEU B 1 253 ? -16.875 -20.812 1.76 1 98.75 253 LEU B O 1
ATOM 4383 N N . GLY B 1 254 ? -16.859 -19.609 -0.102 1 98.56 254 GLY B N 1
ATOM 4384 C CA . GLY B 1 254 ? -17.125 -18.359 0.578 1 98.56 254 GLY B CA 1
ATOM 4385 C C . GLY B 1 254 ? -15.891 -17.703 1.162 1 98.56 254 GLY B C 1
ATOM 4386 O O . GLY B 1 254 ? -15.961 -17 2.172 1 98.56 254 GLY B O 1
ATOM 4387 N N . ILE B 1 255 ? -14.75 -17.938 0.61 1 98.88 255 ILE B N 1
ATOM 4388 C CA . ILE B 1 255 ? -13.508 -17.312 1.065 1 98.88 255 ILE B CA 1
ATOM 4389 C C . ILE B 1 255 ? -13.047 -16.281 0.046 1 98.88 255 ILE B C 1
ATOM 4391 O O . ILE B 1 255 ? -12.766 -16.625 -1.106 1 98.88 255 ILE B O 1
ATOM 4395 N N . PRO B 1 256 ? -12.961 -14.984 0.442 1 98.88 256 PRO B N 1
ATOM 4396 C CA . PRO B 1 256 ? -12.398 -14 -0.486 1 98.88 256 PRO B CA 1
ATOM 4397 C C . PRO B 1 256 ? -10.977 -14.352 -0.922 1 98.88 256 PRO B C 1
ATOM 4399 O O . PRO B 1 256 ? -10.219 -14.953 -0.156 1 98.88 256 PRO B O 1
ATOM 4402 N N . VAL B 1 257 ? -10.656 -13.938 -2.146 1 98.94 257 VAL B N 1
ATOM 4403 C CA . VAL B 1 257 ? -9.359 -14.25 -2.738 1 98.94 257 VAL B CA 1
ATOM 4404 C C . VAL B 1 257 ? -8.586 -12.953 -2.994 1 98.94 257 VAL B C 1
ATOM 4406 O O . VAL B 1 257 ? -9.117 -12.016 -3.596 1 98.94 257 VAL B O 1
ATOM 4409 N N . LEU B 1 258 ? -7.395 -12.852 -2.486 1 98.94 258 LEU B N 1
ATOM 4410 C CA . LEU B 1 258 ? -6.469 -11.781 -2.838 1 98.94 258 LEU B CA 1
ATOM 4411 C C . LEU B 1 258 ? -5.441 -12.266 -3.859 1 98.94 258 LEU B C 1
ATOM 4413 O O . LEU B 1 258 ? -4.547 -13.039 -3.525 1 98.94 258 LEU B O 1
ATOM 4417 N N . VAL B 1 259 ? -5.566 -11.75 -5.062 1 98.94 259 VAL B N 1
ATOM 4418 C CA . VAL B 1 259 ? -4.793 -12.227 -6.207 1 98.94 259 VAL B CA 1
ATOM 4419 C C . VAL B 1 259 ? -3.439 -11.516 -6.242 1 98.94 259 VAL B C 1
ATOM 4421 O O . VAL B 1 259 ? -3.369 -10.289 -6.129 1 98.94 259 VAL B O 1
ATOM 4424 N N . ASP B 1 260 ? -2.434 -12.281 -6.406 1 98.69 260 ASP B N 1
ATOM 4425 C CA . ASP B 1 260 ? -1.088 -11.727 -6.496 1 98.69 260 ASP B CA 1
ATOM 4426 C C . ASP B 1 260 ? -0.861 -11.062 -7.852 1 98.69 260 ASP B C 1
ATOM 4428 O O . ASP B 1 260 ? -1.73 -10.344 -8.352 1 98.69 260 ASP B O 1
ATOM 4432 N N . GLY B 1 261 ? 0.278 -11.234 -8.484 1 98 261 GLY B N 1
ATOM 4433 C CA . GLY B 1 261 ? 0.706 -10.453 -9.641 1 98 261 GLY B CA 1
ATOM 4434 C C . GLY B 1 261 ? 0.356 -11.109 -10.961 1 98 261 GLY B C 1
ATOM 4435 O O . GLY B 1 261 ? -0.718 -11.695 -11.109 1 98 261 GLY B O 1
ATOM 4436 N N . PHE B 1 262 ? 1.208 -11.086 -11.922 1 98.69 262 PHE B N 1
ATOM 4437 C CA . PHE B 1 262 ? 1.035 -11.32 -13.352 1 98.69 262 PHE B CA 1
ATOM 4438 C C . PHE B 1 262 ? 0.527 -12.734 -13.602 1 98.69 262 PHE B C 1
ATOM 4440 O O . PHE B 1 262 ? -0.514 -12.922 -14.234 1 98.69 262 PHE B O 1
ATOM 4447 N N . ILE B 1 263 ? 1.199 -13.711 -13.023 1 98.69 263 ILE B N 1
ATOM 4448 C CA . ILE B 1 263 ? 0.87 -15.117 -13.258 1 98.69 263 ILE B CA 1
ATOM 4449 C C . ILE B 1 263 ? -0.425 -15.469 -12.523 1 98.69 263 ILE B C 1
ATOM 4451 O O . ILE B 1 263 ? -1.31 -16.109 -13.102 1 98.69 263 ILE B O 1
ATOM 4455 N N . SER B 1 264 ? -0.574 -15.031 -11.266 1 98.88 264 SER B N 1
ATOM 4456 C CA . SER B 1 264 ? -1.771 -15.289 -10.477 1 98.88 264 SER B CA 1
ATOM 4457 C C . SER B 1 264 ? -3.006 -14.672 -11.117 1 98.88 264 SER B C 1
ATOM 4459 O O . SER B 1 264 ? -4.102 -15.227 -11.039 1 98.88 264 SER B O 1
ATOM 4461 N N . THR B 1 265 ? -2.832 -13.539 -11.758 1 98.88 265 THR B N 1
ATOM 4462 C CA . THR B 1 265 ? -3.959 -12.859 -12.391 1 98.88 265 THR B CA 1
ATOM 4463 C C . THR B 1 265 ? -4.422 -13.625 -13.625 1 98.88 265 THR B C 1
ATOM 4465 O O . THR B 1 265 ? -5.613 -13.648 -13.945 1 98.88 265 THR B O 1
ATOM 4468 N N . ALA B 1 266 ? -3.49 -14.305 -14.344 1 98.88 266 ALA B N 1
ATOM 4469 C CA . ALA B 1 266 ? -3.91 -15.172 -15.438 1 98.88 266 ALA B CA 1
ATOM 4470 C C . ALA B 1 266 ? -4.859 -16.266 -14.938 1 98.88 266 ALA B C 1
ATOM 4472 O O . ALA B 1 266 ? -5.879 -16.531 -15.57 1 98.88 266 ALA B O 1
ATOM 4473 N N . ALA B 1 267 ? -4.512 -16.828 -13.805 1 98.94 267 ALA B N 1
ATOM 4474 C CA . ALA B 1 267 ? -5.359 -17.844 -13.195 1 98.94 267 ALA B CA 1
ATOM 4475 C C . ALA B 1 267 ? -6.715 -17.266 -12.789 1 98.94 267 ALA B C 1
ATOM 4477 O O . ALA B 1 267 ? -7.75 -17.922 -12.969 1 98.94 267 ALA B O 1
ATOM 4478 N N . ALA B 1 268 ? -6.703 -16.078 -12.219 1 98.94 268 ALA B N 1
ATOM 4479 C CA . ALA B 1 268 ? -7.949 -15.422 -11.828 1 98.94 268 ALA B CA 1
ATOM 4480 C C . ALA B 1 268 ? -8.836 -15.156 -13.047 1 98.94 268 ALA B C 1
ATOM 4482 O O . ALA B 1 268 ? -10.055 -15.336 -12.984 1 98.94 268 ALA B O 1
ATOM 4483 N N . LEU B 1 269 ? -8.203 -14.695 -14.133 1 98.81 269 LEU B N 1
ATOM 4484 C CA . LEU B 1 269 ? -8.922 -14.453 -15.375 1 98.81 269 LEU B CA 1
ATOM 4485 C C . LEU B 1 269 ? -9.57 -15.734 -15.891 1 98.81 269 LEU B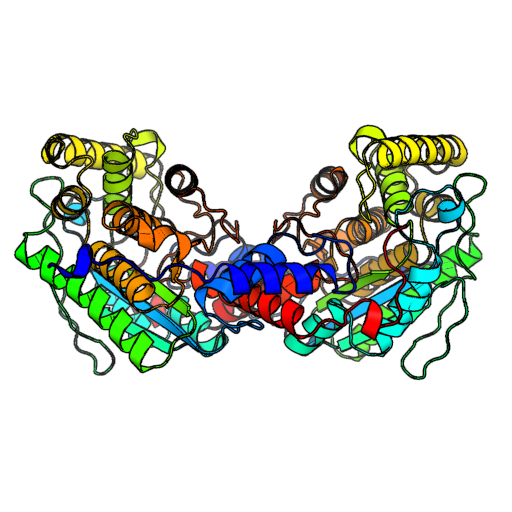 C 1
ATOM 4487 O O . LEU B 1 269 ? -10.734 -15.734 -16.281 1 98.81 269 LEU B O 1
ATOM 4491 N N . LEU B 1 270 ? -8.82 -16.828 -15.867 1 98.81 270 LEU B N 1
ATOM 4492 C CA . LEU B 1 270 ? -9.336 -18.125 -16.25 1 98.81 270 LEU B CA 1
ATOM 4493 C C . LEU B 1 270 ? -10.516 -18.531 -15.375 1 98.81 270 LEU B C 1
ATOM 4495 O O . LEU B 1 270 ? -11.57 -18.938 -15.891 1 98.81 270 LEU B O 1
ATOM 4499 N N . ALA B 1 271 ? -10.336 -18.422 -14.062 1 98.81 271 ALA B N 1
ATOM 4500 C CA . ALA B 1 271 ? -11.383 -18.781 -13.117 1 98.81 271 ALA B CA 1
ATOM 4501 C C . ALA B 1 271 ? -12.672 -18.016 -13.391 1 98.81 271 ALA B C 1
ATOM 4503 O O . ALA B 1 271 ? -13.758 -18.594 -13.43 1 98.81 271 ALA B O 1
ATOM 4504 N N . ALA B 1 272 ? -12.539 -16.719 -13.633 1 98.38 272 ALA B N 1
ATOM 4505 C CA . ALA B 1 272 ? -13.688 -15.852 -13.852 1 98.38 272 ALA B CA 1
ATOM 4506 C C . ALA B 1 272 ? -14.383 -16.188 -15.164 1 98.38 272 ALA B C 1
ATOM 4508 O O . ALA B 1 272 ? -15.602 -16.016 -15.297 1 98.38 272 ALA B O 1
ATOM 4509 N N . ARG B 1 273 ? -13.625 -16.656 -16.156 1 98 273 ARG B N 1
ATOM 4510 C CA . ARG B 1 273 ? -14.203 -17.047 -17.438 1 98 273 ARG B CA 1
ATOM 4511 C C . ARG B 1 273 ? -14.898 -18.406 -17.328 1 98 273 ARG B C 1
ATOM 4513 O O . ARG B 1 273 ? -15.906 -18.641 -18 1 98 273 ARG B O 1
ATOM 4520 N N . ILE B 1 274 ? -14.352 -19.25 -16.484 1 98.19 274 ILE B N 1
ATOM 4521 C CA . ILE B 1 274 ? -14.922 -20.578 -16.281 1 98.19 274 ILE B CA 1
ATOM 4522 C C . ILE B 1 274 ? -16.234 -20.469 -15.508 1 98.19 274 ILE B C 1
ATOM 4524 O O . ILE B 1 274 ? -17.234 -21.078 -15.875 1 98.19 274 ILE B O 1
ATOM 4528 N N . GLN B 1 275 ? -16.219 -19.688 -14.453 1 98.19 275 GLN B N 1
ATOM 4529 C CA . GLN B 1 275 ? -17.391 -19.438 -13.625 1 98.19 275 GLN B CA 1
ATOM 4530 C C . GLN B 1 275 ? -17.484 -17.953 -13.242 1 98.19 275 GLN B C 1
ATOM 4532 O O . GLN B 1 275 ? -16.969 -17.547 -12.195 1 98.19 275 GLN B O 1
ATOM 4537 N N . PRO B 1 276 ? -18.281 -17.203 -13.961 1 98 276 PRO B N 1
ATOM 4538 C CA . PRO B 1 276 ? -18.344 -15.75 -13.805 1 98 276 PRO B CA 1
ATOM 4539 C C . PRO B 1 276 ? -18.781 -15.328 -12.406 1 98 276 PRO B C 1
ATOM 4541 O O . PRO B 1 276 ? -18.406 -14.242 -11.938 1 98 276 PRO B O 1
ATOM 4544 N N . SER B 1 277 ? -19.5 -16.156 -11.695 1 98.38 277 SER B N 1
ATOM 4545 C CA . SER B 1 277 ? -20 -15.781 -10.383 1 98.38 277 SER B CA 1
ATOM 4546 C C . SER B 1 277 ? -18.875 -15.688 -9.359 1 98.38 277 SER B C 1
ATOM 4548 O O . SER B 1 277 ? -19.078 -15.172 -8.258 1 98.38 277 SER B O 1
ATOM 4550 N N . MET B 1 278 ? -17.672 -16.094 -9.734 1 98.19 278 MET B N 1
ATOM 4551 C CA . MET B 1 278 ? -16.547 -16.016 -8.797 1 98.19 278 MET B CA 1
ATOM 4552 C C . MET B 1 278 ? -15.93 -14.617 -8.805 1 98.19 278 MET B C 1
ATOM 4554 O O . MET B 1 278 ? -15.148 -14.281 -7.922 1 98.19 278 MET B O 1
ATOM 4558 N N . HIS B 1 279 ? -16.281 -13.789 -9.797 1 98.62 279 HIS B N 1
ATOM 4559 C CA . HIS B 1 279 ? -15.625 -12.508 -10.055 1 98.62 279 HIS B CA 1
ATOM 4560 C C . HIS B 1 279 ? -15.695 -11.594 -8.836 1 98.62 279 HIS B C 1
ATOM 4562 O O . HIS B 1 279 ? -14.688 -11 -8.438 1 98.62 279 HIS B O 1
ATOM 4568 N N . PRO B 1 280 ? -16.875 -11.539 -8.094 1 98.62 280 PRO B N 1
ATOM 4569 C CA . PRO B 1 280 ? -16.953 -10.617 -6.957 1 98.62 280 PRO B CA 1
ATOM 4570 C C . PRO B 1 280 ? -16.047 -11.008 -5.805 1 98.62 280 PRO B C 1
ATOM 4572 O O . PRO B 1 280 ? -15.805 -10.203 -4.898 1 98.62 280 PRO B O 1
ATOM 4575 N N . TRP B 1 281 ? -15.523 -12.203 -5.828 1 98.88 281 TRP B N 1
ATOM 4576 C CA . TRP B 1 281 ? -14.742 -12.727 -4.719 1 98.88 281 TRP B CA 1
ATOM 4577 C C . TRP B 1 281 ? -13.266 -12.375 -4.879 1 98.88 281 TRP B C 1
ATOM 4579 O O . TRP B 1 281 ? -12.453 -12.656 -3.994 1 98.88 281 TRP B O 1
ATOM 4589 N N . LEU B 1 282 ? -12.938 -11.648 -5.98 1 98.88 282 LEU B N 1
ATOM 4590 C CA . LEU B 1 282 ? -11.547 -11.359 -6.305 1 98.88 282 LEU B CA 1
ATOM 4591 C C . LEU B 1 282 ? -11.164 -9.961 -5.84 1 98.88 282 LEU B C 1
ATOM 4593 O O . LEU B 1 282 ? -11.906 -9 -6.062 1 98.88 282 LEU B O 1
ATOM 4597 N N . PHE B 1 283 ? -10.055 -9.844 -5.145 1 98.88 283 PHE B N 1
ATOM 4598 C CA . PHE B 1 283 ? -9.305 -8.609 -4.941 1 98.88 283 PHE B CA 1
ATOM 4599 C C . PHE B 1 283 ? -7.957 -8.672 -5.648 1 98.88 283 PHE B C 1
ATOM 4601 O O . PHE B 1 283 ? -7.316 -9.727 -5.684 1 98.88 283 PHE B O 1
ATOM 4608 N N . LEU B 1 284 ? -7.477 -7.621 -6.246 1 98.75 284 LEU B N 1
ATOM 4609 C CA . LEU B 1 284 ? -6.152 -7.559 -6.852 1 98.75 284 LEU B CA 1
ATOM 4610 C C . LEU B 1 284 ? -5.172 -6.836 -5.934 1 98.75 284 LEU B C 1
ATOM 4612 O O . LEU B 1 284 ? -5.434 -5.711 -5.496 1 98.75 284 LEU B O 1
ATOM 4616 N N . SER B 1 285 ? -4.109 -7.48 -5.68 1 98.69 285 SER B N 1
ATOM 4617 C CA . SER B 1 285 ? -3.178 -6.961 -4.684 1 98.69 285 SER B CA 1
ATOM 4618 C C . SER B 1 285 ? -2.361 -5.797 -5.238 1 98.69 285 SER B C 1
ATOM 4620 O O . SER B 1 285 ? -2.205 -4.773 -4.574 1 98.69 285 SER B O 1
ATOM 4622 N N . HIS B 1 286 ? -1.826 -5.969 -6.438 1 98.62 286 HIS B N 1
ATOM 4623 C CA . HIS B 1 286 ? -0.909 -4.957 -6.957 1 98.62 286 HIS B CA 1
ATOM 4624 C C . HIS B 1 286 ? -0.809 -5.031 -8.477 1 98.62 286 HIS B C 1
ATOM 4626 O O . HIS B 1 286 ? -1.19 -6.035 -9.078 1 98.62 286 HIS B O 1
ATOM 4632 N N . THR B 1 287 ? -0.342 -4.004 -9.078 1 98.12 287 THR B N 1
ATOM 4633 C CA . THR B 1 287 ? 0.055 -4.008 -10.484 1 98.12 287 THR B CA 1
ATOM 4634 C C . THR B 1 287 ? 1.478 -4.539 -10.641 1 98.12 287 THR B C 1
ATOM 4636 O O . THR B 1 287 ? 2.424 -3.963 -10.102 1 98.12 287 THR B O 1
ATOM 4639 N N . SER B 1 288 ? 1.572 -5.617 -11.32 1 97.44 288 SER B N 1
ATOM 4640 C CA . SER B 1 288 ? 2.895 -6.172 -11.594 1 97.44 288 SER B CA 1
ATOM 4641 C C . SER B 1 288 ? 3.676 -5.285 -12.555 1 97.44 288 SER B C 1
ATOM 4643 O O . SER B 1 288 ? 3.088 -4.598 -13.398 1 97.44 288 SER B O 1
ATOM 4645 N N . ALA B 1 289 ? 5.004 -5.316 -12.453 1 95.44 289 ALA B N 1
ATOM 4646 C CA . ALA B 1 289 ? 5.871 -4.582 -13.375 1 95.44 289 ALA B CA 1
ATOM 4647 C C . ALA B 1 289 ? 5.812 -5.176 -14.781 1 95.44 289 ALA B C 1
ATOM 4649 O O . ALA B 1 289 ? 6.262 -4.551 -15.742 1 95.44 289 ALA B O 1
ATOM 4650 N N . GLU B 1 290 ? 5.309 -6.438 -14.891 1 95.88 290 GLU B N 1
ATOM 4651 C CA . GLU B 1 290 ? 5.137 -7.047 -16.203 1 95.88 290 GLU B CA 1
ATOM 4652 C C . GLU B 1 290 ? 4.129 -6.27 -17.047 1 95.88 290 GLU B C 1
ATOM 4654 O O . GLU B 1 290 ? 2.98 -6.082 -16.641 1 95.88 290 GLU B O 1
ATOM 4659 N N . PRO B 1 291 ? 4.484 -5.855 -18.234 1 93.75 291 PRO B N 1
ATOM 4660 C CA . PRO B 1 291 ? 3.664 -4.926 -19.016 1 93.75 291 PRO B CA 1
ATOM 4661 C C . PRO B 1 291 ? 2.285 -5.496 -19.344 1 93.75 291 PRO B C 1
ATOM 4663 O O . PRO B 1 291 ? 1.303 -4.75 -19.391 1 93.75 291 PRO B O 1
ATOM 4666 N N . GLY B 1 292 ? 2.17 -6.703 -19.547 1 96.12 292 GLY B N 1
ATOM 4667 C CA . GLY B 1 292 ? 0.915 -7.305 -19.969 1 96.12 292 GLY B CA 1
ATOM 4668 C C . GLY B 1 292 ? -0.134 -7.32 -18.875 1 96.12 292 GLY B C 1
ATOM 4669 O O . GLY B 1 292 ? -1.316 -7.543 -19.141 1 96.12 292 GLY B O 1
ATOM 4670 N N . HIS B 1 293 ? 0.303 -7.055 -17.641 1 98 293 HIS B N 1
ATOM 4671 C CA . HIS B 1 293 ? -0.607 -7.164 -16.5 1 98 293 HIS B CA 1
ATOM 4672 C C . HIS B 1 293 ? -1.761 -6.176 -16.625 1 98 293 HIS B C 1
ATOM 4674 O O . HIS B 1 293 ? -2.893 -6.48 -16.234 1 98 293 HIS B O 1
ATOM 4680 N N . ALA B 1 294 ? -1.515 -4.996 -17.156 1 97.69 294 ALA B N 1
ATOM 4681 C CA . ALA B 1 294 ? -2.506 -3.93 -17.281 1 97.69 294 ALA B CA 1
ATOM 4682 C C . ALA B 1 294 ? -3.717 -4.398 -18.094 1 97.69 294 ALA B C 1
ATOM 4684 O O . ALA B 1 294 ? -4.852 -4.012 -17.797 1 97.69 294 ALA B O 1
ATOM 4685 N N . PHE B 1 295 ? -3.52 -5.27 -19.109 1 97.94 295 PHE B N 1
ATOM 4686 C CA . PHE B 1 295 ? -4.605 -5.77 -19.938 1 97.94 295 PHE B CA 1
ATOM 4687 C C . PHE B 1 295 ? -5.527 -6.676 -19.141 1 97.94 295 PHE B C 1
ATOM 4689 O O . PHE B 1 295 ? -6.75 -6.633 -19.297 1 97.94 295 PHE B O 1
ATOM 4696 N N . ALA B 1 296 ? -4.898 -7.465 -18.312 1 97.81 296 ALA B N 1
ATOM 4697 C CA . ALA B 1 296 ? -5.688 -8.375 -17.469 1 97.81 296 ALA B CA 1
ATOM 4698 C C . ALA B 1 296 ? -6.473 -7.602 -16.422 1 97.81 296 ALA B C 1
ATOM 4700 O O . ALA B 1 296 ? -7.617 -7.945 -16.109 1 97.81 296 ALA B O 1
ATOM 4701 N N . ILE B 1 297 ? -5.824 -6.582 -15.82 1 98.44 297 ILE B N 1
ATOM 4702 C CA . ILE B 1 297 ? -6.488 -5.711 -14.852 1 98.44 297 ILE B CA 1
ATOM 4703 C C . ILE B 1 297 ? -7.723 -5.078 -15.492 1 98.44 297 ILE B C 1
ATOM 4705 O O . ILE B 1 297 ? -8.805 -5.094 -14.906 1 98.44 297 ILE B O 1
ATOM 4709 N N . ASP B 1 298 ? -7.57 -4.586 -16.703 1 98.25 298 ASP B N 1
ATOM 4710 C CA . ASP B 1 298 ? -8.672 -3.963 -17.422 1 98.25 298 ASP B CA 1
ATOM 4711 C C . ASP B 1 298 ? -9.773 -4.973 -17.719 1 98.25 298 ASP B C 1
ATOM 4713 O O . ASP B 1 298 ? -10.961 -4.668 -17.562 1 98.25 298 ASP B O 1
ATOM 4717 N N . ALA B 1 299 ? -9.375 -6.152 -18.125 1 98.38 299 ALA B N 1
ATOM 4718 C CA . ALA B 1 299 ? -10.336 -7.195 -18.469 1 98.38 299 ALA B CA 1
ATOM 4719 C C . ALA B 1 299 ? -11.156 -7.609 -17.25 1 98.38 299 ALA B C 1
ATOM 4721 O O . ALA B 1 299 ? -12.352 -7.898 -17.375 1 98.38 299 ALA B O 1
ATOM 4722 N N . LEU B 1 300 ? -10.492 -7.676 -16.078 1 98.5 300 LEU B N 1
ATOM 4723 C CA . LEU B 1 300 ? -11.148 -8.102 -14.852 1 98.5 300 LEU B CA 1
ATOM 4724 C C . LEU B 1 300 ? -11.914 -6.945 -14.219 1 98.5 300 LEU B C 1
ATOM 4726 O O . LEU B 1 300 ? -12.75 -7.16 -13.328 1 98.5 300 LEU B O 1
ATOM 4730 N N . GLN B 1 301 ? -11.57 -5.711 -14.68 1 98.06 301 GLN B N 1
ATOM 4731 C CA . GLN B 1 301 ? -12.203 -4.512 -14.148 1 98.06 301 GLN B CA 1
ATOM 4732 C C . GLN B 1 301 ? -12.07 -4.445 -12.625 1 98.06 301 GLN B C 1
ATOM 4734 O O . GLN B 1 301 ? -13.055 -4.207 -11.922 1 98.06 301 GLN B O 1
ATOM 4739 N N . LEU B 1 302 ? -10.914 -4.746 -12.172 1 97.56 302 LEU B N 1
ATOM 4740 C CA . LEU B 1 302 ? -10.57 -4.633 -10.758 1 97.56 302 LEU B CA 1
ATOM 4741 C C . LEU B 1 302 ? -9.484 -3.584 -10.547 1 97.56 302 LEU B C 1
ATOM 4743 O O . LEU B 1 302 ? -8.641 -3.367 -11.43 1 97.56 302 LEU B O 1
ATOM 4747 N N . ARG B 1 303 ? -9.492 -2.932 -9.461 1 97.12 303 ARG B N 1
ATOM 4748 C CA . ARG B 1 303 ? -8.469 -1.951 -9.117 1 97.12 303 ARG B CA 1
ATOM 4749 C C . ARG B 1 303 ? -7.43 -2.551 -8.18 1 97.12 303 ARG B C 1
ATOM 4751 O O . ARG B 1 303 ? -7.746 -2.916 -7.047 1 97.12 303 ARG B O 1
ATOM 4758 N N . PRO B 1 304 ? -6.191 -2.639 -8.656 1 98.56 304 PRO B N 1
ATOM 4759 C CA . PRO B 1 304 ? -5.148 -3.113 -7.742 1 98.56 304 PRO B CA 1
ATOM 4760 C C . PRO B 1 304 ? -4.938 -2.184 -6.551 1 98.56 304 PRO B C 1
ATOM 4762 O O . PRO B 1 304 ? -5.109 -0.967 -6.676 1 98.56 304 PRO B O 1
ATOM 4765 N N . LEU B 1 305 ? -4.512 -2.717 -5.438 1 98.62 305 LEU B N 1
ATOM 4766 C CA . LEU B 1 305 ? -4.332 -1.965 -4.203 1 98.62 305 LEU B CA 1
ATOM 4767 C C . LEU B 1 305 ? -2.971 -1.277 -4.18 1 98.62 305 LEU B C 1
ATOM 4769 O O . LEU B 1 305 ? -2.82 -0.209 -3.582 1 98.62 305 LEU B O 1
ATOM 4773 N N . LEU B 1 306 ? -1.961 -1.906 -4.773 1 98.69 306 LEU B N 1
ATOM 4774 C CA . LEU B 1 306 ? -0.592 -1.404 -4.73 1 98.69 306 LEU B CA 1
ATOM 4775 C C . LEU B 1 306 ? -0.021 -1.26 -6.137 1 98.69 306 LEU B C 1
ATOM 4777 O O . LEU B 1 306 ? -0.458 -1.946 -7.062 1 98.69 306 LEU B O 1
ATOM 4781 N N . ASP B 1 307 ? 0.896 -0.399 -6.312 1 98.31 307 ASP B N 1
ATOM 4782 C CA . ASP B 1 307 ? 1.716 -0.239 -7.508 1 98.31 307 ASP B CA 1
ATOM 4783 C C . ASP B 1 307 ? 3.158 0.11 -7.145 1 98.31 307 ASP B C 1
ATOM 4785 O O . ASP B 1 307 ? 3.539 1.282 -7.148 1 98.31 307 ASP B O 1
ATOM 4789 N N . LEU B 1 308 ? 3.982 -0.923 -6.883 1 98.31 308 LEU B N 1
ATOM 4790 C CA . LEU B 1 308 ? 5.309 -0.733 -6.309 1 98.31 308 LEU B CA 1
ATOM 4791 C C . LEU B 1 308 ? 6.383 -1.325 -7.215 1 98.31 308 LEU B C 1
ATOM 4793 O O . LEU B 1 308 ? 7.535 -1.481 -6.797 1 98.31 308 LEU B O 1
ATOM 4797 N N . GLY B 1 309 ? 5.973 -1.75 -8.43 1 97.38 309 GLY B N 1
ATOM 4798 C CA . GLY B 1 309 ? 6.941 -2.316 -9.359 1 97.38 309 GLY B CA 1
ATOM 4799 C C . GLY B 1 309 ? 7.367 -3.725 -8.992 1 97.38 309 GLY B C 1
ATOM 4800 O O . GLY B 1 309 ? 8.469 -4.156 -9.336 1 97.38 309 GLY B O 1
ATOM 4801 N N . MET B 1 310 ? 6.512 -4.453 -8.258 1 97.81 310 MET B N 1
ATOM 4802 C CA . MET B 1 310 ? 6.832 -5.816 -7.848 1 97.81 310 MET B CA 1
ATOM 4803 C C . MET B 1 310 ? 6.578 -6.801 -8.984 1 97.81 310 MET B C 1
ATOM 4805 O O . MET B 1 310 ? 5.637 -6.629 -9.766 1 97.81 310 MET B O 1
ATOM 4809 N N . ARG B 1 311 ? 7.41 -7.84 -9.031 1 97.12 311 ARG B N 1
ATOM 4810 C CA . ARG B 1 311 ? 7.238 -8.859 -10.055 1 97.12 311 ARG B CA 1
ATOM 4811 C C . ARG B 1 311 ? 7.848 -10.188 -9.617 1 97.12 311 ARG B C 1
ATOM 4813 O O . ARG B 1 311 ? 8.32 -10.969 -10.445 1 97.12 311 ARG B O 1
ATOM 4820 N N . LEU B 1 312 ? 7.902 -10.43 -8.312 1 96.75 312 LEU B N 1
ATOM 4821 C CA . LEU B 1 312 ? 8.578 -11.609 -7.781 1 96.75 312 LEU B CA 1
ATOM 4822 C C . LEU B 1 312 ? 7.715 -12.852 -7.941 1 96.75 312 LEU B C 1
ATOM 4824 O O . LEU B 1 312 ? 8.219 -13.922 -8.297 1 96.75 312 LEU B O 1
ATOM 4828 N N . GLY B 1 313 ? 6.438 -12.805 -7.613 1 97.19 313 GLY B N 1
ATOM 4829 C CA . GLY B 1 313 ? 5.59 -13.984 -7.535 1 97.19 313 GLY B CA 1
ATOM 4830 C C . GLY B 1 313 ? 5.523 -14.578 -6.141 1 97.19 313 GLY B C 1
ATOM 4831 O O . GLY B 1 313 ? 5.418 -13.852 -5.152 1 97.19 313 GLY B O 1
ATOM 4832 N N . GLU B 1 314 ? 5.359 -15.906 -6.02 1 97.88 314 GLU B N 1
ATOM 4833 C CA . GLU B 1 314 ? 5.305 -16.641 -4.762 1 97.88 314 GLU B CA 1
ATOM 4834 C C . GLU B 1 314 ? 4.066 -16.266 -3.955 1 97.88 314 GLU B C 1
ATOM 4836 O O . GLU B 1 314 ? 3.752 -16.906 -2.953 1 97.88 314 GLU B O 1
ATOM 4841 N N . GLY B 1 315 ? 3.281 -15.266 -4.344 1 98.81 315 GLY B N 1
ATOM 4842 C CA . GLY B 1 315 ? 2.225 -14.68 -3.531 1 98.81 315 GLY B CA 1
ATOM 4843 C C . GLY B 1 315 ? 2.684 -13.484 -2.721 1 98.81 315 GLY B C 1
ATOM 4844 O O . GLY B 1 315 ? 1.979 -13.031 -1.816 1 98.81 315 GLY B O 1
ATOM 4845 N N . SER B 1 316 ? 3.859 -12.969 -3.064 1 98.75 316 SER B N 1
ATOM 4846 C CA . SER B 1 316 ? 4.512 -11.969 -2.223 1 98.75 316 SER B CA 1
ATOM 4847 C C . SER B 1 316 ? 3.771 -10.641 -2.273 1 98.75 316 SER B C 1
ATOM 4849 O O . SER B 1 316 ? 3.59 -9.984 -1.243 1 98.75 316 SER B O 1
ATOM 4851 N N . GLY B 1 317 ? 3.393 -10.203 -3.525 1 98.69 317 GLY B N 1
ATOM 4852 C CA . GLY B 1 317 ? 2.65 -8.961 -3.631 1 98.69 317 GLY B CA 1
ATOM 4853 C C . GLY B 1 317 ? 1.341 -8.977 -2.867 1 98.69 317 GLY B C 1
ATOM 4854 O O . GLY B 1 317 ? 0.974 -7.984 -2.23 1 98.69 317 GLY B O 1
ATOM 4855 N N . ALA B 1 318 ? 0.614 -10.102 -2.918 1 98.94 318 ALA B N 1
ATOM 4856 C CA . ALA B 1 318 ? -0.625 -10.258 -2.162 1 98.94 318 ALA B CA 1
ATOM 4857 C C . ALA B 1 318 ? -0.363 -10.188 -0.66 1 98.94 318 ALA B C 1
ATOM 4859 O O . ALA B 1 318 ? -1.083 -9.508 0.073 1 98.94 318 ALA B O 1
ATOM 4860 N N . ALA B 1 319 ? 0.677 -10.891 -0.257 1 98.88 319 ALA B N 1
ATOM 4861 C CA . ALA B 1 319 ? 1.013 -10.898 1.164 1 98.88 319 ALA B CA 1
ATOM 4862 C C . ALA B 1 319 ? 1.343 -9.484 1.654 1 98.88 319 ALA B C 1
ATOM 4864 O O . ALA B 1 319 ? 0.915 -9.086 2.736 1 98.88 319 ALA B O 1
ATOM 4865 N N . VAL B 1 320 ? 2.053 -8.734 0.854 1 98.75 320 VAL B N 1
ATOM 4866 C CA . VAL B 1 320 ? 2.457 -7.375 1.199 1 98.75 320 VAL B CA 1
ATOM 4867 C C . VAL B 1 320 ? 1.223 -6.492 1.355 1 98.75 320 VAL B C 1
ATOM 4869 O O . VAL B 1 320 ? 1.221 -5.551 2.154 1 98.75 320 VAL B O 1
ATOM 4872 N N . ALA B 1 321 ? 0.129 -6.82 0.706 1 98.81 321 ALA B N 1
ATOM 4873 C CA . ALA B 1 321 ? -1.071 -5.988 0.679 1 98.81 321 ALA B CA 1
ATOM 4874 C C . ALA B 1 321 ? -1.986 -6.309 1.857 1 98.81 321 ALA B C 1
ATOM 4876 O O . ALA B 1 321 ? -2.902 -5.543 2.166 1 98.81 321 ALA B O 1
ATOM 4877 N N . VAL B 1 322 ? -1.8 -7.414 2.576 1 98.88 322 VAL B N 1
ATOM 4878 C CA . VAL B 1 322 ? -2.717 -7.91 3.598 1 98.88 322 VAL B CA 1
ATOM 4879 C C . VAL B 1 322 ? -2.865 -6.871 4.707 1 98.88 322 VAL B C 1
ATOM 4881 O O . VAL B 1 322 ? -3.98 -6.586 5.152 1 98.88 322 VAL B O 1
ATOM 4884 N N . PRO B 1 323 ? -1.754 -6.223 5.195 1 98.62 323 PRO B N 1
ATOM 4885 C CA . PRO B 1 323 ? -1.929 -5.246 6.273 1 98.62 323 PRO B CA 1
ATOM 4886 C C . PRO B 1 323 ? -2.842 -4.09 5.879 1 98.62 323 PRO B C 1
ATOM 4888 O O . PRO B 1 323 ? -3.553 -3.541 6.727 1 98.62 323 PRO B O 1
ATOM 4891 N N . LEU B 1 324 ? -2.814 -3.686 4.617 1 98.38 324 LEU B N 1
ATOM 4892 C CA . LEU B 1 324 ? -3.715 -2.641 4.145 1 98.38 324 LEU B CA 1
ATOM 4893 C C . LEU B 1 324 ? -5.172 -3.037 4.359 1 98.38 324 LEU B C 1
ATOM 4895 O O . LEU B 1 324 ? -5.977 -2.227 4.82 1 98.38 324 LEU B O 1
ATOM 4899 N N . LEU B 1 325 ? -5.52 -4.277 4.02 1 98.75 325 LEU B N 1
ATOM 4900 C CA . LEU B 1 325 ? -6.871 -4.785 4.211 1 98.75 325 LEU B CA 1
ATOM 4901 C C . LEU B 1 325 ? -7.219 -4.859 5.695 1 98.75 325 LEU B C 1
ATOM 4903 O O . LEU B 1 325 ? -8.336 -4.52 6.09 1 98.75 325 LEU B O 1
ATOM 4907 N N . ARG B 1 326 ? -6.246 -5.309 6.461 1 98.81 326 ARG B N 1
ATOM 4908 C CA . ARG B 1 326 ? -6.465 -5.383 7.902 1 98.81 326 ARG B CA 1
ATOM 4909 C C . ARG B 1 326 ? -6.723 -4 8.492 1 98.81 326 ARG B C 1
ATOM 4911 O O . ARG B 1 326 ? -7.566 -3.844 9.375 1 98.81 326 ARG B O 1
ATOM 4918 N N . MET B 1 327 ? -6.012 -3.02 8.023 1 98.69 327 MET B N 1
ATOM 4919 C CA . MET B 1 327 ? -6.223 -1.651 8.492 1 98.69 327 MET B CA 1
ATOM 4920 C C . MET B 1 327 ? -7.609 -1.152 8.102 1 98.69 327 MET B C 1
ATOM 4922 O O . MET B 1 327 ? -8.258 -0.448 8.875 1 98.69 327 MET B O 1
ATOM 4926 N N . ALA B 1 328 ? -8.062 -1.474 6.867 1 98.75 328 ALA B N 1
ATOM 4927 C CA . ALA B 1 328 ? -9.414 -1.114 6.445 1 98.75 328 ALA B CA 1
ATOM 4928 C C . ALA B 1 328 ? -10.461 -1.68 7.41 1 98.75 328 ALA B C 1
ATOM 4930 O O . ALA B 1 328 ? -11.375 -0.97 7.824 1 98.75 328 ALA B O 1
ATOM 4931 N N . CYS B 1 329 ? -10.297 -2.951 7.773 1 98.88 329 CYS B N 1
ATOM 4932 C CA . CYS B 1 329 ? -11.211 -3.605 8.703 1 98.88 329 CYS B CA 1
ATOM 4933 C C . CYS B 1 329 ? -11.164 -2.941 10.078 1 98.88 329 CYS B C 1
ATOM 4935 O O . CYS B 1 329 ? -12.203 -2.684 10.68 1 98.88 329 CYS B O 1
ATOM 4937 N N . ALA B 1 330 ? -9.961 -2.629 10.555 1 98.81 330 ALA B N 1
ATOM 4938 C CA . ALA B 1 330 ? -9.789 -2.004 11.867 1 98.81 330 ALA B CA 1
ATOM 4939 C C . ALA B 1 330 ? -10.453 -0.631 11.906 1 98.81 330 ALA B C 1
ATOM 4941 O O . ALA B 1 330 ? -11.117 -0.288 12.891 1 98.81 330 ALA B O 1
ATOM 4942 N N . LEU B 1 331 ? -10.273 0.142 10.922 1 98.88 331 LEU B N 1
ATOM 4943 C CA . LEU B 1 331 ? -10.867 1.473 10.852 1 98.88 331 LEU B CA 1
ATOM 4944 C C . LEU B 1 331 ? -12.391 1.389 10.867 1 98.88 331 LEU B C 1
ATOM 4946 O O . LEU B 1 331 ? -13.047 2.109 11.617 1 98.88 331 LEU B O 1
ATOM 4950 N N . HIS B 1 332 ? -12.914 0.487 10.008 1 98.81 332 HIS B N 1
ATOM 4951 C CA . HIS B 1 332 ? -14.359 0.296 9.906 1 98.81 332 HIS B CA 1
ATOM 4952 C C . HIS B 1 332 ? -14.961 -0.085 11.258 1 98.81 332 HIS B C 1
ATOM 4954 O O . HIS B 1 332 ? -16.031 0.396 11.617 1 98.81 332 HIS B O 1
ATOM 4960 N N . ALA B 1 333 ? -14.273 -0.856 11.969 1 98.62 333 ALA B N 1
ATOM 4961 C CA . ALA B 1 333 ? -14.781 -1.38 13.234 1 98.62 333 ALA B CA 1
ATOM 4962 C C . ALA B 1 333 ? -14.523 -0.399 14.375 1 98.62 333 ALA B C 1
ATOM 4964 O O . ALA B 1 333 ? -15.336 -0.288 15.305 1 98.62 333 ALA B O 1
ATOM 4965 N N . GLY B 1 334 ? -13.453 0.342 14.305 1 98.62 334 GLY B N 1
ATOM 4966 C CA . GLY B 1 334 ? -12.93 0.958 15.516 1 98.62 334 GLY B CA 1
ATOM 4967 C C . GLY B 1 334 ? -13.203 2.447 15.594 1 98.62 334 GLY B C 1
ATOM 4968 O O . GLY B 1 334 ? -13.141 3.039 16.672 1 98.62 334 GLY B O 1
ATOM 4969 N N . MET B 1 335 ? -13.453 3.15 14.508 1 98.62 335 MET B N 1
ATOM 4970 C CA . MET B 1 335 ? -13.656 4.598 14.531 1 98.62 335 MET B CA 1
ATOM 4971 C C . MET B 1 335 ? -14.992 4.945 15.18 1 98.62 335 MET B C 1
ATOM 4973 O O . MET B 1 335 ? -15.977 4.23 15 1 98.62 335 MET B O 1
ATOM 4977 N N . ALA B 1 336 ? -15.008 6.051 15.836 1 98.38 336 ALA B N 1
ATOM 4978 C CA . ALA B 1 336 ? -16.25 6.566 16.406 1 98.38 336 ALA B CA 1
ATOM 4979 C C . ALA B 1 336 ? -17.141 7.164 15.32 1 98.38 336 ALA B C 1
ATOM 4981 O O . ALA B 1 336 ? -16.656 7.617 14.289 1 98.38 336 ALA B O 1
ATOM 4982 N N . THR B 1 337 ? -18.453 7.098 15.5 1 97.62 337 THR B N 1
ATOM 4983 C CA . THR B 1 337 ? -19.406 7.805 14.656 1 97.62 337 THR B CA 1
ATOM 4984 C C . THR B 1 337 ? -19.5 9.273 15.062 1 97.62 337 THR B C 1
ATOM 4986 O O . THR B 1 337 ? -19.062 9.648 16.156 1 97.62 337 THR B O 1
ATOM 4989 N N . PHE B 1 338 ? -20.062 10.078 14.227 1 96.25 338 PHE B N 1
ATOM 4990 C CA . PHE B 1 338 ? -20.312 11.484 14.539 1 96.25 338 PHE B CA 1
ATOM 4991 C C . PHE B 1 338 ? -21.109 11.617 15.828 1 96.25 338 PHE B C 1
ATOM 4993 O O . PHE B 1 338 ? -20.797 12.445 16.688 1 96.25 338 PHE B O 1
ATOM 5000 N N . ALA B 1 339 ? -22.109 10.781 15.969 1 95.75 339 ALA B N 1
ATOM 5001 C CA . ALA B 1 339 ? -22.984 10.828 17.141 1 95.75 339 ALA B CA 1
ATOM 5002 C C . ALA B 1 339 ? -22.219 10.461 18.406 1 95.75 339 ALA B C 1
ATOM 5004 O O . ALA B 1 339 ? -22.328 11.148 19.422 1 95.75 339 ALA B O 1
ATOM 5005 N N . GLU B 1 340 ? -21.422 9.414 18.312 1 95.81 340 GLU B N 1
ATOM 5006 C CA . GLU B 1 340 ? -20.672 8.93 19.469 1 95.81 340 GLU B CA 1
ATOM 5007 C C . GLU B 1 340 ? -19.625 9.961 19.922 1 95.81 340 GLU B C 1
ATOM 5009 O O . GLU B 1 340 ? -19.391 10.133 21.109 1 95.81 340 GLU B O 1
ATOM 5014 N N . ALA B 1 341 ? -19.031 10.68 18.938 1 93.44 341 ALA B N 1
ATOM 5015 C CA . ALA B 1 341 ? -17.906 11.578 19.219 1 93.44 341 ALA B CA 1
ATOM 5016 C C . ALA B 1 341 ? -18.391 13.016 19.438 1 93.44 341 ALA B C 1
ATOM 5018 O O . ALA B 1 341 ? -17.609 13.898 19.766 1 93.44 341 ALA B O 1
ATOM 5019 N N . ALA B 1 342 ? -19.656 13.281 19.188 1 94.12 342 ALA B N 1
ATOM 5020 C CA . ALA B 1 342 ? -20.219 14.625 19.281 1 94.12 342 ALA B CA 1
ATOM 5021 C C . ALA B 1 342 ? -19.516 15.594 18.344 1 94.12 342 ALA B C 1
ATOM 5023 O O . ALA B 1 342 ? -19.094 16.672 18.75 1 94.12 342 ALA B O 1
ATOM 5024 N N . VAL B 1 343 ? -19.266 15.164 17.219 1 94.81 343 VAL B N 1
ATOM 5025 C CA . VAL B 1 343 ? -18.688 15.984 16.156 1 94.81 343 VAL B CA 1
ATOM 5026 C C . VAL B 1 343 ? -19.781 16.406 15.18 1 94.81 343 VAL B C 1
ATOM 5028 O O . VAL B 1 343 ? -20.609 15.594 14.766 1 94.81 343 VAL B O 1
ATOM 5031 N N . ALA B 1 344 ? -19.781 17.641 14.828 1 91.88 344 ALA B N 1
ATOM 5032 C CA . ALA B 1 344 ? -20.781 18.172 13.906 1 91.88 344 ALA B CA 1
ATOM 5033 C C . ALA B 1 344 ? -20.609 17.594 12.508 1 91.88 344 ALA B C 1
ATOM 5035 O O . ALA B 1 344 ? -19.469 17.391 12.055 1 91.88 344 ALA B O 1
ATOM 5036 N N . GLY B 1 345 ? -21.688 17.281 11.781 1 85.38 345 GLY B N 1
ATOM 5037 C CA . GLY B 1 345 ? -21.656 16.781 10.422 1 85.38 345 GLY B CA 1
ATOM 5038 C C . GLY B 1 345 ? -21.531 17.891 9.383 1 85.38 345 GLY B C 1
ATOM 5039 O O . GLY B 1 345 ? -21.297 19.047 9.727 1 85.38 345 GLY B O 1
ATOM 5040 N N . LYS B 1 346 ? -21.625 17.578 8.234 1 87.88 346 LYS B N 1
ATOM 5041 C CA . LYS B 1 346 ? -21.547 18.469 7.09 1 87.88 346 LYS B CA 1
ATOM 5042 C C . LYS B 1 346 ? -22.688 19.469 7.098 1 87.88 346 LYS B C 1
ATOM 5044 O O . LYS B 1 346 ? -23.828 19.125 7.438 1 87.88 346 LYS B O 1
ATOM 5049 N N . LEU B 1 347 ? -22.188 20.688 6.621 1 82.62 347 LEU B N 1
ATOM 5050 C CA . LEU B 1 347 ? -23.172 21.75 6.555 1 82.62 347 LEU B CA 1
ATOM 5051 C C . LEU B 1 347 ? -24.094 21.578 5.352 1 82.62 347 LEU B C 1
ATOM 5053 O O . LEU B 1 347 ? -23.688 21.031 4.324 1 82.62 347 LEU B O 1
#

pLDDT: mean 97.79, std 2.2, range [79.0, 98.94]

InterPro domains:
  IPR003200 Nicotinate-nucleotide-dimethylbenzimidazole phosphoribosyltransferase [PF02277] (10-343)
  IPR003200 Nicotinate-nucleotide-dimethylbenzimidazole phosphoribosyltransferase [PTHR43463] (3-345)
  IPR003200 Nicotinate-nucleotide-dimethylbenzimidazole phosphoribosyltransferase [cd02439] (27-341)
  IPR017846 Nicotinate-nucleotide-dimethylbenzimidazole phosphoribosyltransferase, bacterial type [MF_00230] (10-345)
  IPR017846 Nicotinate-nucleotide-dimethylbenzimidazole phosphoribosyltransferase, bacterial type [TIGR03160] (12-343)
  IPR023195 Nicotinate-nucleotide-dimethylbenzimidazole phosphoribosyltransferase, N-terminal [G3DSA:1.10.1610.10] (12-336)
  IPR036087 Nicotinate-nucleotide-dimethylbenzimidazole phosphoribosyltransferase-like superfamily [G3DSA:3.40.50.10210] (55-326)
  IPR036087 Nicotinate-nucleotide-dimethylbenzimidazole phosphoribosyltransferase-like superfamily [SSF52733] (2-343)